Protein AF-A0ABD3I120-F1 (afdb_monomer_lite)

Structure (mmCIF, N/CA/C/O backbone):
data_AF-A0ABD3I120-F1
#
_entry.id   AF-A0ABD3I120-F1
#
loop_
_atom_site.group_PDB
_atom_site.id
_atom_site.type_symbol
_atom_site.label_atom_id
_atom_site.label_alt_id
_atom_site.label_comp_id
_atom_site.label_asym_id
_atom_site.label_entity_id
_atom_site.label_seq_id
_atom_site.pdbx_PDB_ins_code
_atom_site.Cartn_x
_atom_site.Cartn_y
_atom_site.Cartn_z
_atom_site.occupancy
_atom_site.B_iso_or_equiv
_atom_site.auth_seq_id
_atom_site.auth_comp_id
_atom_site.auth_asym_id
_atom_site.auth_atom_id
_atom_site.pdbx_PDB_model_num
ATOM 1 N N . MET A 1 1 ? 48.104 -37.036 -23.455 1.00 45.75 1 MET A N 1
ATOM 2 C CA . MET A 1 1 ? 46.773 -36.631 -22.960 1.00 45.75 1 MET A CA 1
ATOM 3 C C . MET A 1 1 ? 46.616 -35.151 -23.254 1.00 45.75 1 MET A C 1
ATOM 5 O O . MET A 1 1 ? 47.338 -34.363 -22.662 1.00 45.75 1 MET A O 1
ATOM 9 N N . ALA A 1 2 ? 45.793 -34.791 -24.240 1.00 41.66 2 ALA A N 1
ATOM 10 C CA . ALA A 1 2 ? 45.539 -33.400 -24.609 1.00 41.66 2 ALA A CA 1
ATOM 11 C C . ALA A 1 2 ? 44.257 -32.934 -23.910 1.00 41.66 2 ALA A C 1
ATOM 13 O O . ALA A 1 2 ? 43.184 -33.481 -24.156 1.00 41.66 2 ALA A O 1
ATOM 14 N N . THR A 1 3 ? 44.386 -31.966 -23.007 1.00 44.81 3 THR A N 1
ATOM 15 C CA . THR A 1 3 ? 43.267 -31.365 -22.278 1.00 44.81 3 THR A CA 1
ATOM 16 C C . THR A 1 3 ? 42.573 -30.364 -23.200 1.00 44.81 3 THR A C 1
ATOM 18 O O . THR A 1 3 ? 43.078 -29.268 -23.434 1.00 44.81 3 THR A O 1
ATOM 21 N N . LEU A 1 4 ? 41.435 -30.763 -23.769 1.00 43.84 4 LEU A N 1
ATOM 22 C CA . LEU A 1 4 ? 40.544 -29.885 -24.528 1.00 43.84 4 LEU A CA 1
ATOM 23 C C . LEU A 1 4 ? 39.884 -28.887 -23.564 1.00 43.84 4 LEU A C 1
ATOM 25 O O . LEU A 1 4 ? 38.894 -29.209 -22.912 1.00 43.84 4 LEU A O 1
ATOM 29 N N . TYR A 1 5 ? 40.437 -27.676 -23.479 1.00 42.91 5 TYR A N 1
ATOM 30 C CA . TYR A 1 5 ? 39.742 -26.518 -22.919 1.00 42.91 5 TYR A CA 1
ATOM 31 C C . TYR A 1 5 ? 38.615 -26.128 -23.879 1.00 42.91 5 TYR A C 1
ATOM 33 O O . TYR A 1 5 ? 38.829 -25.415 -24.857 1.00 42.91 5 TYR A O 1
ATOM 41 N N . TRP A 1 6 ? 37.408 -26.618 -23.608 1.00 42.81 6 TRP A N 1
ATOM 42 C CA . TRP A 1 6 ? 36.196 -26.035 -24.167 1.00 42.81 6 TRP A CA 1
ATOM 43 C C . TRP A 1 6 ? 35.998 -24.670 -23.510 1.00 42.81 6 TRP A C 1
ATOM 45 O O . TRP A 1 6 ? 35.515 -24.580 -22.382 1.00 42.81 6 TRP A O 1
ATOM 55 N N . SER A 1 7 ? 36.400 -23.597 -24.194 1.00 43.72 7 SER A N 1
ATOM 56 C CA . SER A 1 7 ? 35.906 -22.270 -23.854 1.00 43.72 7 SER A CA 1
ATOM 57 C C . SER A 1 7 ? 34.416 -22.255 -24.183 1.00 43.72 7 SER A C 1
ATOM 59 O O . SER A 1 7 ? 34.004 -22.151 -25.337 1.00 43.72 7 SER A O 1
ATOM 61 N N . MET A 1 8 ? 33.578 -22.406 -23.158 1.00 43.53 8 MET A N 1
ATOM 62 C CA . MET A 1 8 ? 32.191 -21.984 -23.274 1.00 43.53 8 MET A CA 1
ATOM 63 C C . MET A 1 8 ? 32.242 -20.471 -23.463 1.00 43.53 8 MET A C 1
ATOM 65 O O . MET A 1 8 ? 32.396 -19.718 -22.504 1.00 43.53 8 MET A O 1
ATOM 69 N N . GLN A 1 9 ? 32.200 -20.024 -24.718 1.00 43.88 9 GLN A N 1
ATOM 70 C CA . GLN A 1 9 ? 31.828 -18.657 -25.036 1.00 43.88 9 GLN A CA 1
ATOM 71 C C . GLN A 1 9 ? 30.406 -18.497 -24.510 1.00 43.88 9 GLN A C 1
ATOM 73 O O . GLN A 1 9 ? 29.445 -18.883 -25.171 1.00 43.88 9 GLN A O 1
ATOM 78 N N . ALA A 1 10 ? 30.285 -18.010 -23.275 1.00 52.97 10 ALA A N 1
ATOM 79 C CA . ALA A 1 10 ? 29.021 -17.535 -22.757 1.00 52.97 10 ALA A CA 1
ATOM 80 C C . ALA A 1 10 ? 28.521 -16.514 -23.777 1.00 52.97 10 ALA A C 1
ATOM 82 O O . ALA A 1 10 ? 29.166 -15.489 -24.005 1.00 52.97 10 ALA A O 1
ATOM 83 N N . THR A 1 11 ? 27.430 -16.838 -24.467 1.00 53.41 11 THR A N 1
ATOM 84 C CA . THR A 1 11 ? 26.704 -15.863 -25.270 1.00 53.41 11 THR A CA 1
ATOM 85 C C . THR A 1 11 ? 26.375 -14.720 -24.329 1.00 53.41 11 THR A C 1
ATOM 87 O O . THR A 1 11 ? 25.580 -14.904 -23.408 1.00 53.41 11 THR A O 1
ATOM 90 N N . ILE A 1 12 ? 27.052 -13.585 -24.506 1.00 61.84 12 ILE A N 1
ATOM 91 C CA . ILE A 1 12 ? 26.789 -12.368 -23.748 1.00 61.84 12 ILE A CA 1
ATOM 92 C C . ILE A 1 12 ? 25.382 -11.945 -24.159 1.00 61.84 12 ILE A C 1
ATOM 94 O O . ILE A 1 12 ? 25.181 -11.345 -25.213 1.00 61.84 12 ILE A O 1
ATOM 98 N N . VAL A 1 13 ? 24.390 -12.361 -23.376 1.00 72.81 13 VAL A N 1
ATOM 99 C CA . VAL A 1 13 ? 23.043 -11.818 -23.478 1.00 72.81 13 VAL A CA 1
ATOM 100 C C . VAL A 1 13 ? 23.177 -10.367 -23.032 1.00 72.81 13 VAL A C 1
ATOM 102 O O . VAL A 1 13 ? 23.614 -10.114 -21.913 1.00 72.81 13 VAL A O 1
ATOM 105 N N . ASP A 1 14 ? 22.879 -9.424 -23.925 1.00 87.56 14 ASP A N 1
ATOM 106 C CA . ASP A 1 14 ? 22.876 -7.991 -23.612 1.00 87.56 14 ASP A CA 1
ATOM 107 C C . ASP A 1 14 ? 21.713 -7.704 -22.648 1.00 87.56 14 ASP A C 1
ATOM 109 O O . ASP A 1 14 ? 20.581 -7.421 -23.054 1.00 87.56 14 ASP A O 1
ATOM 113 N N . GLU A 1 15 ? 21.961 -7.919 -21.354 1.00 93.88 15 GLU A N 1
ATOM 114 C CA . GLU A 1 15 ? 20.989 -7.686 -20.295 1.00 93.88 15 GLU A CA 1
ATOM 115 C C . GLU A 1 15 ? 20.718 -6.186 -20.161 1.00 93.88 15 GLU A C 1
ATOM 117 O O . GLU A 1 15 ? 21.622 -5.370 -19.984 1.00 93.88 15 GLU A O 1
ATOM 122 N N . LYS A 1 16 ? 19.436 -5.822 -20.229 1.00 96.19 16 LYS A N 1
ATOM 123 C CA . LYS A 1 16 ? 18.969 -4.442 -20.091 1.00 96.19 16 LYS A CA 1
ATOM 124 C C . LYS A 1 16 ? 18.223 -4.286 -18.779 1.00 96.19 16 LYS A C 1
ATOM 126 O O . LYS A 1 16 ? 17.318 -5.067 -18.491 1.00 96.19 16 LYS A O 1
ATOM 131 N N . PHE A 1 17 ? 18.556 -3.247 -18.029 1.00 96.81 17 PHE A N 1
ATOM 132 C CA . PHE A 1 17 ? 18.110 -3.012 -16.666 1.00 96.81 17 PHE A CA 1
ATOM 133 C C . PHE A 1 17 ? 17.250 -1.754 -16.531 1.00 96.81 17 PHE A C 1
ATOM 135 O O . PHE A 1 17 ? 17.420 -0.776 -17.269 1.00 96.81 17 PHE A O 1
ATOM 142 N N . ILE A 1 18 ? 16.347 -1.785 -15.549 1.00 96.12 18 ILE A N 1
ATOM 143 C CA . ILE A 1 18 ? 15.675 -0.617 -14.974 1.00 96.12 18 ILE A CA 1
ATOM 144 C C . ILE A 1 18 ? 16.023 -0.550 -13.486 1.00 96.12 18 ILE A C 1
ATOM 146 O O . ILE A 1 18 ? 15.703 -1.464 -12.728 1.00 96.12 18 ILE A O 1
ATOM 150 N N . TRP A 1 19 ? 16.641 0.549 -13.060 1.00 95.12 19 TRP A N 1
ATOM 151 C CA . TRP A 1 19 ? 16.936 0.841 -11.661 1.00 95.12 19 TRP A CA 1
ATOM 152 C C . TRP A 1 19 ? 15.904 1.819 -11.071 1.00 95.12 19 TRP A C 1
ATOM 154 O O . TRP A 1 19 ? 15.856 2.974 -11.506 1.00 95.12 19 TRP A O 1
ATOM 164 N N . PRO A 1 20 ? 15.093 1.420 -10.072 1.00 93.69 20 PRO A N 1
ATOM 165 C CA . PRO A 1 20 ? 14.163 2.328 -9.401 1.00 93.69 20 PRO A CA 1
ATOM 166 C C . PRO A 1 20 ? 14.891 3.435 -8.625 1.00 93.69 20 PRO A C 1
ATOM 168 O O . PRO A 1 20 ? 15.757 3.167 -7.792 1.00 93.69 20 PRO A O 1
ATOM 171 N N . LEU A 1 21 ? 14.520 4.692 -8.860 1.00 89.75 21 LEU A N 1
ATOM 172 C CA . LEU A 1 21 ? 15.010 5.857 -8.122 1.00 89.75 21 LEU A CA 1
ATOM 173 C C . LEU A 1 21 ? 14.034 6.229 -7.016 1.00 89.75 21 LEU A C 1
ATOM 175 O O . LEU A 1 21 ? 13.180 7.098 -7.197 1.00 89.75 21 LEU A O 1
ATOM 179 N N . LEU A 1 22 ? 14.193 5.562 -5.875 1.00 88.00 22 LEU A N 1
ATOM 180 C CA . LEU A 1 22 ? 13.358 5.773 -4.698 1.00 88.00 22 LEU A CA 1
ATOM 181 C C . LEU A 1 22 ? 13.754 7.067 -3.975 1.00 88.00 22 LEU A C 1
ATOM 183 O O . LEU A 1 22 ? 14.921 7.283 -3.632 1.00 88.00 22 LEU A O 1
ATOM 187 N N . SER A 1 23 ? 12.776 7.934 -3.736 1.00 84.06 23 SER A N 1
ATOM 188 C CA . SER A 1 23 ? 12.954 9.239 -3.113 1.00 84.06 23 SER A CA 1
ATOM 189 C C . SER A 1 23 ? 13.236 9.108 -1.610 1.00 84.06 23 SER A C 1
ATOM 191 O O . SER A 1 23 ? 12.424 8.598 -0.842 1.00 84.06 23 SER A O 1
ATOM 193 N N . GLU A 1 24 ? 14.356 9.665 -1.141 1.00 80.88 24 GLU A N 1
ATOM 194 C CA . GLU A 1 24 ? 14.707 9.688 0.294 1.00 80.88 24 GLU A CA 1
ATOM 195 C C . GLU A 1 24 ? 13.851 10.660 1.117 1.00 80.88 24 GLU A C 1
ATOM 197 O O . GLU A 1 24 ? 13.803 10.584 2.340 1.00 80.88 24 GLU A O 1
ATOM 202 N N . TYR A 1 25 ? 13.161 11.593 0.459 1.00 77.75 25 TYR A N 1
ATOM 203 C CA . TYR A 1 25 ? 12.377 12.637 1.124 1.00 77.75 25 TYR A CA 1
ATOM 204 C C . TYR A 1 25 ? 10.919 12.248 1.374 1.00 77.75 25 TYR A C 1
ATOM 206 O O . TYR A 1 25 ? 10.153 13.064 1.888 1.00 77.75 25 TYR A O 1
ATOM 214 N N . VAL A 1 26 ? 10.516 11.031 1.005 1.00 79.75 26 VAL A N 1
ATOM 215 C CA . VAL A 1 26 ? 9.129 10.572 1.112 1.00 79.75 26 VAL A CA 1
ATOM 216 C C . VAL A 1 26 ? 9.015 9.310 1.965 1.00 79.75 26 VAL A C 1
ATOM 218 O O . VAL A 1 26 ? 9.967 8.545 2.119 1.00 79.75 26 VAL A O 1
ATOM 221 N N . GLY A 1 27 ? 7.831 9.104 2.545 1.00 80.44 27 GLY A N 1
ATOM 222 C CA . GLY A 1 27 ? 7.541 7.925 3.356 1.00 80.44 27 GLY A CA 1
ATOM 223 C C . GLY A 1 27 ? 7.469 6.635 2.535 1.00 80.44 27 GLY A C 1
ATOM 224 O O . GLY A 1 27 ? 7.377 6.656 1.306 1.00 80.44 27 GLY A O 1
ATOM 225 N N . ALA A 1 28 ? 7.444 5.507 3.243 1.00 83.12 28 ALA A N 1
ATOM 226 C CA . ALA A 1 28 ? 7.474 4.167 2.663 1.00 83.12 28 ALA A CA 1
ATOM 227 C C . ALA A 1 28 ? 6.388 3.924 1.600 1.00 83.12 28 ALA A C 1
ATOM 229 O O . ALA A 1 28 ? 6.672 3.266 0.606 1.00 83.12 28 ALA A O 1
ATOM 230 N N . GLY A 1 29 ? 5.174 4.463 1.776 1.00 84.94 29 GLY A N 1
ATOM 231 C CA . GLY A 1 29 ? 4.086 4.323 0.798 1.00 84.94 29 GLY A CA 1
ATOM 232 C C . GLY A 1 29 ? 4.406 4.954 -0.561 1.00 84.94 29 GLY A C 1
ATOM 233 O O . GLY A 1 29 ? 4.165 4.342 -1.591 1.00 84.94 29 GLY A O 1
ATOM 234 N N . ASN A 1 30 ? 5.032 6.134 -0.586 1.00 83.75 30 ASN A N 1
ATOM 235 C CA . ASN A 1 30 ? 5.413 6.784 -1.846 1.00 83.75 30 ASN A CA 1
ATOM 236 C C . ASN A 1 30 ? 6.546 6.031 -2.551 1.00 83.75 30 ASN A C 1
ATOM 238 O O . ASN A 1 30 ? 6.483 5.847 -3.761 1.00 83.75 30 ASN A O 1
ATOM 242 N N . GLN A 1 31 ? 7.537 5.544 -1.798 1.00 87.12 31 GLN A N 1
ATOM 243 C CA . GLN A 1 31 ? 8.614 4.730 -2.369 1.00 87.12 31 GLN A CA 1
ATOM 244 C C . GLN A 1 31 ? 8.079 3.422 -2.975 1.00 87.12 31 GLN A C 1
ATOM 246 O O . GLN A 1 31 ? 8.583 2.978 -4.000 1.00 87.12 31 GLN A O 1
ATOM 251 N N . VAL A 1 32 ? 7.021 2.825 -2.400 1.00 89.44 32 VAL A N 1
ATOM 252 C CA . VAL A 1 32 ? 6.357 1.655 -3.008 1.00 89.44 32 VAL A CA 1
ATOM 253 C C . VAL A 1 32 ? 5.794 2.029 -4.370 1.00 89.44 32 VAL A C 1
ATOM 255 O O . VAL A 1 32 ? 6.045 1.329 -5.342 1.00 89.44 32 VAL A O 1
ATOM 258 N N . MET A 1 33 ? 5.107 3.166 -4.476 1.00 87.06 33 MET A N 1
ATOM 259 C CA . MET A 1 33 ? 4.549 3.612 -5.754 1.00 87.06 33 MET A CA 1
ATOM 260 C C . MET A 1 33 ? 5.631 3.893 -6.811 1.00 87.06 33 MET A C 1
ATOM 262 O O . MET A 1 33 ? 5.424 3.587 -7.985 1.00 87.06 33 MET A O 1
ATOM 266 N N . GLU A 1 34 ? 6.787 4.436 -6.412 1.00 88.50 34 GLU A N 1
ATOM 267 C CA . GLU A 1 34 ? 7.954 4.628 -7.292 1.00 88.50 34 GLU A CA 1
ATOM 268 C C . GLU A 1 34 ? 8.549 3.286 -7.751 1.00 88.50 34 GLU A C 1
ATOM 270 O O . GLU A 1 34 ? 8.807 3.095 -8.940 1.00 88.50 34 GLU A O 1
ATOM 275 N N . PHE A 1 35 ? 8.710 2.331 -6.830 1.00 93.12 35 PHE A N 1
ATOM 276 C CA . PHE A 1 35 ? 9.171 0.978 -7.148 1.00 93.12 35 PHE A CA 1
ATOM 277 C C . PHE A 1 35 ? 8.220 0.275 -8.124 1.00 93.12 35 PHE A C 1
ATOM 279 O O . PHE A 1 35 ? 8.653 -0.293 -9.126 1.00 93.12 35 PHE A O 1
ATOM 286 N N . MET A 1 36 ? 6.915 0.358 -7.867 1.00 93.12 36 MET A N 1
ATOM 287 C CA . MET A 1 36 ? 5.893 -0.261 -8.703 1.00 93.12 36 MET A CA 1
ATOM 288 C C . MET A 1 36 ? 5.875 0.306 -10.121 1.00 93.12 36 MET A C 1
ATOM 290 O O . MET A 1 36 ? 5.783 -0.452 -11.084 1.00 93.12 36 MET A O 1
ATOM 294 N N . ALA A 1 37 ? 6.025 1.625 -10.263 1.00 91.19 37 ALA A N 1
ATOM 295 C CA . ALA A 1 37 ? 6.160 2.258 -11.570 1.00 91.19 37 ALA A CA 1
ATOM 296 C C . ALA A 1 37 ? 7.359 1.691 -12.348 1.00 91.19 37 ALA A C 1
ATOM 298 O O . ALA A 1 37 ? 7.233 1.344 -13.522 1.00 91.19 37 ALA A O 1
ATOM 299 N N . ALA A 1 38 ? 8.508 1.536 -11.683 1.00 94.12 38 ALA A N 1
ATOM 300 C CA . ALA A 1 38 ? 9.699 0.943 -12.283 1.00 94.12 38 ALA A CA 1
ATOM 301 C C . ALA A 1 38 ? 9.505 -0.526 -12.667 1.00 94.12 38 ALA A C 1
ATOM 303 O O . ALA A 1 38 ? 9.922 -0.917 -13.756 1.00 94.12 38 ALA A O 1
ATOM 304 N N . ALA A 1 39 ? 8.826 -1.316 -11.837 1.00 95.81 39 ALA A N 1
ATOM 305 C CA . ALA A 1 39 ? 8.505 -2.707 -12.136 1.00 95.81 39 ALA A CA 1
ATOM 306 C C . ALA A 1 39 ? 7.574 -2.847 -13.354 1.00 95.81 39 ALA A C 1
ATOM 308 O O . ALA A 1 39 ? 7.839 -3.666 -14.233 1.00 95.81 39 ALA A O 1
ATOM 309 N N . ILE A 1 40 ? 6.533 -2.013 -13.456 1.00 94.69 40 ILE A N 1
ATOM 310 C CA . ILE A 1 40 ? 5.611 -1.994 -14.605 1.00 94.69 40 ILE A CA 1
ATOM 311 C C . ILE A 1 40 ? 6.354 -1.601 -15.887 1.00 94.69 40 ILE A C 1
ATOM 313 O O . ILE A 1 40 ? 6.221 -2.275 -16.908 1.00 94.69 40 ILE A O 1
ATOM 317 N N . VAL A 1 41 ? 7.179 -0.549 -15.843 1.00 94.31 41 VAL A N 1
ATOM 318 C CA . VAL A 1 41 ? 7.983 -0.123 -17.001 1.00 94.31 41 VAL A CA 1
ATOM 319 C C . VAL A 1 41 ? 8.998 -1.197 -17.395 1.00 94.31 41 VAL A C 1
ATOM 321 O O . VAL A 1 41 ? 9.166 -1.473 -18.582 1.00 94.31 41 VAL A O 1
ATOM 324 N N . ALA A 1 42 ? 9.650 -1.839 -16.425 1.00 96.38 42 ALA A N 1
ATOM 325 C CA . ALA A 1 42 ? 10.569 -2.941 -16.683 1.00 96.38 42 ALA A CA 1
ATOM 326 C C . ALA A 1 42 ? 9.858 -4.110 -17.378 1.00 96.38 42 ALA A C 1
ATOM 328 O O . ALA A 1 42 ? 10.340 -4.585 -18.405 1.00 96.38 42 ALA A O 1
ATOM 329 N N . HIS A 1 43 ? 8.678 -4.505 -16.893 1.00 96.00 43 HIS A N 1
ATOM 330 C CA . HIS A 1 43 ? 7.855 -5.534 -17.525 1.00 96.00 43 HIS A CA 1
ATOM 331 C C . HIS A 1 43 ? 7.458 -5.151 -18.959 1.00 96.00 43 HIS A C 1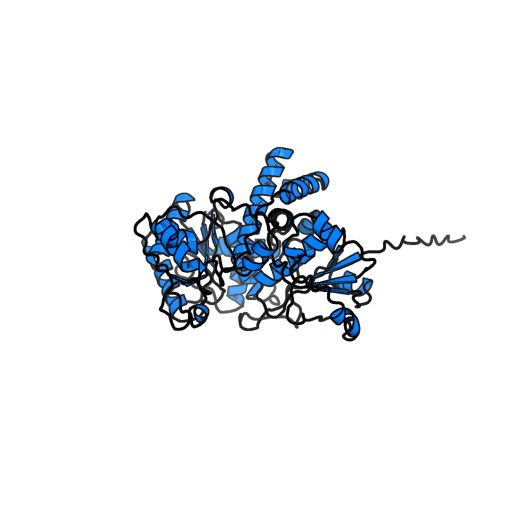
ATOM 333 O O . HIS A 1 43 ? 7.721 -5.906 -19.896 1.00 96.00 43 HIS A O 1
ATOM 339 N N . ALA A 1 44 ? 6.907 -3.949 -19.158 1.00 94.75 44 ALA A N 1
ATOM 340 C CA . ALA A 1 44 ? 6.467 -3.466 -20.467 1.00 94.75 44 ALA A CA 1
ATOM 341 C C . ALA A 1 44 ? 7.599 -3.464 -21.508 1.00 94.75 44 ALA A C 1
ATOM 343 O O . ALA A 1 44 ? 7.385 -3.801 -22.672 1.00 94.75 44 ALA A O 1
ATOM 344 N N . LEU A 1 45 ? 8.813 -3.101 -21.086 1.00 95.12 45 LEU A N 1
ATOM 345 C CA . LEU A 1 45 ? 9.997 -3.023 -21.941 1.00 95.12 45 LEU A CA 1
ATOM 346 C C . LEU A 1 45 ? 10.795 -4.333 -22.010 1.00 95.12 45 LEU A C 1
ATOM 348 O O . LEU A 1 45 ? 11.851 -4.354 -22.643 1.00 95.12 45 LEU A O 1
ATOM 352 N N . ASN A 1 46 ? 10.328 -5.402 -21.354 1.00 96.06 46 ASN A N 1
ATOM 353 C CA . ASN A 1 46 ? 11.062 -6.653 -21.172 1.00 96.06 46 ASN A CA 1
ATOM 354 C C . ASN A 1 46 ? 12.503 -6.422 -20.667 1.00 96.06 46 ASN A C 1
ATOM 356 O O . ASN A 1 46 ? 13.468 -6.989 -21.181 1.00 96.06 46 ASN A O 1
ATOM 360 N N . ARG A 1 47 ? 12.663 -5.557 -19.666 1.00 96.88 47 ARG A N 1
ATOM 361 C CA . ARG A 1 47 ? 13.931 -5.259 -18.987 1.00 96.88 47 ARG A CA 1
ATOM 362 C C . ARG A 1 47 ? 13.963 -5.926 -17.613 1.00 96.88 47 ARG A C 1
ATOM 364 O O . ARG A 1 47 ? 12.923 -6.177 -17.011 1.00 96.88 47 ARG A O 1
ATOM 371 N N . THR A 1 48 ? 15.161 -6.196 -17.116 1.00 97.88 48 THR A N 1
ATOM 372 C CA . THR A 1 48 ? 15.386 -6.709 -15.764 1.00 97.88 48 THR A CA 1
ATOM 373 C C . THR A 1 48 ? 15.257 -5.570 -14.750 1.00 97.88 48 THR A C 1
ATOM 375 O O . THR A 1 48 ? 15.936 -4.550 -14.851 1.00 97.88 48 THR A O 1
ATOM 378 N N . LEU A 1 49 ? 14.379 -5.722 -13.765 1.00 98.06 49 LEU A N 1
ATOM 379 C CA . LEU A 1 49 ? 14.208 -4.793 -12.656 1.00 98.06 49 LEU A CA 1
ATOM 380 C C . LEU A 1 49 ? 15.320 -4.989 -11.619 1.00 98.06 49 LEU A C 1
ATOM 382 O O . LEU A 1 49 ? 15.504 -6.087 -11.095 1.00 98.06 49 LEU A O 1
ATOM 386 N N . CYS A 1 50 ? 16.027 -3.920 -11.273 1.00 97.25 50 CYS A N 1
ATOM 387 C CA . CYS A 1 50 ? 16.993 -3.949 -10.183 1.00 97.25 50 CYS A CA 1
ATOM 388 C C . CYS A 1 50 ? 16.302 -3.794 -8.828 1.00 97.25 50 CYS A C 1
ATOM 390 O O . CYS A 1 50 ? 15.508 -2.877 -8.610 1.00 97.25 50 CYS A O 1
ATOM 392 N N . LEU A 1 51 ? 16.666 -4.666 -7.896 1.00 95.06 51 LEU A N 1
ATOM 393 C CA . LEU A 1 51 ? 16.152 -4.727 -6.532 1.00 95.06 51 LEU A CA 1
ATOM 394 C C . LEU A 1 51 ? 16.814 -3.660 -5.644 1.00 95.06 51 LEU A C 1
ATOM 396 O O . LEU A 1 51 ? 17.664 -3.963 -4.807 1.00 95.06 51 LEU A O 1
ATOM 400 N N . SER A 1 52 ? 16.475 -2.389 -5.890 1.00 91.50 52 SER A N 1
ATOM 401 C CA . SER A 1 52 ? 16.998 -1.234 -5.144 1.00 91.50 52 SER A CA 1
ATOM 402 C C . SER A 1 52 ? 16.423 -1.172 -3.718 1.00 91.50 52 SER A C 1
ATOM 404 O O . SER A 1 52 ? 15.212 -1.341 -3.557 1.00 91.50 52 SER A O 1
ATOM 406 N N . PRO A 1 53 ? 17.241 -0.905 -2.681 1.00 88.94 53 PRO A N 1
ATOM 407 C CA . PRO A 1 53 ? 16.762 -0.853 -1.302 1.00 88.94 53 PRO A CA 1
ATOM 408 C C . PRO A 1 53 ? 15.914 0.398 -1.020 1.00 88.94 53 PRO A C 1
ATOM 410 O O . PRO A 1 53 ? 16.225 1.506 -1.467 1.00 88.94 53 PRO A O 1
ATOM 413 N N . PHE A 1 54 ? 14.886 0.239 -0.186 1.00 86.94 54 PHE A N 1
ATOM 414 C CA . PHE A 1 54 ? 14.027 1.316 0.308 1.00 86.94 54 PHE A CA 1
ATOM 415 C C . PHE A 1 54 ? 14.767 2.230 1.280 1.00 86.94 54 PHE A C 1
ATOM 417 O O . PHE A 1 54 ? 15.352 1.802 2.277 1.00 86.94 54 PHE A O 1
ATOM 424 N N . ARG A 1 55 ? 14.679 3.531 1.045 1.00 84.56 55 ARG A N 1
ATOM 425 C CA . ARG A 1 55 ? 15.358 4.568 1.819 1.00 84.56 55 ARG A CA 1
ATOM 426 C C . ARG A 1 55 ? 14.633 4.859 3.134 1.00 84.56 55 ARG A C 1
ATOM 428 O O . ARG A 1 55 ? 13.424 4.654 3.236 1.00 84.56 55 ARG A O 1
ATOM 435 N N . ASP A 1 56 ? 15.367 5.381 4.124 1.00 73.38 56 ASP A N 1
ATOM 436 C CA . ASP A 1 56 ? 14.842 5.660 5.481 1.00 73.38 56 ASP A CA 1
ATOM 437 C C . ASP A 1 56 ? 13.682 6.662 5.479 1.00 73.38 56 ASP A C 1
ATOM 439 O O . ASP A 1 56 ? 12.892 6.704 6.422 1.00 73.38 56 ASP A O 1
ATOM 443 N N . GLY A 1 57 ? 13.533 7.425 4.395 1.00 70.19 57 GLY A N 1
ATOM 444 C CA . GLY A 1 57 ? 12.588 8.522 4.350 1.00 70.19 57 GLY A CA 1
ATOM 445 C C . GLY A 1 57 ? 13.059 9.674 5.248 1.00 70.19 57 GLY A C 1
ATOM 446 O O . GLY A 1 57 ? 14.156 9.648 5.815 1.00 70.19 57 GLY A O 1
ATOM 447 N N . PRO A 1 58 ? 12.235 10.717 5.417 1.00 63.53 58 PRO A N 1
ATOM 448 C CA . PRO A 1 58 ? 12.543 11.784 6.352 1.00 63.53 58 PRO A CA 1
ATOM 449 C C . PRO A 1 58 ? 12.594 11.233 7.787 1.00 63.53 58 PRO A C 1
ATOM 451 O O . PRO A 1 58 ? 11.637 10.627 8.269 1.00 63.53 58 PRO A O 1
ATOM 454 N N . SER A 1 59 ? 13.688 11.537 8.491 1.00 49.12 59 SER A N 1
ATOM 455 C CA . SER A 1 59 ? 14.074 11.112 9.854 1.00 49.12 59 SER A CA 1
ATOM 456 C C . 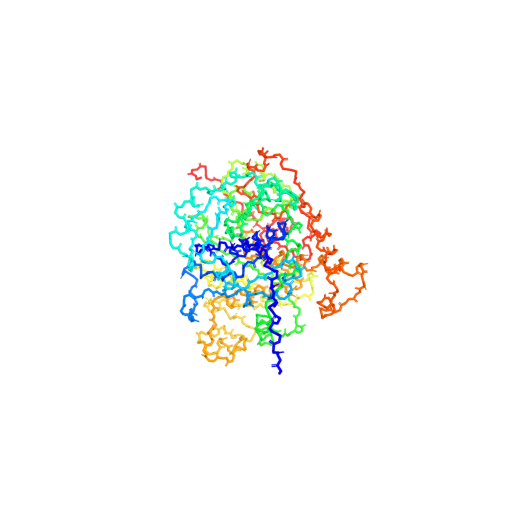SER A 1 59 ? 13.084 11.427 10.991 1.00 49.12 59 SER A C 1
ATOM 458 O O . SER A 1 59 ? 13.393 11.228 12.161 1.00 49.12 59 SER A O 1
ATOM 460 N N . ARG A 1 60 ? 11.881 11.918 10.679 1.00 48.12 60 ARG A N 1
ATOM 461 C CA . ARG A 1 60 ? 10.833 12.268 11.650 1.00 48.12 60 ARG A CA 1
ATOM 462 C C . ARG A 1 60 ? 9.942 11.086 12.053 1.00 48.12 60 ARG A C 1
ATOM 464 O O . ARG A 1 60 ? 9.051 11.263 12.878 1.00 48.12 60 ARG A O 1
ATOM 471 N N . HIS A 1 61 ? 10.163 9.898 11.491 1.00 43.38 61 HIS A N 1
ATOM 472 C CA . HIS A 1 61 ? 9.549 8.643 11.939 1.00 43.38 61 HIS A CA 1
ATOM 473 C C . HIS A 1 61 ? 10.554 7.891 12.821 1.00 43.38 61 HIS A C 1
ATOM 475 O O . HIS A 1 61 ? 11.200 6.943 12.382 1.00 43.38 61 HIS A O 1
ATOM 481 N N . PHE A 1 62 ? 10.744 8.379 14.050 1.00 33.19 62 PHE A N 1
ATOM 482 C CA . PHE A 1 62 ? 11.680 7.793 15.007 1.00 33.19 62 PHE A CA 1
ATOM 483 C C . PHE A 1 62 ? 11.281 6.347 15.339 1.00 33.19 62 PHE A C 1
ATOM 485 O O . PHE A 1 62 ? 10.231 6.077 15.914 1.00 33.19 62 PHE A O 1
ATOM 492 N N . GLY A 1 63 ? 12.153 5.424 14.964 1.00 37.78 63 GLY A N 1
ATOM 493 C CA . GLY A 1 63 ? 12.248 4.054 15.444 1.00 37.78 63 GLY A CA 1
ATOM 494 C C . GLY A 1 63 ? 13.711 3.674 15.268 1.00 37.78 63 GLY A C 1
ATOM 495 O O . GLY A 1 63 ? 14.306 4.056 14.262 1.00 37.78 63 GLY A O 1
ATOM 496 N N . LEU A 1 64 ? 14.319 3.048 16.275 1.00 37.81 64 LEU A N 1
ATOM 497 C CA . LEU A 1 64 ? 15.749 2.731 16.312 1.00 37.81 64 LEU A CA 1
ATOM 498 C C . LEU A 1 64 ? 16.206 2.077 14.998 1.00 37.81 64 LEU A C 1
ATOM 500 O O . LEU A 1 64 ? 15.947 0.906 14.742 1.00 37.81 64 LEU A O 1
ATOM 504 N N . ILE A 1 65 ? 16.900 2.854 14.165 1.00 38.84 65 ILE A N 1
ATOM 505 C CA . ILE A 1 65 ? 17.616 2.352 12.997 1.00 38.84 65 ILE A CA 1
ATOM 506 C C . ILE A 1 65 ? 18.847 1.630 13.539 1.00 38.84 65 ILE A C 1
ATOM 508 O O . ILE A 1 65 ? 19.719 2.246 14.153 1.00 38.84 65 ILE A O 1
ATOM 512 N N . SER A 1 66 ? 18.930 0.324 13.314 1.00 34.12 66 SER A N 1
ATOM 513 C CA . SER A 1 66 ? 20.167 -0.431 13.475 1.00 34.12 66 SER A CA 1
ATOM 514 C C . SER A 1 66 ? 20.494 -1.104 12.160 1.00 34.12 66 SER A C 1
ATOM 516 O O . SER A 1 66 ? 19.946 -2.143 11.837 1.00 34.12 66 SER A O 1
ATOM 518 N N . MET A 1 67 ? 21.328 -0.434 11.371 1.00 37.88 67 MET A N 1
ATOM 519 C CA . MET A 1 67 ? 22.669 -0.875 10.978 1.00 37.88 67 MET A CA 1
ATOM 520 C C . MET A 1 67 ? 23.082 -0.057 9.744 1.00 37.88 67 MET A C 1
ATOM 522 O O . MET A 1 67 ? 22.515 -0.179 8.668 1.00 37.88 67 MET A O 1
ATOM 526 N N . LYS A 1 68 ? 24.061 0.838 9.934 1.00 42.44 68 LYS A N 1
ATOM 527 C CA . LYS A 1 68 ? 24.910 1.450 8.891 1.00 42.44 68 LYS A CA 1
ATOM 528 C C . LYS A 1 68 ? 24.250 1.737 7.523 1.00 42.44 68 LYS A C 1
ATOM 530 O O . LYS A 1 68 ? 24.655 1.157 6.533 1.00 42.44 68 LYS A O 1
ATOM 535 N N . GLY A 1 69 ? 23.327 2.696 7.427 1.00 49.69 69 GLY A N 1
ATOM 536 C CA . GLY A 1 69 ? 23.068 3.423 6.166 1.00 49.69 69 GLY A CA 1
ATOM 537 C C . GLY A 1 69 ? 22.622 2.606 4.941 1.00 49.69 69 GLY A C 1
ATOM 538 O O . GLY A 1 69 ? 22.685 3.115 3.821 1.00 49.69 69 GLY A O 1
ATOM 539 N N . HIS A 1 70 ? 22.169 1.370 5.125 1.00 54.06 70 HIS A N 1
ATOM 540 C CA . HIS A 1 70 ? 21.616 0.545 4.062 1.00 54.06 70 HIS A CA 1
ATOM 541 C C . HIS A 1 70 ? 20.102 0.516 4.258 1.00 54.06 70 HIS A C 1
ATOM 543 O O . HIS A 1 70 ? 19.607 0.219 5.340 1.00 54.06 70 HIS A O 1
ATOM 549 N N . GLY A 1 71 ? 19.358 0.933 3.238 1.00 64.62 71 GLY A N 1
ATOM 550 C CA . GLY A 1 71 ? 17.901 0.899 3.253 1.00 64.62 71 GLY A CA 1
ATOM 551 C C . GLY A 1 71 ? 17.320 -0.489 3.569 1.00 64.62 71 GLY A C 1
ATOM 552 O O . GLY A 1 71 ? 18.054 -1.462 3.672 1.00 64.62 71 GLY A O 1
ATOM 553 N N . LEU A 1 72 ? 15.996 -0.595 3.692 1.00 79.00 72 LEU A N 1
ATOM 554 C CA . LEU A 1 72 ? 15.339 -1.899 3.817 1.00 79.00 72 LEU A CA 1
ATOM 555 C C . LEU A 1 72 ? 15.448 -2.601 2.464 1.00 79.00 72 LEU A C 1
ATOM 557 O O . LEU A 1 72 ? 15.071 -2.001 1.451 1.00 79.00 72 LEU A O 1
ATOM 561 N N . ALA A 1 73 ? 15.983 -3.818 2.428 1.00 87.62 73 ALA A N 1
ATOM 562 C CA . ALA A 1 73 ? 16.066 -4.550 1.177 1.00 87.62 73 ALA A CA 1
ATOM 563 C C . ALA A 1 73 ? 14.644 -4.853 0.672 1.00 87.62 73 ALA A C 1
ATOM 565 O O . ALA A 1 73 ? 13.681 -4.898 1.443 1.00 87.62 73 ALA A O 1
ATOM 566 N N . ILE A 1 74 ? 14.476 -5.006 -0.639 1.00 90.31 74 ILE A N 1
ATOM 567 C CA . ILE A 1 74 ? 13.153 -5.315 -1.201 1.00 90.31 74 ILE A CA 1
ATOM 568 C C . ILE A 1 74 ? 12.689 -6.701 -0.742 1.00 90.31 74 ILE A C 1
ATOM 570 O O . ILE A 1 74 ? 11.504 -6.888 -0.487 1.00 90.31 74 ILE A O 1
ATOM 574 N N . GLU A 1 75 ? 13.631 -7.622 -0.564 1.00 91.19 75 GLU A N 1
ATOM 575 C CA . GLU A 1 75 ? 13.465 -8.977 -0.046 1.00 91.19 75 GLU A CA 1
ATOM 576 C C . GLU A 1 75 ? 12.907 -8.983 1.382 1.00 91.19 75 GLU A C 1
ATOM 578 O O . GLU A 1 75 ? 12.080 -9.826 1.725 1.00 91.19 75 GLU A O 1
ATOM 583 N N . ASP A 1 76 ? 13.301 -8.005 2.201 1.00 88.94 76 ASP A N 1
ATOM 584 C CA . ASP A 1 76 ? 12.800 -7.876 3.570 1.00 88.94 76 ASP A CA 1
ATOM 585 C C . ASP A 1 76 ? 11.333 -7.432 3.584 1.00 88.94 76 ASP A C 1
ATOM 587 O O . ASP A 1 76 ? 10.615 -7.658 4.558 1.00 88.94 76 ASP A O 1
ATOM 591 N N . ARG A 1 77 ? 10.863 -6.798 2.502 1.00 90.81 77 ARG A N 1
ATOM 592 C CA . ARG A 1 77 ? 9.508 -6.248 2.400 1.00 90.81 77 ARG A CA 1
ATOM 593 C C . ARG A 1 77 ? 8.550 -7.128 1.605 1.00 90.81 77 ARG A C 1
ATOM 595 O O . ARG A 1 77 ? 7.392 -7.270 1.992 1.00 90.81 77 ARG A O 1
ATOM 602 N N . TYR A 1 78 ? 9.018 -7.708 0.510 1.00 95.12 78 TYR A N 1
ATOM 603 C CA . TYR A 1 78 ? 8.200 -8.447 -0.442 1.00 95.12 78 TYR A CA 1
ATOM 604 C C . TYR A 1 78 ? 8.847 -9.771 -0.827 1.00 95.12 78 TYR A C 1
ATOM 606 O O . TYR A 1 78 ? 10.067 -9.921 -0.834 1.00 95.12 78 TYR A O 1
ATOM 614 N N . ASN A 1 79 ? 8.015 -10.737 -1.202 1.00 96.44 79 ASN A N 1
ATOM 615 C CA . ASN A 1 79 ? 8.485 -12.007 -1.730 1.00 96.44 79 ASN A CA 1
ATOM 616 C C . ASN A 1 79 ? 8.989 -11.833 -3.173 1.00 96.44 79 ASN A C 1
ATOM 618 O O . ASN A 1 79 ? 8.207 -11.717 -4.119 1.00 96.44 79 ASN A O 1
ATOM 622 N N . VAL A 1 80 ? 10.310 -11.840 -3.341 1.00 96.81 80 VAL A N 1
ATOM 623 C CA . VAL A 1 80 ? 10.959 -11.651 -4.645 1.00 96.81 80 VAL A CA 1
ATOM 624 C C . VAL A 1 80 ? 10.722 -12.822 -5.606 1.00 96.81 80 VAL A C 1
ATOM 626 O O . VAL A 1 80 ? 10.689 -12.601 -6.816 1.00 96.81 80 VAL A O 1
ATOM 629 N N . GLU A 1 81 ? 10.501 -14.044 -5.115 1.00 97.00 81 GLU A N 1
ATOM 630 C CA . GLU A 1 81 ? 10.194 -15.187 -5.990 1.00 97.00 81 GLU A CA 1
ATOM 631 C C . GLU A 1 81 ? 8.819 -15.047 -6.648 1.00 97.00 81 GLU A C 1
ATOM 633 O O . GLU A 1 81 ? 8.655 -15.383 -7.818 1.00 97.00 81 GLU A O 1
ATOM 638 N N . GLU A 1 82 ? 7.846 -14.475 -5.940 1.00 97.12 82 GLU A N 1
ATOM 639 C CA . GLU A 1 82 ? 6.548 -14.150 -6.535 1.00 97.12 82 GLU A CA 1
ATOM 640 C C . GLU A 1 82 ? 6.681 -13.009 -7.550 1.00 97.12 82 GLU A C 1
ATOM 642 O O . GLU A 1 82 ? 6.152 -13.109 -8.656 1.00 97.12 82 GLU A O 1
ATOM 647 N N . LEU A 1 83 ? 7.484 -11.982 -7.244 1.00 97.75 83 LEU A N 1
ATOM 648 C CA . LEU A 1 83 ? 7.729 -10.865 -8.162 1.00 97.75 83 LEU A CA 1
ATOM 649 C C . LEU A 1 83 ? 8.356 -11.317 -9.491 1.00 97.75 83 LEU A C 1
ATOM 651 O O . LEU A 1 83 ? 8.021 -10.765 -10.544 1.00 97.75 83 LEU A O 1
ATOM 655 N N . LYS A 1 84 ? 9.215 -12.349 -9.471 1.00 97.81 84 LYS A N 1
ATOM 656 C CA . LYS A 1 84 ? 9.824 -12.939 -10.680 1.00 97.81 84 LYS A CA 1
ATOM 657 C C . LYS A 1 84 ? 8.803 -13.454 -11.691 1.00 97.81 84 LYS A C 1
ATOM 659 O O . LYS A 1 84 ? 9.100 -13.473 -12.884 1.00 97.81 84 LYS A O 1
ATOM 664 N N . LYS A 1 85 ? 7.611 -13.844 -11.233 1.00 97.62 85 LYS A N 1
ATOM 665 C CA . LYS A 1 85 ? 6.517 -14.301 -12.103 1.00 97.62 85 LYS A CA 1
ATOM 666 C C . LYS A 1 85 ? 5.921 -13.159 -12.918 1.00 97.62 85 LYS A C 1
ATOM 668 O O . LYS A 1 85 ? 5.357 -13.408 -13.979 1.00 97.62 85 LYS A O 1
ATOM 673 N N . PHE A 1 86 ? 6.053 -11.921 -12.440 1.00 97.94 86 PHE A N 1
ATOM 674 C CA . PHE A 1 86 ? 5.633 -10.722 -13.156 1.00 97.94 86 PHE A CA 1
ATOM 675 C C . PHE A 1 86 ? 6.773 -10.127 -13.985 1.00 97.94 86 PHE A C 1
ATOM 677 O O . PHE A 1 86 ? 6.596 -9.856 -15.169 1.00 97.94 86 PHE A O 1
ATOM 684 N N . VAL A 1 87 ? 7.954 -9.914 -13.403 1.00 97.81 87 VAL A N 1
ATOM 685 C CA . VAL A 1 87 ? 9.068 -9.218 -14.068 1.00 97.81 87 VAL A CA 1
ATOM 686 C C . VAL A 1 87 ? 10.397 -9.895 -13.766 1.00 97.81 87 VAL A C 1
ATOM 688 O O . VAL A 1 87 ? 10.618 -10.380 -12.663 1.00 97.81 87 VAL A O 1
ATOM 691 N N . ARG A 1 88 ? 11.326 -9.901 -14.731 1.00 98.00 88 ARG A N 1
ATOM 692 C CA . ARG A 1 88 ? 12.701 -10.352 -14.473 1.00 98.00 88 ARG A CA 1
ATOM 693 C C . ARG A 1 88 ? 13.329 -9.447 -13.420 1.00 98.00 88 ARG A C 1
ATOM 695 O O . ARG A 1 88 ? 13.250 -8.231 -13.554 1.00 98.00 88 ARG A O 1
ATOM 702 N N . VAL A 1 89 ? 13.984 -10.021 -12.418 1.00 98.00 89 VAL A N 1
ATOM 703 C CA . VAL A 1 89 ? 14.638 -9.258 -11.346 1.00 98.00 89 VAL A CA 1
ATOM 704 C C . VAL A 1 89 ? 16.120 -9.591 -11.252 1.00 98.00 89 VAL A C 1
ATOM 706 O O . VAL A 1 89 ? 16.531 -10.707 -11.565 1.00 98.00 89 VAL A O 1
ATOM 709 N N . ALA A 1 90 ? 16.912 -8.632 -10.786 1.00 96.94 90 ALA A N 1
ATOM 710 C CA . ALA A 1 90 ? 18.309 -8.824 -10.423 1.00 96.94 90 ALA A CA 1
ATOM 711 C C . ALA A 1 90 ? 18.625 -8.103 -9.112 1.00 96.94 90 ALA A C 1
ATOM 713 O O . ALA A 1 90 ? 18.074 -7.035 -8.830 1.00 96.94 90 ALA A O 1
ATOM 714 N N . SER A 1 91 ? 19.544 -8.667 -8.325 1.00 94.50 91 SER A N 1
ATOM 715 C CA . SER A 1 91 ? 20.020 -8.020 -7.103 1.00 94.50 91 SER A CA 1
ATOM 716 C C . SER A 1 91 ? 20.652 -6.660 -7.415 1.00 94.50 91 SER A C 1
ATOM 718 O O . SER A 1 91 ? 21.182 -6.431 -8.508 1.00 94.50 91 SER A O 1
ATOM 720 N N . SER A 1 92 ? 20.636 -5.757 -6.431 1.00 91.62 92 SER A N 1
ATOM 721 C CA . SER A 1 92 ? 21.313 -4.459 -6.548 1.00 91.62 92 SER A CA 1
ATOM 722 C C . SER A 1 92 ? 22.778 -4.601 -6.982 1.00 91.62 92 SER A C 1
ATOM 724 O O . SER A 1 92 ? 23.231 -3.868 -7.857 1.00 91.62 92 SER A O 1
ATOM 726 N N . GLU A 1 93 ? 23.512 -5.563 -6.415 1.00 91.69 93 GLU A N 1
ATOM 727 C CA . GLU A 1 93 ? 24.932 -5.761 -6.725 1.00 91.69 93 GLU A CA 1
ATOM 728 C C . GLU A 1 93 ? 25.151 -6.262 -8.160 1.00 91.69 93 GLU A C 1
ATOM 730 O O . GLU A 1 93 ? 26.013 -5.725 -8.853 1.00 91.69 93 GLU A O 1
ATOM 735 N N . HIS A 1 94 ? 24.337 -7.209 -8.652 1.00 94.69 94 HIS A N 1
ATOM 736 C CA . HIS A 1 94 ? 24.428 -7.681 -10.045 1.00 94.69 94 HIS A CA 1
ATOM 737 C C . HIS A 1 94 ? 24.203 -6.540 -11.038 1.00 94.69 94 HIS A C 1
ATOM 739 O O . HIS A 1 94 ? 24.967 -6.375 -11.989 1.00 94.69 94 HIS A O 1
ATOM 745 N N . CYS A 1 95 ? 23.195 -5.702 -10.783 1.00 94.81 95 CYS A N 1
ATOM 746 C CA . CYS A 1 95 ? 22.943 -4.519 -11.597 1.00 94.81 95 CYS A CA 1
ATOM 747 C C . CYS A 1 95 ? 24.121 -3.538 -11.570 1.00 94.81 95 CYS A C 1
ATOM 749 O O . CYS A 1 95 ? 24.564 -3.083 -12.621 1.00 94.81 95 CYS A O 1
ATOM 751 N N . LEU A 1 96 ? 24.656 -3.216 -10.387 1.00 92.19 96 LEU A N 1
ATOM 752 C CA . LEU A 1 96 ? 25.781 -2.286 -10.251 1.00 92.19 96 LEU A CA 1
ATOM 753 C C . LEU A 1 96 ? 27.039 -2.795 -10.965 1.00 92.19 96 LEU A C 1
ATOM 755 O O . LEU A 1 96 ? 27.730 -2.004 -11.608 1.00 92.19 96 LEU A O 1
ATOM 759 N N . GLN A 1 97 ? 27.330 -4.093 -10.872 1.00 93.56 97 GLN A N 1
ATOM 760 C CA . GLN A 1 97 ? 28.469 -4.717 -11.546 1.00 93.56 97 GLN A CA 1
ATOM 761 C C . GLN A 1 97 ? 28.286 -4.727 -13.065 1.00 93.56 97 GLN A C 1
ATOM 763 O O . GLN A 1 97 ? 29.167 -4.260 -13.786 1.00 93.56 97 GLN A O 1
ATOM 768 N N . THR A 1 98 ? 27.127 -5.180 -13.550 1.00 94.25 98 THR A N 1
ATOM 769 C CA . THR A 1 98 ? 26.838 -5.277 -14.991 1.00 94.25 98 THR A CA 1
ATOM 770 C C . THR A 1 98 ? 26.809 -3.902 -15.655 1.00 94.25 98 THR A C 1
ATOM 772 O O . THR A 1 98 ? 27.341 -3.720 -16.746 1.00 94.25 98 THR A O 1
ATOM 775 N N . CYS A 1 99 ? 26.277 -2.900 -14.956 1.00 92.38 99 CYS A N 1
ATOM 776 C CA . CYS A 1 99 ? 26.261 -1.515 -15.415 1.00 92.38 99 CYS A CA 1
ATOM 777 C C . CYS A 1 99 ? 27.585 -0.771 -15.192 1.00 92.38 99 CYS A C 1
ATOM 779 O O . CYS A 1 99 ? 27.659 0.428 -15.454 1.00 92.38 99 CYS A O 1
ATOM 781 N N . ASN A 1 100 ? 28.623 -1.428 -14.659 1.00 92.50 100 ASN A N 1
ATOM 782 C CA . ASN A 1 100 ? 29.897 -0.801 -14.295 1.00 92.50 100 ASN A CA 1
ATOM 783 C C . ASN A 1 100 ? 29.706 0.493 -13.476 1.00 92.50 100 ASN A C 1
ATOM 785 O O . ASN A 1 100 ? 30.365 1.505 -13.714 1.00 92.50 100 ASN A O 1
ATOM 789 N N . ARG A 1 101 ? 28.720 0.480 -12.565 1.00 91.81 101 ARG A N 1
ATOM 790 C CA . ARG A 1 101 ? 28.302 1.619 -11.729 1.00 91.81 101 ARG A CA 1
ATOM 791 C C . ARG A 1 101 ? 28.021 2.909 -12.518 1.00 91.81 101 ARG A C 1
ATOM 793 O O . ARG A 1 101 ? 28.135 4.007 -11.963 1.00 91.81 101 ARG A O 1
ATOM 800 N N . LYS A 1 102 ? 27.608 2.784 -13.786 1.00 90.00 102 LYS A N 1
ATOM 801 C CA . LYS A 1 102 ? 27.234 3.877 -14.692 1.00 90.00 102 LYS A CA 1
ATOM 802 C C . LYS A 1 102 ? 25.836 3.672 -15.263 1.00 90.00 102 LYS A C 1
ATOM 804 O O . LYS A 1 102 ? 25.440 2.563 -15.601 1.00 90.00 102 LYS A O 1
ATOM 809 N N . LEU A 1 103 ? 25.097 4.766 -15.381 1.00 88.50 103 LEU A N 1
ATOM 810 C CA . LEU A 1 103 ? 23.799 4.782 -16.045 1.00 88.50 103 LEU A CA 1
ATOM 811 C C . LEU A 1 103 ? 23.941 5.398 -17.428 1.00 88.50 103 LEU A C 1
ATOM 813 O O . LEU A 1 103 ? 24.579 6.439 -17.575 1.00 88.50 103 LEU A O 1
ATOM 817 N N . ASP A 1 104 ? 23.285 4.795 -18.410 1.00 88.12 104 ASP A N 1
ATOM 818 C CA . ASP A 1 104 ? 23.199 5.336 -19.763 1.00 88.12 104 ASP A CA 1
ATOM 819 C C . ASP A 1 104 ? 22.195 6.491 -19.824 1.00 88.12 104 ASP A C 1
ATOM 821 O O . ASP A 1 104 ? 22.387 7.453 -20.564 1.00 88.12 104 ASP A O 1
ATOM 825 N N . ALA A 1 105 ? 21.118 6.409 -19.033 1.00 86.75 105 ALA A N 1
ATOM 826 C CA . ALA A 1 105 ? 20.122 7.467 -18.926 1.00 86.75 105 ALA A CA 1
ATOM 827 C C . ALA A 1 105 ? 19.393 7.462 -17.582 1.00 86.75 105 ALA A C 1
ATOM 829 O O . ALA A 1 105 ? 19.362 6.473 -16.845 1.00 86.75 105 ALA A O 1
ATOM 830 N N . THR A 1 106 ? 18.739 8.585 -17.297 1.00 85.25 106 THR A N 1
ATOM 831 C CA . THR A 1 106 ? 17.749 8.692 -16.228 1.00 85.25 106 THR A CA 1
ATOM 832 C C . THR A 1 106 ? 16.432 9.209 -16.792 1.00 85.25 106 THR A C 1
ATOM 834 O O . THR A 1 106 ? 16.370 10.290 -17.377 1.00 85.25 106 THR A O 1
ATOM 837 N N . TRP A 1 107 ? 15.365 8.444 -16.606 1.00 87.12 107 TRP A N 1
ATOM 838 C CA . TRP A 1 107 ? 14.011 8.830 -16.976 1.00 87.12 107 TRP A CA 1
ATOM 839 C C . TRP A 1 107 ? 13.276 9.340 -15.746 1.00 87.12 107 TRP A C 1
ATOM 841 O O . TRP A 1 107 ? 13.173 8.642 -14.741 1.00 87.12 107 TRP A O 1
ATOM 851 N N . PHE A 1 108 ? 12.750 10.559 -15.829 1.00 83.50 108 PHE A N 1
ATOM 852 C CA . PHE A 1 108 ? 11.906 11.121 -14.784 1.00 83.50 108 PHE A CA 1
ATOM 853 C C . PHE A 1 108 ? 10.485 11.242 -15.312 1.00 83.50 108 PHE A C 1
ATOM 855 O O . PHE A 1 108 ? 10.196 12.090 -16.158 1.00 83.50 108 PHE A O 1
ATOM 862 N N . LEU A 1 109 ? 9.583 10.418 -14.784 1.00 78.94 109 LEU A N 1
ATOM 863 C CA . LEU A 1 109 ? 8.164 10.478 -15.134 1.00 78.94 109 LEU A CA 1
ATOM 864 C C . LEU A 1 109 ? 7.580 11.836 -14.724 1.00 78.94 109 LEU A C 1
ATOM 866 O O . LEU A 1 109 ? 6.846 12.463 -15.479 1.00 78.94 109 LEU A O 1
ATOM 870 N N . ARG A 1 110 ? 8.000 12.356 -13.569 1.00 74.25 110 ARG A N 1
ATOM 871 C CA . ARG A 1 110 ? 7.686 13.704 -13.087 1.00 74.25 110 ARG A CA 1
ATOM 872 C C . ARG A 1 110 ? 8.957 14.410 -12.663 1.00 74.25 110 ARG A C 1
ATOM 874 O O . ARG A 1 110 ? 9.893 13.776 -12.183 1.00 74.25 110 ARG A O 1
ATOM 881 N N . SER A 1 111 ? 8.949 15.739 -12.745 1.00 69.50 111 SER A N 1
ATOM 882 C CA . SER A 1 111 ? 9.934 16.539 -12.019 1.00 69.50 111 SER A CA 1
ATOM 883 C C . SER A 1 111 ? 9.889 16.177 -10.531 1.00 69.50 111 SER A C 1
ATOM 885 O O . SER A 1 111 ? 8.854 16.307 -9.876 1.00 69.50 111 SER A O 1
ATOM 887 N N . GLN A 1 112 ? 11.018 15.705 -10.020 1.00 70.31 112 GLN A N 1
ATOM 888 C CA . GLN A 1 112 ? 11.228 15.414 -8.612 1.00 70.31 112 GLN A CA 1
ATOM 889 C C . GLN A 1 112 ? 12.559 16.008 -8.168 1.00 70.31 112 GLN A C 1
ATOM 891 O O . GLN A 1 112 ? 13.402 16.371 -8.993 1.00 70.31 112 GLN A O 1
ATOM 896 N N . ARG A 1 113 ? 12.746 16.130 -6.852 1.00 67.75 113 ARG A N 1
ATOM 897 C CA . ARG A 1 113 ? 14.061 16.476 -6.302 1.00 67.75 113 ARG A CA 1
ATOM 898 C C . ARG A 1 113 ? 15.065 15.403 -6.718 1.00 67.75 113 ARG A C 1
ATOM 900 O O . ARG A 1 113 ? 14.681 14.249 -6.890 1.00 67.75 113 ARG A O 1
ATOM 907 N N . ALA A 1 114 ? 16.327 15.796 -6.884 1.00 64.94 114 ALA A N 1
ATOM 908 C CA . ALA A 1 114 ? 17.387 14.872 -7.264 1.00 64.94 114 ALA A CA 1
ATOM 909 C C . ALA A 1 114 ? 17.378 13.662 -6.307 1.00 64.94 114 ALA A C 1
ATOM 911 O O . ALA A 1 114 ? 17.531 13.860 -5.097 1.00 64.94 114 ALA A O 1
ATOM 912 N N . PRO A 1 115 ? 17.129 12.440 -6.808 1.00 69.31 115 PRO A N 1
ATOM 913 C CA . PRO A 1 115 ? 17.170 11.256 -5.973 1.00 69.31 115 PRO A CA 1
ATOM 914 C C . PRO A 1 115 ? 18.610 11.002 -5.539 1.00 69.31 115 PRO A C 1
ATOM 916 O O . PRO A 1 115 ? 19.568 11.355 -6.230 1.00 69.31 115 PRO A O 1
ATOM 919 N N . SER A 1 116 ? 18.762 10.374 -4.382 1.00 67.88 116 SER A N 1
ATOM 920 C CA . SER A 1 116 ? 20.068 9.959 -3.896 1.00 67.88 116 SER A CA 1
ATOM 921 C C . SER A 1 116 ? 20.536 8.716 -4.642 1.00 67.88 116 SER A C 1
ATOM 923 O O . SER A 1 116 ? 19.916 7.648 -4.598 1.00 67.88 116 SER A O 1
ATOM 925 N N . MET A 1 117 ? 21.665 8.875 -5.323 1.00 72.00 117 MET A N 1
ATOM 926 C CA . MET A 1 117 ? 22.314 7.855 -6.140 1.00 72.00 117 MET A CA 1
ATOM 927 C C . MET A 1 117 ? 23.477 7.206 -5.398 1.00 72.00 117 MET A C 1
ATOM 929 O O . MET A 1 117 ? 24.541 6.985 -5.975 1.00 72.00 117 MET A O 1
ATOM 933 N N . LEU A 1 118 ? 23.292 6.918 -4.104 1.00 67.12 118 LEU A N 1
ATOM 934 C CA . LEU A 1 118 ? 24.255 6.131 -3.335 1.00 67.12 118 LEU A CA 1
ATOM 935 C C . LEU A 1 118 ? 24.630 4.886 -4.160 1.00 67.12 118 LEU A C 1
ATOM 937 O O . LEU A 1 118 ? 23.738 4.178 -4.624 1.00 67.12 118 LEU A O 1
ATOM 941 N N . HIS A 1 119 ? 25.936 4.664 -4.346 1.00 75.94 119 HIS A N 1
ATOM 942 C CA . HIS A 1 119 ? 26.581 3.559 -5.085 1.00 75.94 119 HIS A CA 1
ATOM 943 C C . HIS A 1 119 ? 26.839 3.738 -6.592 1.00 75.94 119 HIS A C 1
ATOM 945 O O . HIS A 1 119 ? 27.655 2.979 -7.128 1.00 75.94 119 HIS A O 1
ATOM 951 N N . TRP A 1 120 ? 26.243 4.735 -7.247 1.00 80.06 120 TRP A N 1
ATOM 952 C CA . TRP A 1 120 ? 26.567 5.095 -8.635 1.00 80.06 120 TRP A CA 1
ATOM 953 C C . TRP A 1 120 ? 27.706 6.126 -8.677 1.00 80.06 120 TRP A C 1
ATOM 955 O O . TRP A 1 120 ? 27.831 6.951 -7.770 1.00 80.06 120 TRP A O 1
ATOM 965 N N . GLU A 1 121 ? 28.561 6.094 -9.705 1.00 76.75 121 GLU A N 1
ATOM 966 C CA . GLU A 1 121 ? 29.671 7.054 -9.815 1.00 76.75 121 GLU A CA 1
ATOM 967 C C . GLU A 1 121 ? 29.138 8.494 -9.930 1.00 76.75 121 GLU A C 1
ATOM 969 O O . GLU A 1 121 ? 28.327 8.792 -10.807 1.00 76.75 121 GLU A O 1
ATOM 974 N N . THR A 1 122 ? 29.633 9.420 -9.104 1.00 65.56 122 THR A N 1
ATOM 975 C CA . THR A 1 122 ? 29.179 10.828 -9.048 1.00 65.56 122 THR A CA 1
ATOM 976 C C . THR A 1 122 ? 29.312 11.587 -10.372 1.00 65.56 122 THR A C 1
ATOM 978 O O . THR A 1 122 ? 28.574 12.539 -10.603 1.00 65.56 122 THR A O 1
ATOM 981 N N . ASN A 1 123 ? 30.211 11.152 -11.261 1.00 61.28 123 ASN A N 1
ATOM 982 C CA . ASN A 1 123 ? 30.409 11.739 -12.589 1.00 61.28 123 ASN A CA 1
ATOM 983 C C . ASN A 1 123 ? 29.661 11.007 -13.714 1.00 61.28 123 ASN A C 1
ATOM 985 O O . ASN A 1 123 ? 29.592 11.538 -14.822 1.00 61.28 123 ASN A O 1
ATOM 989 N N . SER A 1 124 ? 29.074 9.832 -13.452 1.00 54.78 124 SER A N 1
ATOM 990 C CA . SER A 1 124 ? 28.280 9.093 -14.450 1.00 54.78 124 SER A CA 1
ATOM 991 C C . SER A 1 124 ? 27.005 9.837 -14.865 1.00 54.78 124 SER A C 1
ATOM 993 O O . SER A 1 124 ? 26.437 9.575 -15.919 1.00 54.78 124 SER A O 1
ATOM 995 N N . THR A 1 125 ? 26.581 10.818 -14.068 1.00 55.03 125 THR A N 1
ATOM 996 C CA . THR A 1 125 ? 25.298 11.516 -14.199 1.00 55.03 125 THR A CA 1
ATOM 997 C C . THR A 1 125 ? 25.411 12.928 -14.788 1.00 55.03 125 THR A C 1
ATOM 999 O O . THR A 1 125 ? 24.390 13.524 -15.132 1.00 55.03 125 THR A O 1
ATOM 1002 N N . ASN A 1 126 ? 26.629 13.462 -14.968 1.00 49.00 126 ASN A N 1
ATOM 1003 C CA . ASN A 1 126 ? 26.868 14.883 -15.283 1.00 49.00 126 ASN A CA 1
ATOM 1004 C C . ASN A 1 126 ? 26.439 15.330 -16.697 1.00 49.00 126 ASN A C 1
ATOM 1006 O O . ASN A 1 126 ? 26.367 16.527 -16.961 1.00 49.00 126 ASN A O 1
ATOM 1010 N N . LYS A 1 127 ? 26.108 14.394 -17.598 1.00 46.09 127 LYS A N 1
ATOM 1011 C CA . LYS A 1 127 ? 25.458 14.686 -18.894 1.00 46.09 127 LYS A CA 1
ATOM 1012 C C . LYS A 1 127 ? 24.032 14.112 -18.971 1.00 46.09 127 LYS A C 1
ATOM 1014 O O . LYS A 1 127 ? 23.134 14.763 -19.492 1.00 46.09 127 LYS A O 1
ATOM 1019 N N . ALA A 1 128 ? 23.802 12.951 -18.352 1.00 47.06 128 ALA A N 1
ATOM 1020 C CA . ALA A 1 128 ? 22.532 12.218 -18.367 1.00 47.06 128 ALA A CA 1
ATOM 1021 C C . ALA A 1 128 ? 21.395 12.870 -17.548 1.00 47.06 128 ALA A C 1
ATOM 1023 O O . ALA A 1 128 ? 20.226 12.652 -17.853 1.00 47.06 128 ALA A O 1
ATOM 1024 N N . LEU A 1 129 ? 21.700 13.708 -16.548 1.00 48.78 129 LEU A N 1
ATOM 1025 C CA . LEU A 1 129 ? 20.680 14.502 -15.840 1.00 48.78 129 LEU A CA 1
ATOM 1026 C C . LEU A 1 129 ? 20.119 15.658 -16.689 1.00 48.78 129 LEU A C 1
ATOM 1028 O O . LEU A 1 129 ? 18.992 16.085 -16.445 1.00 48.78 129 LEU A O 1
ATOM 1032 N N . SER A 1 130 ? 20.861 16.158 -17.690 1.00 43.69 130 SER A N 1
ATOM 1033 C CA . SER A 1 130 ? 20.380 17.237 -18.572 1.00 43.69 130 SER A CA 1
ATOM 1034 C C . SER A 1 130 ? 19.525 16.720 -19.736 1.00 43.69 130 SER A C 1
ATOM 1036 O O . SER A 1 130 ? 18.737 17.483 -20.288 1.00 43.69 130 SER A O 1
ATOM 1038 N N . GLU A 1 131 ? 19.647 15.435 -20.079 1.00 44.50 131 GLU A N 1
ATOM 1039 C CA . GLU A 1 131 ? 18.787 14.708 -21.028 1.00 44.50 131 GLU A CA 1
ATOM 1040 C C . GLU A 1 131 ? 17.678 13.920 -20.314 1.00 44.50 131 GLU A C 1
ATOM 1042 O O . GLU A 1 131 ? 17.130 12.964 -20.861 1.00 44.50 131 GLU A O 1
ATOM 1047 N N . ALA A 1 132 ? 17.321 14.313 -19.087 1.00 52.56 132 ALA A N 1
ATOM 1048 C CA . ALA A 1 132 ? 16.105 13.838 -18.451 1.00 52.56 132 ALA A CA 1
ATOM 1049 C C . ALA A 1 132 ? 14.942 14.021 -19.437 1.00 52.56 132 ALA A C 1
ATOM 1051 O O . ALA A 1 132 ? 14.498 15.148 -19.681 1.00 52.56 132 ALA A O 1
ATOM 1052 N N . LEU A 1 133 ? 14.431 12.914 -19.987 1.00 57.84 133 LEU A N 1
ATOM 1053 C CA . LEU A 1 133 ? 13.101 12.850 -20.582 1.00 57.84 133 LEU A CA 1
ATOM 1054 C C . LEU A 1 133 ? 12.118 13.108 -19.443 1.00 57.84 133 LEU A C 1
ATOM 1056 O O . LEU A 1 133 ? 11.507 12.199 -18.895 1.00 57.84 133 LEU A O 1
ATOM 1060 N N . ASN A 1 134 ? 12.015 14.370 -19.036 1.00 61.03 134 ASN A N 1
ATOM 1061 C CA . ASN A 1 134 ? 10.880 14.849 -18.295 1.00 61.03 134 ASN A CA 1
ATOM 1062 C C . ASN A 1 134 ? 9.748 14.801 -19.304 1.00 61.03 134 ASN A C 1
ATOM 1064 O O . ASN A 1 134 ? 9.640 15.661 -20.179 1.00 61.03 134 ASN A O 1
ATOM 1068 N N . LEU A 1 135 ? 8.940 13.755 -19.208 1.00 67.44 135 LEU A N 1
ATOM 1069 C CA . LEU A 1 135 ? 7.874 13.471 -20.156 1.00 67.44 135 LEU A CA 1
ATOM 1070 C C . LEU A 1 135 ? 6.761 14.539 -20.135 1.00 67.44 135 LEU A C 1
ATOM 1072 O O . LEU A 1 135 ? 5.768 14.380 -20.840 1.00 67.44 135 LEU A O 1
ATOM 1076 N N . LYS A 1 136 ? 6.910 15.634 -19.361 1.00 66.19 136 LYS A N 1
ATOM 1077 C CA . LYS A 1 136 ? 6.027 16.815 -19.322 1.00 66.19 136 LYS A CA 1
ATOM 1078 C C . LYS A 1 136 ? 4.549 16.420 -19.295 1.00 66.19 136 LYS A C 1
ATOM 1080 O O . LYS A 1 136 ? 3.746 16.995 -20.026 1.00 66.19 136 LYS A O 1
ATOM 1085 N N . TRP A 1 137 ? 4.214 15.435 -18.462 1.00 71.19 137 TRP A N 1
ATOM 1086 C CA . TRP A 1 137 ? 2.856 14.911 -18.269 1.00 71.19 137 TRP A CA 1
ATOM 1087 C C . TRP A 1 137 ? 2.284 14.028 -19.385 1.00 71.19 137 TRP A C 1
ATOM 1089 O O . TRP A 1 137 ? 1.211 13.471 -19.197 1.00 71.19 137 TRP A O 1
ATOM 1099 N N . SER A 1 138 ? 2.980 13.825 -20.509 1.00 74.62 138 SER A N 1
ATOM 1100 C CA . SER A 1 138 ? 2.472 12.998 -21.622 1.00 74.62 138 SER A CA 1
ATOM 1101 C C . SER A 1 138 ? 2.172 11.547 -21.225 1.00 74.62 138 SER A C 1
ATOM 1103 O O . SER A 1 138 ? 1.223 10.960 -21.741 1.00 74.62 138 SER A O 1
ATOM 1105 N N . PHE A 1 139 ? 2.901 10.996 -20.252 1.00 75.12 139 PHE A N 1
ATOM 1106 C CA . PHE A 1 139 ? 2.660 9.650 -19.727 1.00 75.12 139 PHE A CA 1
ATOM 1107 C C . PHE A 1 139 ? 1.285 9.496 -19.046 1.00 75.12 139 PHE A C 1
ATOM 1109 O O . PHE A 1 139 ? 0.849 8.370 -18.854 1.00 75.12 139 PHE A O 1
ATOM 1116 N N . ILE A 1 140 ? 0.585 10.584 -18.675 1.00 74.00 140 ILE A N 1
ATOM 1117 C CA . ILE A 1 140 ? -0.772 10.507 -18.089 1.00 74.00 140 ILE A CA 1
ATOM 1118 C C . ILE A 1 140 ? -1.745 9.825 -19.067 1.00 74.00 140 ILE A C 1
ATOM 1120 O O . ILE A 1 140 ? -2.735 9.204 -18.669 1.00 74.00 140 ILE A O 1
ATOM 1124 N N . SER A 1 141 ? -1.462 9.932 -20.366 1.00 77.06 141 SER A N 1
ATOM 1125 C CA . SER A 1 141 ? -2.250 9.283 -21.409 1.00 77.06 141 SER A CA 1
ATOM 1126 C C . SER A 1 141 ? -2.014 7.774 -21.516 1.00 77.06 141 SER A C 1
ATOM 1128 O O . SER A 1 141 ? -2.824 7.111 -22.154 1.00 77.06 141 SER A O 1
ATOM 1130 N N . TRP A 1 142 ? -0.961 7.227 -20.897 1.00 85.25 142 TRP A N 1
ATOM 1131 C CA . TRP A 1 142 ? -0.614 5.814 -21.025 1.00 85.25 142 TRP A CA 1
ATOM 1132 C C . TRP A 1 142 ? -1.616 4.933 -20.280 1.00 85.25 142 TRP A C 1
ATOM 1134 O O . TRP A 1 142 ? -1.860 5.106 -19.085 1.00 85.25 142 TRP A O 1
ATOM 1144 N N . THR A 1 143 ? -2.178 3.976 -21.006 1.00 85.19 143 THR A N 1
ATOM 1145 C CA . THR A 1 143 ? -3.232 3.059 -20.543 1.00 85.19 143 THR A CA 1
ATOM 1146 C C . THR A 1 143 ? -2.960 1.605 -20.934 1.00 85.19 143 THR A C 1
ATOM 1148 O O . THR A 1 143 ? -3.796 0.739 -20.710 1.00 85.19 143 THR A O 1
ATOM 1151 N N . SER A 1 144 ? -1.793 1.326 -21.521 1.00 88.94 144 SER A N 1
ATOM 1152 C CA . SER A 1 144 ? -1.397 0.001 -22.001 1.00 88.94 144 SER A CA 1
ATOM 1153 C C . SER A 1 144 ? 0.119 -0.219 -21.916 1.00 88.94 144 SER A C 1
ATOM 1155 O O . SER A 1 144 ? 0.898 0.733 -21.788 1.00 88.94 144 SER A O 1
ATOM 1157 N N . MET A 1 145 ? 0.565 -1.479 -22.041 1.00 91.38 145 MET A N 1
ATOM 1158 C CA . MET A 1 145 ? 1.998 -1.793 -22.155 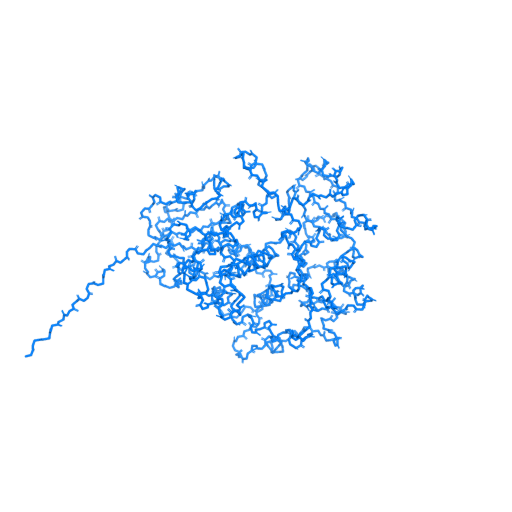1.00 91.38 145 MET A CA 1
ATOM 1159 C C . MET A 1 145 ? 2.584 -1.191 -23.440 1.00 91.38 145 MET A C 1
ATOM 1161 O O . MET A 1 145 ? 3.747 -0.790 -23.471 1.00 91.38 145 MET A O 1
ATOM 1165 N N . GLU A 1 146 ? 1.788 -1.125 -24.504 1.00 91.50 146 GLU A N 1
ATOM 1166 C CA . GLU A 1 146 ? 2.161 -0.604 -25.816 1.00 91.50 146 GLU A CA 1
ATOM 1167 C C . GLU A 1 146 ? 2.457 0.895 -25.763 1.00 91.50 146 GLU A C 1
ATOM 1169 O O . GLU A 1 146 ? 3.437 1.326 -26.369 1.00 91.50 146 GLU A O 1
ATOM 1174 N N . ASP A 1 147 ? 1.703 1.669 -24.977 1.00 90.00 147 ASP A N 1
ATOM 1175 C CA . ASP A 1 147 ? 1.979 3.095 -24.760 1.00 90.00 147 ASP A CA 1
ATOM 1176 C C . ASP A 1 147 ? 3.361 3.305 -24.124 1.00 90.00 147 ASP A C 1
ATOM 1178 O O . ASP A 1 147 ? 4.137 4.160 -24.560 1.00 90.00 147 ASP A O 1
ATOM 1182 N N . ILE A 1 148 ? 3.712 2.472 -23.135 1.00 90.75 148 ILE A N 1
ATOM 1183 C CA . ILE A 1 148 ? 5.025 2.501 -22.475 1.00 90.75 148 ILE A CA 1
ATOM 1184 C C . ILE A 1 148 ? 6.126 2.101 -23.466 1.00 90.75 148 ILE A C 1
ATOM 1186 O O . ILE A 1 148 ? 7.152 2.779 -23.563 1.00 90.75 148 ILE A O 1
ATOM 1190 N N . LYS A 1 149 ? 5.919 1.022 -24.236 1.00 91.81 149 LYS A N 1
ATOM 1191 C CA . LYS A 1 149 ? 6.859 0.577 -25.281 1.00 91.81 149 LYS A CA 1
ATOM 1192 C C . LYS A 1 149 ? 7.065 1.651 -26.344 1.00 91.81 149 LYS A C 1
ATOM 1194 O O . LYS A 1 149 ? 8.196 1.871 -26.761 1.00 91.81 149 LYS A O 1
ATOM 1199 N N . HIS A 1 150 ? 6.012 2.342 -26.765 1.00 89.81 150 HIS A N 1
ATOM 1200 C CA . HIS A 1 150 ? 6.118 3.431 -27.729 1.00 89.81 150 HIS A CA 1
ATOM 1201 C C . HIS A 1 150 ? 6.859 4.636 -27.134 1.00 89.81 150 HIS A C 1
ATOM 1203 O O . HIS A 1 150 ? 7.737 5.201 -27.783 1.00 89.81 150 HIS A O 1
ATOM 1209 N N . GLY A 1 151 ? 6.558 4.990 -25.880 1.00 87.25 151 GLY A N 1
ATOM 1210 C CA . GLY A 1 151 ? 7.167 6.126 -25.190 1.00 87.25 151 GLY A CA 1
ATOM 1211 C C . GLY A 1 151 ? 8.640 5.934 -24.813 1.00 87.25 151 GLY A C 1
ATOM 1212 O O . GLY A 1 151 ? 9.388 6.910 -24.805 1.00 87.25 151 GLY A O 1
ATOM 1213 N N . LEU A 1 152 ? 9.069 4.704 -24.499 1.00 88.81 152 LEU A N 1
ATOM 1214 C CA . LEU A 1 152 ? 10.392 4.420 -23.912 1.00 88.81 152 LEU A CA 1
ATOM 1215 C C . LEU A 1 152 ? 11.206 3.324 -24.637 1.00 88.81 152 LEU A C 1
ATOM 1217 O O . LEU A 1 152 ? 12.413 3.186 -24.413 1.00 88.81 152 LEU A O 1
ATOM 1221 N N . GLY A 1 153 ? 10.575 2.522 -25.498 1.00 79.12 153 GLY A N 1
ATOM 1222 C CA . GLY A 1 153 ? 11.147 1.290 -26.057 1.00 79.12 153 GLY A CA 1
ATOM 1223 C C . GLY A 1 153 ? 12.136 1.470 -27.208 1.00 79.12 153 GLY A C 1
ATOM 1224 O O . GLY A 1 153 ? 12.880 0.541 -27.505 1.00 79.12 153 GLY A O 1
ATOM 1225 N N . ALA A 1 154 ? 12.230 2.654 -27.817 1.00 71.88 154 ALA A N 1
ATOM 1226 C CA . ALA A 1 154 ? 13.134 2.913 -28.946 1.00 71.88 154 ALA A CA 1
ATOM 1227 C C . ALA A 1 154 ? 14.616 3.115 -28.548 1.00 71.88 154 ALA A C 1
ATOM 1229 O O . ALA A 1 154 ? 15.414 3.611 -29.342 1.00 71.88 154 ALA A O 1
ATOM 1230 N N . SER A 1 155 ? 15.004 2.769 -27.318 1.00 76.38 155 SER A N 1
ATOM 1231 C CA . SER A 1 155 ? 16.317 3.102 -26.767 1.00 76.38 155 SER A CA 1
ATOM 1232 C C . SER A 1 155 ? 17.257 1.890 -26.706 1.00 76.38 155 SER A C 1
ATOM 1234 O O . SER A 1 155 ? 16.942 0.854 -26.116 1.00 76.38 155 SER A O 1
ATOM 1236 N N . ASN A 1 156 ? 18.466 2.026 -27.266 1.00 86.88 156 ASN A N 1
ATOM 1237 C CA . ASN A 1 156 ? 19.543 1.038 -27.108 1.00 86.88 156 ASN A CA 1
ATOM 1238 C C . ASN A 1 156 ? 20.309 1.198 -25.779 1.00 86.88 156 ASN A C 1
ATOM 1240 O O . ASN A 1 156 ? 21.509 0.971 -25.706 1.00 86.88 156 ASN A O 1
ATOM 1244 N N . LEU A 1 157 ? 19.621 1.661 -24.740 1.00 90.44 157 LEU A N 1
ATOM 1245 C CA . LEU A 1 157 ? 20.205 1.888 -23.423 1.00 90.44 157 LEU A CA 1
ATOM 1246 C C . LEU A 1 157 ? 20.181 0.569 -22.655 1.00 90.44 157 LEU A C 1
ATOM 1248 O O . LEU A 1 157 ? 19.123 -0.070 -22.605 1.00 90.44 157 LEU A O 1
ATOM 1252 N N . SER A 1 158 ? 21.292 0.179 -22.046 1.00 92.25 158 SER A N 1
ATOM 1253 C CA . SER A 1 158 ? 21.391 -1.038 -21.241 1.00 92.25 158 SER A CA 1
ATOM 1254 C C . SER A 1 158 ? 21.039 -0.745 -19.787 1.00 92.25 158 SER A C 1
ATOM 1256 O O . SER A 1 158 ? 20.211 -1.446 -19.222 1.00 92.25 158 SER A O 1
ATOM 1258 N N . CYS A 1 159 ? 21.539 0.342 -19.205 1.00 92.94 159 CYS A N 1
ATOM 1259 C CA . CYS A 1 159 ? 21.384 0.669 -17.789 1.00 92.94 159 CYS A CA 1
ATOM 1260 C C . CYS A 1 159 ? 20.641 1.988 -17.596 1.00 92.94 159 CYS A C 1
ATOM 1262 O O . CYS A 1 159 ? 21.212 3.070 -17.715 1.00 92.94 159 CYS A O 1
ATOM 1264 N N . VAL A 1 160 ? 19.346 1.905 -17.291 1.00 92.12 160 VAL A N 1
ATOM 1265 C CA . VAL A 1 160 ? 18.482 3.080 -17.154 1.00 92.12 160 VAL A CA 1
ATOM 1266 C C . VAL A 1 160 ? 17.954 3.179 -15.737 1.00 92.12 160 VAL A C 1
ATOM 1268 O O . VAL A 1 160 ? 17.464 2.198 -15.184 1.00 92.12 160 VAL A O 1
ATOM 1271 N N . ALA A 1 161 ? 17.995 4.375 -15.163 1.00 91.62 161 ALA A N 1
ATOM 1272 C CA . ALA A 1 161 ? 17.310 4.648 -13.912 1.00 91.62 161 ALA A CA 1
ATOM 1273 C C . ALA A 1 161 ? 15.952 5.313 -14.160 1.00 91.62 161 ALA A C 1
ATOM 1275 O O . ALA A 1 161 ? 15.836 6.178 -15.027 1.00 91.62 161 ALA A O 1
ATOM 1276 N N . LEU A 1 162 ? 14.929 4.924 -13.399 1.00 90.38 162 LEU A N 1
ATOM 1277 C CA . LEU A 1 162 ? 13.583 5.487 -13.492 1.00 90.38 162 LEU A CA 1
ATOM 1278 C C . LEU A 1 162 ? 13.195 6.131 -12.168 1.00 90.38 162 LEU A C 1
ATOM 1280 O O . LEU A 1 162 ? 13.154 5.462 -11.141 1.00 90.38 162 LEU A O 1
ATOM 1284 N N . GLY A 1 163 ? 12.875 7.418 -12.209 1.00 86.50 163 GLY A N 1
ATOM 1285 C CA . GLY A 1 163 ? 12.407 8.179 -11.063 1.00 86.50 163 GLY A CA 1
ATOM 1286 C C . GLY A 1 163 ? 11.089 8.892 -11.305 1.00 86.50 163 GLY A C 1
ATOM 1287 O O . GLY A 1 163 ? 10.645 9.095 -12.437 1.00 86.50 163 GLY A O 1
ATOM 1288 N N . GLY A 1 164 ? 10.493 9.333 -10.208 1.00 76.19 164 GLY A N 1
ATOM 1289 C CA . GLY A 1 164 ? 9.186 9.951 -10.180 1.00 76.19 164 GLY A CA 1
ATOM 1290 C C . GLY A 1 164 ? 8.125 8.892 -9.960 1.00 76.19 164 GLY A C 1
ATOM 1291 O O . GLY A 1 164 ? 8.131 7.833 -10.584 1.00 76.19 164 GLY A O 1
ATOM 1292 N N . LEU A 1 165 ? 7.170 9.220 -9.098 1.00 68.12 165 LEU A N 1
ATOM 1293 C CA . LEU A 1 165 ? 5.868 8.564 -9.105 1.00 68.12 165 LEU A CA 1
ATOM 1294 C C . LEU A 1 165 ? 5.337 8.608 -10.527 1.00 68.12 165 LEU A C 1
ATOM 1296 O O . LEU A 1 165 ? 5.407 9.694 -11.093 1.00 68.12 165 LEU A O 1
ATOM 1300 N N . PHE A 1 166 ? 4.804 7.501 -11.055 1.00 62.81 166 PHE A N 1
ATOM 1301 C CA . PHE A 1 166 ? 3.973 7.490 -12.259 1.00 62.81 166 PHE A CA 1
ATOM 1302 C C . PHE A 1 166 ? 2.749 8.369 -11.971 1.00 62.81 166 PHE A C 1
ATOM 1304 O O . PHE A 1 166 ? 1.883 7.961 -11.198 1.00 62.81 166 PHE A O 1
ATOM 1311 N N . PRO A 1 167 ? 2.701 9.615 -12.481 1.00 46.47 167 PRO A N 1
ATOM 1312 C CA . PRO A 1 167 ? 1.773 10.638 -11.972 1.00 46.47 167 PRO A CA 1
ATOM 1313 C C . PRO A 1 167 ? 0.297 10.368 -12.234 1.00 46.47 167 PRO A C 1
ATOM 1315 O O . PRO A 1 167 ? -0.546 11.137 -11.804 1.00 46.47 167 PRO A O 1
ATOM 1318 N N . GLY A 1 168 ? -0.009 9.281 -12.922 1.00 46.78 168 GLY A N 1
ATOM 1319 C CA . GLY A 1 168 ? -1.333 8.718 -12.983 1.00 46.78 168 GLY A CA 1
ATOM 1320 C C . GLY A 1 168 ? -1.183 7.231 -12.801 1.00 46.78 168 GLY A C 1
ATOM 1321 O O . GLY A 1 168 ? -1.053 6.494 -13.768 1.00 46.78 168 GLY A O 1
ATOM 1322 N N . VAL A 1 169 ? -1.271 6.785 -11.560 1.00 52.41 169 VAL A N 1
ATOM 1323 C CA . VAL A 1 169 ? -1.861 5.495 -11.208 1.00 52.41 169 VAL A CA 1
ATOM 1324 C C . VAL A 1 169 ? -3.280 5.588 -11.787 1.00 52.41 169 VAL A C 1
ATOM 1326 O O . VAL A 1 169 ? -4.229 5.961 -11.119 1.00 52.41 169 VAL A O 1
ATOM 1329 N N . ARG A 1 170 ? -3.378 5.409 -13.103 1.00 64.50 170 ARG A N 1
ATOM 1330 C CA . ARG A 1 170 ? -4.546 5.596 -13.967 1.00 64.50 170 ARG A CA 1
ATOM 1331 C C . ARG A 1 170 ? -4.820 4.307 -14.716 1.00 64.50 170 ARG A C 1
ATOM 1333 O O . ARG A 1 170 ? -5.936 4.052 -15.110 1.00 64.50 170 ARG A O 1
ATOM 1340 N N . TRP A 1 171 ? -3.801 3.481 -14.891 1.00 81.62 171 TRP A N 1
ATOM 1341 C CA . TRP A 1 171 ? -3.999 2.134 -15.363 1.00 81.62 171 TRP A CA 1
ATOM 1342 C C . TRP A 1 171 ? -4.068 1.187 -14.170 1.00 81.62 171 TRP A C 1
ATOM 1344 O O . TRP A 1 171 ? -3.049 0.638 -13.736 1.00 81.62 171 TRP A O 1
ATOM 1354 N N . ARG A 1 172 ? -5.273 1.030 -13.607 1.00 86.12 172 ARG A N 1
ATOM 1355 C CA . ARG A 1 172 ? -5.530 0.104 -12.493 1.00 86.12 172 ARG A CA 1
ATOM 1356 C C . ARG A 1 172 ? -5.059 -1.291 -12.840 1.00 86.12 172 ARG A C 1
ATOM 1358 O O . ARG A 1 172 ? -4.388 -1.905 -12.014 1.00 86.12 172 ARG A O 1
ATOM 1365 N N . GLY A 1 173 ? -5.272 -1.730 -14.076 1.00 90.81 173 GLY A N 1
ATOM 1366 C CA . GLY A 1 173 ? -4.843 -3.039 -14.541 1.00 90.81 173 GLY A CA 1
ATOM 1367 C C . GLY A 1 173 ? -3.364 -3.344 -14.340 1.00 90.81 173 GLY A C 1
ATOM 1368 O O . GLY A 1 173 ? -3.044 -4.406 -13.814 1.00 90.81 173 GLY A O 1
ATOM 1369 N N . ALA A 1 174 ? -2.445 -2.426 -14.651 1.00 91.94 174 ALA A N 1
ATOM 1370 C CA . ALA A 1 174 ? -1.021 -2.683 -14.408 1.00 91.94 174 ALA A CA 1
ATOM 1371 C C . ALA A 1 174 ? -0.664 -2.780 -12.922 1.00 91.94 174 ALA A C 1
ATOM 1373 O O . ALA A 1 174 ? 0.166 -3.607 -12.543 1.00 91.94 174 ALA A O 1
ATOM 1374 N N . TYR A 1 175 ? -1.301 -1.972 -12.074 1.00 90.19 175 TYR A N 1
ATOM 1375 C CA . TYR A 1 175 ? -1.095 -2.044 -10.628 1.00 90.19 175 TYR A CA 1
ATOM 1376 C C . TYR A 1 175 ? -1.694 -3.313 -10.036 1.00 90.19 175 TYR A C 1
ATOM 1378 O O . TYR A 1 175 ? -1.073 -3.914 -9.164 1.00 90.19 175 TYR A O 1
ATOM 1386 N N . LEU A 1 176 ? -2.870 -3.732 -10.501 1.00 93.19 176 LEU A N 1
ATOM 1387 C CA . LEU A 1 176 ? -3.474 -4.997 -10.101 1.00 93.19 176 LEU A CA 1
ATOM 1388 C C . LEU A 1 176 ? -2.599 -6.171 -10.531 1.00 93.19 176 LEU A C 1
ATOM 1390 O O . LEU A 1 176 ? -2.305 -7.040 -9.717 1.00 93.19 176 LEU A O 1
ATOM 1394 N N . ALA A 1 177 ? -2.128 -6.162 -11.779 1.00 95.94 177 ALA A N 1
ATOM 1395 C CA . ALA A 1 177 ? -1.251 -7.197 -12.299 1.00 95.94 177 ALA A CA 1
ATOM 1396 C C . ALA A 1 177 ? 0.037 -7.308 -11.478 1.00 95.94 177 ALA A C 1
ATOM 1398 O O . ALA A 1 177 ? 0.369 -8.402 -11.047 1.00 95.94 177 ALA A O 1
ATOM 1399 N N . LEU A 1 178 ? 0.722 -6.199 -11.184 1.00 95.94 178 LEU A N 1
ATOM 1400 C CA . LEU A 1 178 ? 1.925 -6.230 -10.350 1.00 95.94 178 LEU A CA 1
ATOM 1401 C C . LEU A 1 178 ? 1.627 -6.638 -8.897 1.00 95.94 178 LEU A C 1
ATOM 1403 O O . LEU A 1 178 ? 2.312 -7.500 -8.357 1.00 95.94 178 LEU A O 1
ATOM 1407 N N . ASN A 1 179 ? 0.621 -6.041 -8.251 1.00 95.75 179 ASN A N 1
ATOM 1408 C CA . ASN A 1 179 ? 0.314 -6.319 -6.842 1.00 95.75 179 ASN A CA 1
ATOM 1409 C C . ASN A 1 179 ? -0.112 -7.768 -6.588 1.00 95.75 179 ASN A C 1
ATOM 1411 O O . ASN A 1 179 ? 0.115 -8.278 -5.492 1.00 95.75 179 ASN A O 1
ATOM 1415 N N . ALA A 1 180 ? -0.692 -8.445 -7.584 1.00 96.62 180 ALA A N 1
ATOM 1416 C CA . ALA A 1 180 ? -0.988 -9.873 -7.495 1.00 96.62 180 ALA A CA 1
ATOM 1417 C C . ALA A 1 180 ? 0.280 -10.721 -7.263 1.00 96.62 180 ALA A C 1
ATOM 1419 O O . ALA A 1 180 ? 0.191 -11.802 -6.687 1.00 96.62 180 ALA A O 1
ATOM 1420 N N . TYR A 1 181 ? 1.451 -10.200 -7.650 1.00 97.25 181 TYR A N 1
ATOM 1421 C CA . TYR A 1 181 ? 2.767 -10.837 -7.548 1.00 97.25 181 TYR A CA 1
ATOM 1422 C C . TYR A 1 181 ? 3.745 -10.065 -6.655 1.00 97.25 181 TYR A C 1
ATOM 1424 O O . TYR A 1 181 ? 4.943 -10.329 -6.671 1.00 97.25 181 TYR A O 1
ATOM 1432 N N . LEU A 1 182 ? 3.251 -9.126 -5.847 1.00 95.75 182 LEU A N 1
ATOM 1433 C CA . LEU A 1 182 ? 4.054 -8.397 -4.866 1.00 95.75 182 LEU A CA 1
ATOM 1434 C C . LEU A 1 182 ? 3.553 -8.656 -3.431 1.00 95.75 182 LEU A C 1
ATOM 1436 O O . LEU A 1 182 ? 3.251 -7.705 -2.708 1.00 95.75 182 LEU A O 1
ATOM 1440 N N . PRO A 1 183 ? 3.401 -9.925 -2.994 1.00 95.56 183 PRO A N 1
ATOM 1441 C CA . PRO A 1 183 ? 2.978 -10.202 -1.633 1.00 95.56 183 PRO A CA 1
ATOM 1442 C C . PRO A 1 183 ? 4.093 -9.869 -0.641 1.00 95.56 183 PRO A C 1
ATOM 1444 O O . PRO A 1 183 ? 5.280 -9.856 -0.974 1.00 95.56 183 PRO A O 1
ATOM 1447 N N . THR A 1 184 ? 3.689 -9.636 0.601 1.00 95.56 184 THR A N 1
ATOM 1448 C CA . THR A 1 184 ? 4.572 -9.399 1.742 1.00 95.56 184 THR A CA 1
ATOM 1449 C C . THR A 1 184 ? 5.618 -10.513 1.901 1.00 95.56 184 THR A C 1
ATOM 1451 O O . THR A 1 184 ? 5.329 -11.685 1.641 1.00 95.56 184 THR A O 1
ATOM 1454 N N . SER A 1 185 ? 6.831 -10.155 2.335 1.00 95.31 185 SER A N 1
ATOM 1455 C CA . SER A 1 185 ? 7.910 -11.109 2.631 1.00 95.31 185 SER A CA 1
ATOM 1456 C C . SER A 1 185 ? 7.507 -12.116 3.711 1.00 95.31 185 SER A C 1
ATOM 1458 O O . SER A 1 185 ? 6.687 -11.832 4.587 1.00 95.31 185 SER A O 1
ATOM 1460 N N . GLU A 1 186 ? 8.112 -13.302 3.684 1.00 94.31 186 GLU A N 1
ATOM 1461 C CA . GLU A 1 186 ? 7.806 -14.343 4.668 1.00 94.31 186 GLU A CA 1
ATOM 1462 C C . GLU A 1 186 ? 8.181 -13.911 6.096 1.00 94.31 186 GLU A C 1
ATOM 1464 O O . GLU A 1 186 ? 7.412 -14.149 7.024 1.00 94.31 186 GLU A O 1
ATOM 1469 N N . THR A 1 187 ? 9.280 -13.170 6.264 1.00 92.00 187 THR A N 1
ATOM 1470 C CA . THR A 1 187 ? 9.684 -12.583 7.551 1.00 92.00 187 THR A CA 1
ATOM 1471 C C . THR A 1 187 ? 8.596 -11.678 8.133 1.00 92.00 187 THR A C 1
ATOM 1473 O O . THR A 1 187 ? 8.200 -11.838 9.286 1.00 92.00 187 THR A O 1
ATOM 1476 N N . LEU A 1 188 ? 8.044 -10.757 7.334 1.00 94.44 188 LEU A N 1
ATOM 1477 C CA . LEU A 1 188 ? 6.965 -9.873 7.785 1.00 94.44 188 LEU A CA 1
ATOM 1478 C C . LEU A 1 188 ? 5.665 -10.640 8.056 1.00 94.44 188 LEU A C 1
ATOM 1480 O O . LEU A 1 188 ? 4.972 -10.339 9.030 1.00 94.44 188 LEU A O 1
ATOM 1484 N N . ARG A 1 189 ? 5.345 -11.659 7.247 1.00 96.56 189 ARG A N 1
ATOM 1485 C CA . ARG A 1 189 ? 4.188 -12.541 7.481 1.00 96.56 189 ARG A CA 1
ATOM 1486 C C . ARG A 1 189 ? 4.305 -13.280 8.812 1.00 96.56 189 ARG A C 1
ATOM 1488 O O . ARG A 1 189 ? 3.330 -13.320 9.568 1.00 96.56 189 ARG A O 1
ATOM 1495 N N . GLN A 1 190 ? 5.481 -13.822 9.124 1.00 96.25 190 GLN A N 1
ATOM 1496 C CA . GLN A 1 190 ? 5.768 -14.504 10.388 1.00 96.25 190 GLN A CA 1
ATOM 1497 C C . GLN A 1 190 ? 5.708 -13.544 11.578 1.00 96.25 190 GLN A C 1
ATOM 1499 O O . GLN A 1 190 ? 5.064 -13.858 12.584 1.00 96.25 190 GLN A O 1
ATOM 1504 N N . ALA A 1 191 ? 6.285 -12.348 11.443 1.00 96.00 191 ALA A N 1
ATOM 1505 C CA . ALA A 1 191 ? 6.234 -11.322 12.479 1.00 96.00 191 ALA A CA 1
ATOM 1506 C C . ALA A 1 191 ? 4.794 -10.881 12.781 1.00 96.00 191 ALA A C 1
ATOM 1508 O O . ALA A 1 191 ? 4.373 -10.824 13.936 1.00 96.00 191 ALA A O 1
ATOM 1509 N N . ALA A 1 192 ? 3.997 -10.649 11.738 1.00 97.56 192 ALA A N 1
ATOM 1510 C CA . ALA A 1 192 ? 2.597 -10.271 11.866 1.00 97.56 192 ALA A CA 1
ATOM 1511 C C . ALA A 1 192 ? 1.719 -11.416 12.415 1.00 97.56 192 ALA A C 1
ATOM 1513 O O . ALA A 1 192 ? 0.803 -11.177 13.198 1.00 97.56 192 ALA A O 1
ATOM 1514 N N . THR A 1 193 ? 2.023 -12.671 12.069 1.00 98.06 193 THR A N 1
ATOM 1515 C CA . THR A 1 193 ? 1.384 -13.865 12.659 1.00 98.06 193 THR A CA 1
ATOM 1516 C C . THR A 1 193 ? 1.692 -13.979 14.149 1.00 98.06 193 THR A C 1
ATOM 1518 O O . THR A 1 193 ? 0.780 -14.165 14.953 1.00 98.06 193 THR A O 1
ATOM 1521 N N . THR A 1 194 ? 2.955 -13.797 14.536 1.00 97.81 194 THR A N 1
ATOM 1522 C CA . THR A 1 194 ? 3.369 -13.814 15.943 1.00 97.81 194 THR A CA 1
ATOM 1523 C C . THR A 1 194 ? 2.694 -12.697 16.731 1.00 97.81 194 THR A C 1
ATOM 1525 O O . THR A 1 194 ? 2.140 -12.957 17.802 1.00 97.81 194 THR A O 1
ATOM 1528 N N . PHE A 1 195 ? 2.663 -11.485 16.172 1.00 97.44 195 PHE A N 1
ATOM 1529 C CA . PHE A 1 195 ? 1.955 -10.352 16.756 1.00 97.44 195 PHE A CA 1
ATOM 1530 C C . PHE A 1 195 ? 0.471 -10.678 16.973 1.00 97.44 195 PHE A C 1
ATOM 1532 O O . PHE A 1 195 ? -0.030 -10.549 18.089 1.00 97.44 195 PHE A O 1
ATOM 1539 N N . GLN A 1 196 ? -0.238 -11.141 15.938 1.00 97.94 196 GLN A N 1
ATOM 1540 C CA . GLN A 1 196 ? -1.666 -11.460 16.026 1.00 97.94 196 GLN A CA 1
ATOM 1541 C C . GLN A 1 196 ? -1.940 -12.541 17.080 1.00 97.94 196 GLN A C 1
ATOM 1543 O O . GLN A 1 196 ? -2.807 -12.364 17.938 1.00 97.94 196 GLN A O 1
ATOM 1548 N N . MET A 1 197 ? -1.170 -13.633 17.057 1.00 97.69 197 MET A N 1
ATOM 1549 C CA . MET A 1 197 ? -1.287 -14.737 18.012 1.00 97.69 197 MET A CA 1
ATOM 1550 C C . MET A 1 197 ? -1.183 -14.253 19.462 1.00 97.69 197 MET A C 1
ATOM 1552 O O . MET A 1 197 ? -1.964 -14.682 20.306 1.00 97.69 197 MET A O 1
ATOM 1556 N N . ARG A 1 198 ? -0.236 -13.352 19.749 1.00 96.62 198 ARG A N 1
ATOM 1557 C CA . ARG A 1 198 ? 0.032 -12.852 21.105 1.00 96.62 198 ARG A CA 1
ATOM 1558 C C . ARG A 1 198 ? -0.947 -11.781 21.581 1.00 96.62 198 ARG A C 1
ATOM 1560 O O . ARG A 1 198 ? -0.972 -11.496 22.771 1.00 96.62 198 ARG A O 1
ATOM 1567 N N . THR A 1 199 ? -1.713 -11.171 20.680 1.00 96.62 199 THR A N 1
ATOM 1568 C CA . THR A 1 199 ? -2.521 -9.985 21.002 1.00 96.62 199 THR A CA 1
ATOM 1569 C C . THR A 1 199 ? -4.019 -10.258 20.973 1.00 96.62 199 THR A C 1
ATOM 1571 O O . THR A 1 199 ? -4.715 -9.911 21.924 1.00 96.62 199 THR A O 1
ATOM 1574 N N . PHE A 1 200 ? -4.538 -10.882 19.913 1.00 97.06 200 PHE A N 1
ATOM 1575 C CA . PHE A 1 200 ? -5.979 -11.137 19.777 1.00 97.06 200 PHE A CA 1
ATOM 1576 C C . PHE A 1 200 ? -6.346 -12.509 19.193 1.00 97.06 200 PHE A C 1
ATOM 1578 O O . PHE A 1 200 ? -7.534 -12.806 19.079 1.00 97.06 200 PHE A O 1
ATOM 1585 N N . GLY A 1 201 ? -5.358 -13.362 18.907 1.00 97.38 201 GLY A N 1
ATOM 1586 C CA . GLY A 1 201 ? -5.546 -14.742 18.450 1.00 97.38 201 GLY A CA 1
ATOM 1587 C C . GLY A 1 201 ? -5.607 -14.884 16.925 1.00 97.38 201 GLY A C 1
ATOM 1588 O O . GLY A 1 201 ? -6.097 -14.006 16.215 1.00 97.38 201 GLY A O 1
ATOM 1589 N N . LEU A 1 202 ? -5.094 -16.008 16.410 1.00 97.25 202 LEU A N 1
ATOM 1590 C CA . LEU A 1 202 ? -5.012 -16.276 14.964 1.00 97.25 202 LEU A CA 1
ATOM 1591 C C . LEU A 1 202 ? -6.378 -16.535 14.323 1.00 97.25 202 LEU A C 1
ATOM 1593 O O . LEU A 1 202 ? -6.624 -16.068 13.217 1.00 97.25 202 LEU A O 1
ATOM 1597 N N . ASP A 1 203 ? -7.273 -17.218 15.036 1.00 97.19 203 ASP A N 1
ATOM 1598 C CA . ASP A 1 203 ? -8.596 -17.593 14.518 1.00 97.19 203 ASP A CA 1
ATOM 1599 C C . ASP A 1 203 ? -9.628 -16.462 14.620 1.00 97.19 203 ASP A C 1
ATOM 1601 O O . ASP A 1 203 ? -10.785 -16.612 14.220 1.00 97.19 203 ASP A O 1
ATOM 1605 N N . ARG A 1 204 ? -9.241 -15.321 15.203 1.00 97.50 204 ARG A N 1
ATOM 1606 C CA . ARG A 1 204 ? -10.163 -14.220 15.444 1.00 97.50 204 ARG A CA 1
ATOM 1607 C C . ARG A 1 204 ? -10.336 -13.383 14.187 1.00 97.50 204 ARG A C 1
ATOM 1609 O O . ARG A 1 204 ? -9.379 -12.799 13.686 1.00 97.50 204 ARG A O 1
ATOM 1616 N N . LYS A 1 205 ? -11.580 -13.279 13.725 1.00 98.19 205 LYS A N 1
ATOM 1617 C CA . LYS A 1 205 ? -11.972 -12.376 12.641 1.00 98.19 205 LYS A CA 1
ATOM 1618 C C . LYS A 1 205 ? -11.882 -10.926 13.085 1.00 98.19 205 LYS A C 1
ATOM 1620 O O . LYS A 1 205 ? -12.300 -10.578 14.190 1.00 98.19 205 LYS A O 1
ATOM 1625 N N . TYR A 1 206 ? -11.383 -10.073 12.2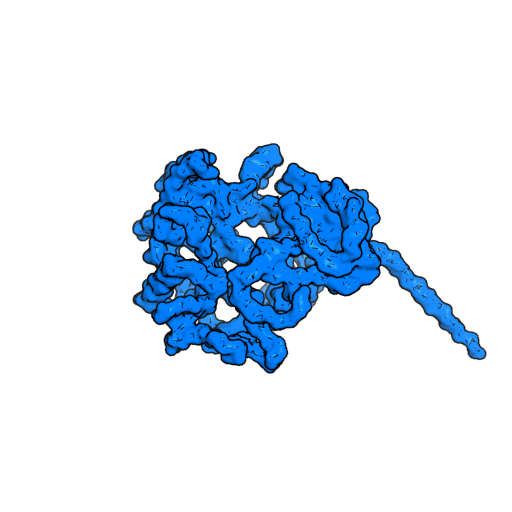04 1.00 98.75 206 TYR A N 1
ATOM 1626 C CA . TYR A 1 206 ? -11.252 -8.651 12.478 1.00 98.75 206 TYR A CA 1
ATOM 1627 C C . TYR A 1 206 ? -11.390 -7.823 11.206 1.00 98.75 206 TYR A C 1
ATOM 1629 O O . TYR A 1 206 ? -11.083 -8.289 10.107 1.00 98.75 206 TYR A O 1
ATOM 1637 N N . ILE A 1 207 ? -11.812 -6.572 11.375 1.00 98.75 207 ILE A N 1
ATOM 1638 C CA . ILE A 1 207 ? -11.634 -5.535 10.358 1.00 98.75 207 ILE A CA 1
ATOM 1639 C C . ILE A 1 207 ? -10.391 -4.714 10.692 1.00 98.75 207 ILE A C 1
ATOM 1641 O O . ILE A 1 207 ? -10.023 -4.576 11.862 1.00 98.75 207 ILE A O 1
ATOM 1645 N N . ALA A 1 208 ? -9.748 -4.155 9.677 1.00 98.44 208 ALA A N 1
ATOM 1646 C CA . ALA A 1 208 ? -8.604 -3.277 9.846 1.00 98.44 208 ALA A CA 1
ATOM 1647 C C . ALA A 1 208 ? -8.942 -1.841 9.439 1.00 98.44 208 ALA A C 1
ATOM 1649 O O . ALA A 1 208 ? -9.596 -1.604 8.428 1.00 98.44 208 ALA A O 1
ATOM 1650 N N . LEU A 1 209 ? -8.443 -0.878 10.204 1.00 97.25 209 LEU A N 1
ATOM 1651 C CA . LEU A 1 209 ? -8.442 0.543 9.889 1.00 97.25 209 LEU A CA 1
ATOM 1652 C C . LEU A 1 209 ? -6.995 1.001 9.757 1.00 97.25 209 LEU A C 1
ATOM 1654 O O . LEU A 1 209 ? -6.192 0.748 10.651 1.00 97.25 209 LEU A O 1
ATOM 1658 N N . HIS A 1 210 ? -6.682 1.751 8.706 1.00 94.69 210 HIS A N 1
ATOM 1659 C CA . HIS A 1 210 ? -5.519 2.629 8.720 1.00 94.69 210 HIS A CA 1
ATOM 1660 C C . HIS A 1 210 ? -5.963 4.083 8.756 1.00 94.69 210 HIS A C 1
ATOM 1662 O O . HIS A 1 210 ? -6.487 4.625 7.774 1.00 94.69 210 HIS A O 1
ATOM 1668 N N . TRP A 1 211 ? -5.712 4.717 9.898 1.00 90.06 211 TRP A N 1
ATOM 1669 C CA . TRP A 1 211 ? -6.083 6.097 10.142 1.00 90.06 211 TRP A CA 1
ATOM 1670 C C . TRP A 1 211 ? -4.868 7.018 10.061 1.00 90.06 211 TRP A C 1
ATOM 1672 O O . TRP A 1 211 ? -4.056 7.097 10.982 1.00 90.06 211 TRP A O 1
ATOM 1682 N N . ARG A 1 212 ? -4.759 7.758 8.954 1.00 83.81 212 ARG A N 1
ATOM 1683 C CA . ARG A 1 212 ? -3.752 8.807 8.788 1.00 83.81 212 ARG A CA 1
ATOM 1684 C C . ARG A 1 212 ? -4.310 10.147 9.247 1.00 83.81 212 ARG A C 1
ATOM 1686 O O . ARG A 1 212 ? -5.264 10.651 8.659 1.00 83.81 212 ARG A O 1
ATOM 1693 N N . PHE A 1 213 ? -3.673 10.739 10.252 1.00 73.31 213 PHE A N 1
ATOM 1694 C CA . PHE A 1 213 ? -4.039 12.047 10.783 1.00 73.31 213 PHE A CA 1
ATOM 1695 C C . PHE A 1 213 ? -2.992 13.100 10.402 1.00 73.31 213 PHE A C 1
ATOM 1697 O O . PHE A 1 213 ? -1.810 12.939 10.696 1.00 73.31 213 PHE A O 1
ATOM 1704 N N . GLU A 1 214 ? -3.408 14.189 9.750 1.00 63.78 214 GLU A N 1
ATOM 1705 C CA . GLU A 1 214 ? -2.518 15.311 9.422 1.00 63.78 214 GLU A CA 1
ATOM 1706 C C . GLU A 1 214 ? -3.010 16.621 10.057 1.00 63.78 214 GLU A C 1
ATOM 1708 O O . GLU A 1 214 ? -3.626 17.458 9.397 1.00 63.78 214 GLU A O 1
ATOM 1713 N N . GLU A 1 215 ? -2.681 16.832 11.341 1.00 57.25 215 GLU A N 1
ATOM 1714 C CA . GLU A 1 215 ? -2.992 18.077 12.078 1.00 57.25 215 GLU A CA 1
ATOM 1715 C C . GLU A 1 215 ? -2.529 19.334 11.334 1.00 57.25 215 GLU A C 1
ATOM 1717 O O . GLU A 1 215 ? -3.201 20.363 11.321 1.00 57.25 215 GLU A O 1
ATOM 1722 N N . THR A 1 216 ? -1.362 19.258 10.690 1.00 50.50 216 THR A N 1
ATOM 1723 C CA . THR A 1 216 ? -0.706 20.416 10.077 1.00 50.50 216 THR A CA 1
ATOM 1724 C C . THR A 1 216 ? -1.346 20.867 8.770 1.00 50.50 216 THR A C 1
ATOM 1726 O O . THR A 1 216 ? -1.221 22.041 8.427 1.00 50.50 216 THR A O 1
ATOM 1729 N N . LEU A 1 217 ? -2.021 19.975 8.036 1.00 53.88 217 LEU A N 1
ATOM 1730 C CA . LEU A 1 217 ? -2.642 20.328 6.752 1.00 53.88 217 LEU A CA 1
ATOM 1731 C C . LEU A 1 217 ? -3.978 21.058 6.917 1.00 53.88 217 LEU A C 1
ATOM 1733 O O . LEU A 1 217 ? -4.463 21.668 5.972 1.00 53.88 217 LEU A O 1
ATOM 1737 N N . CYS A 1 218 ? -4.534 21.066 8.126 1.00 54.41 218 CYS A N 1
ATOM 1738 C CA . CYS A 1 218 ? -5.826 21.685 8.417 1.00 54.41 218 CYS A CA 1
ATOM 1739 C C . CYS A 1 218 ? -5.695 23.148 8.888 1.00 54.41 218 CYS A C 1
ATOM 1741 O O . CYS A 1 218 ? -6.687 23.848 9.097 1.00 54.41 218 CYS A O 1
ATOM 1743 N N . GLY A 1 219 ? -4.462 23.651 9.026 1.00 54.06 219 GLY A N 1
ATOM 1744 C CA . GLY A 1 219 ? -4.177 25.020 9.458 1.00 54.06 219 GLY A CA 1
ATOM 1745 C C . GLY A 1 219 ? -4.757 25.353 10.842 1.00 54.06 219 GLY A C 1
ATOM 1746 O O . GLY A 1 219 ? -4.978 24.487 11.678 1.00 54.06 219 GLY A O 1
ATOM 1747 N N . LYS A 1 220 ? -5.040 26.639 11.100 1.00 52.44 220 LYS A N 1
ATOM 1748 C CA . LYS A 1 220 ? -5.740 27.098 12.324 1.00 52.44 220 LYS A CA 1
ATOM 1749 C C . LYS A 1 220 ? -7.241 26.746 12.332 1.00 52.44 220 LYS A C 1
ATOM 1751 O O . LYS A 1 220 ? -7.976 27.225 13.198 1.00 52.44 220 LYS A O 1
ATOM 1756 N N . ARG A 1 221 ? -7.730 25.991 11.343 1.00 48.50 221 ARG A N 1
ATOM 1757 C CA . ARG A 1 221 ? -9.155 25.731 11.137 1.00 48.50 221 ARG A CA 1
ATOM 1758 C C . ARG A 1 221 ? -9.544 24.435 11.836 1.00 48.50 221 ARG A C 1
ATOM 1760 O O . ARG A 1 221 ? -9.542 23.382 11.233 1.00 48.50 221 ARG A O 1
ATOM 1767 N N . GLN A 1 222 ? -9.878 24.606 13.112 1.00 45.25 222 GLN A N 1
ATOM 1768 C CA . GLN A 1 222 ? -10.703 23.748 13.967 1.00 45.25 222 GLN A CA 1
ATOM 1769 C C . GLN A 1 222 ? -10.375 22.247 14.088 1.00 45.25 222 GLN A C 1
ATOM 1771 O O . GLN A 1 222 ? -10.210 21.497 13.137 1.00 45.25 222 GLN A O 1
ATOM 1776 N N . LYS A 1 223 ? -10.408 21.827 15.352 1.00 43.53 223 LYS A N 1
ATOM 1777 C CA . LYS A 1 223 ? -10.200 20.478 15.877 1.00 43.53 223 LYS A CA 1
ATOM 1778 C C . LYS A 1 223 ? -11.176 19.479 15.251 1.00 43.53 223 LYS A C 1
ATOM 1780 O O . LYS A 1 223 ? -12.391 19.658 15.368 1.00 43.53 223 LYS A O 1
ATOM 1785 N N . GLY A 1 224 ? -10.661 18.428 14.624 1.00 46.25 224 GLY A N 1
ATOM 1786 C CA . GLY A 1 224 ? -11.475 17.359 14.053 1.00 46.25 224 GLY A CA 1
ATOM 1787 C C . GLY A 1 224 ? -10.777 16.626 12.917 1.00 46.25 224 GLY A C 1
ATOM 1788 O O . GLY A 1 224 ? -9.881 17.156 12.270 1.00 46.25 224 GLY A O 1
ATOM 1789 N N . THR A 1 225 ? -11.184 15.382 12.712 1.00 52.56 225 THR A N 1
ATOM 1790 C CA . THR A 1 225 ? -10.717 14.402 11.723 1.00 52.56 225 THR A CA 1
ATOM 1791 C C . THR A 1 225 ? -11.000 14.875 10.309 1.00 52.56 225 THR A C 1
ATOM 1793 O O . THR A 1 225 ? -11.978 14.480 9.686 1.00 52.56 225 THR A O 1
ATOM 1796 N N . CYS A 1 226 ? -10.152 15.793 9.858 1.00 54.44 226 CYS A N 1
ATOM 1797 C CA . CYS A 1 226 ? -10.161 16.366 8.530 1.00 54.44 226 CYS A CA 1
ATOM 1798 C C . CYS A 1 226 ? -9.515 15.395 7.548 1.00 54.44 226 CYS A C 1
ATOM 1800 O O . CYS A 1 226 ? -8.313 15.125 7.606 1.00 54.44 226 CYS A O 1
ATOM 1802 N N . PHE A 1 227 ? -10.317 14.901 6.619 1.00 61.78 227 PHE A N 1
ATOM 1803 C CA . PHE A 1 227 ? -9.833 14.178 5.459 1.00 61.78 227 PHE A CA 1
ATOM 1804 C C . PHE A 1 227 ? -9.722 15.132 4.289 1.00 61.78 227 PHE A C 1
ATOM 1806 O O . PHE A 1 227 ? -10.612 15.947 4.061 1.00 61.78 227 PHE A O 1
ATOM 1813 N N . LEU A 1 228 ? -8.635 15.033 3.536 1.00 52.22 228 LEU A N 1
ATOM 1814 C CA . LEU A 1 228 ? -8.567 15.720 2.259 1.00 52.22 228 LEU A CA 1
ATOM 1815 C C . LEU A 1 228 ? -9.394 14.904 1.275 1.00 52.22 228 LEU A C 1
ATOM 1817 O O . LEU A 1 228 ? -9.156 13.707 1.144 1.00 52.22 228 LEU A O 1
ATOM 1821 N N . ARG A 1 229 ? -10.360 15.543 0.616 1.00 51.69 229 ARG A N 1
ATOM 1822 C CA . ARG A 1 229 ? -11.055 15.026 -0.567 1.00 51.69 229 ARG A CA 1
ATOM 1823 C C . ARG A 1 229 ? -10.531 15.717 -1.816 1.00 51.69 229 ARG A C 1
ATOM 1825 O O . ARG A 1 229 ? -9.805 16.708 -1.761 1.00 51.69 229 ARG A O 1
ATOM 1832 N N . CYS A 1 230 ? -10.830 15.131 -2.963 1.00 50.53 230 CYS A N 1
ATOM 1833 C CA . CYS A 1 230 ? -10.251 15.569 -4.220 1.00 50.53 230 CYS A CA 1
ATOM 1834 C C . CYS A 1 230 ? -10.876 16.853 -4.748 1.00 50.53 230 CYS A C 1
ATOM 1836 O O . CYS A 1 230 ? -12.086 16.937 -4.933 1.00 50.53 230 CYS A O 1
ATOM 1838 N N . GLY A 1 231 ? -9.958 17.791 -4.985 1.00 42.12 231 GLY A N 1
ATOM 1839 C CA . GLY A 1 231 ? -10.048 19.163 -5.478 1.00 42.12 231 GLY A CA 1
ATOM 1840 C C . GLY A 1 231 ? -8.818 19.941 -4.959 1.00 42.12 231 GLY A C 1
ATOM 1841 O O . GLY A 1 231 ? -8.968 21.064 -4.508 1.00 42.12 231 GLY A O 1
ATOM 1842 N N . ASP A 1 232 ? -7.638 19.287 -4.958 1.00 38.34 232 ASP A N 1
ATOM 1843 C CA . ASP A 1 232 ? -6.335 19.690 -4.367 1.00 38.34 232 ASP A CA 1
ATOM 1844 C C . ASP A 1 232 ? -6.001 19.274 -2.908 1.00 38.34 232 ASP A C 1
ATOM 1846 O O . ASP A 1 232 ? -5.544 20.068 -2.090 1.00 38.34 232 ASP A O 1
ATOM 1850 N N . GLY A 1 233 ? -6.078 17.971 -2.579 1.00 33.00 233 GLY A N 1
ATOM 1851 C CA . GLY A 1 233 ? -5.395 17.484 -1.363 1.00 33.00 233 GLY A CA 1
ATOM 1852 C C . GLY A 1 233 ? -5.432 15.984 -1.054 1.00 33.00 233 GLY A C 1
ATOM 1853 O O . GLY A 1 233 ? -4.517 15.488 -0.398 1.00 33.00 233 GLY A O 1
ATOM 1854 N N . ALA A 1 234 ? -6.448 15.235 -1.497 1.00 37.25 234 ALA A N 1
ATOM 1855 C CA . ALA A 1 234 ? -6.443 13.778 -1.316 1.00 37.25 234 ALA A CA 1
ATOM 1856 C C . ALA A 1 234 ? -5.573 13.069 -2.350 1.00 37.25 234 ALA A C 1
ATOM 1858 O O . ALA A 1 234 ? -5.280 13.594 -3.420 1.00 37.25 234 ALA A O 1
ATOM 1859 N N . ILE A 1 235 ? -5.212 11.834 -2.027 1.00 45.38 235 ILE A N 1
ATOM 1860 C CA . ILE A 1 235 ? -4.483 10.931 -2.907 1.00 45.38 235 ILE A CA 1
ATOM 1861 C C . ILE A 1 235 ? -5.478 10.065 -3.690 1.00 45.38 235 ILE A C 1
ATOM 1863 O O . ILE A 1 235 ? -5.181 9.760 -4.828 1.00 45.38 235 ILE A O 1
ATOM 1867 N N . VAL A 1 236 ? -6.667 9.757 -3.159 1.00 48.75 236 VAL A N 1
ATOM 1868 C CA . VAL A 1 236 ? -7.667 8.874 -3.783 1.00 48.75 236 VAL A CA 1
ATOM 1869 C C . VAL A 1 236 ? -8.946 9.639 -4.126 1.00 48.75 236 VAL A C 1
ATOM 1871 O O . VAL A 1 236 ? -9.600 10.200 -3.247 1.00 48.75 236 VAL A O 1
ATOM 1874 N N . SER A 1 237 ? -9.320 9.648 -5.407 1.00 51.16 237 SER A N 1
ATOM 1875 C CA . SER A 1 237 ? -10.657 10.038 -5.869 1.00 51.16 237 SER A CA 1
ATOM 1876 C C . SER A 1 237 ? -11.390 8.776 -6.297 1.00 51.16 237 SER A C 1
ATOM 1878 O O . SER A 1 237 ? -11.295 8.368 -7.451 1.00 51.16 237 SER A O 1
ATOM 1880 N N . SER A 1 238 ? -12.133 8.167 -5.376 1.00 47.94 238 SER A N 1
ATOM 1881 C CA . SER A 1 238 ? -12.905 6.956 -5.678 1.00 47.94 238 SER A CA 1
ATOM 1882 C C . SER A 1 238 ? -14.046 7.211 -6.673 1.00 47.94 238 SER A C 1
ATOM 1884 O O . SER A 1 238 ? -14.674 6.283 -7.164 1.00 47.94 238 SER A O 1
ATOM 1886 N N . ARG A 1 239 ? -14.360 8.489 -6.971 1.00 53.31 239 ARG A N 1
ATOM 1887 C CA . ARG A 1 239 ? -15.507 8.940 -7.791 1.00 53.31 239 ARG A CA 1
ATOM 1888 C C . ARG A 1 239 ? -16.844 8.301 -7.401 1.00 53.31 239 ARG A C 1
ATOM 1890 O O . ARG A 1 239 ? -17.815 8.420 -8.155 1.00 53.31 239 ARG A O 1
ATOM 1897 N N . LEU A 1 240 ? -16.908 7.675 -6.226 1.00 50.72 240 LEU A N 1
ATOM 1898 C CA . LEU A 1 240 ? -18.101 7.043 -5.708 1.00 50.72 240 LEU A CA 1
ATOM 1899 C C . LEU A 1 240 ? -19.177 8.114 -5.629 1.00 50.72 240 LEU A C 1
ATOM 1901 O O . LEU A 1 240 ? -19.046 9.117 -4.926 1.00 50.72 240 LEU A O 1
ATOM 1905 N N . ARG A 1 241 ? -20.216 7.942 -6.450 1.00 54.25 241 ARG A N 1
ATOM 1906 C CA . ARG A 1 241 ? -21.301 8.909 -6.532 1.00 54.25 241 ARG A CA 1
ATOM 1907 C C . ARG A 1 241 ? -22.044 8.887 -5.215 1.00 54.25 241 ARG A C 1
ATOM 1909 O O . ARG A 1 241 ? -22.678 7.899 -4.857 1.00 54.25 241 ARG A O 1
ATOM 1916 N N . VAL A 1 242 ? -21.980 10.005 -4.515 1.00 56.69 242 VAL A N 1
ATOM 1917 C CA . VAL A 1 242 ? -22.705 10.168 -3.266 1.00 56.69 242 VAL A CA 1
ATOM 1918 C C . VAL A 1 242 ? -24.176 10.346 -3.586 1.00 56.69 242 VAL A C 1
ATOM 1920 O O . VAL A 1 242 ? -24.572 11.280 -4.288 1.00 56.69 242 VAL A O 1
ATOM 1923 N N . GLU A 1 243 ? -25.002 9.437 -3.081 1.00 61.44 243 GLU A N 1
ATOM 1924 C CA . GLU A 1 243 ? -26.446 9.497 -3.307 1.00 61.44 243 GLU A CA 1
ATOM 1925 C C . GLU A 1 243 ? -27.096 10.650 -2.524 1.00 61.44 243 GLU A C 1
ATOM 1927 O O . GLU A 1 243 ? -28.072 11.249 -2.998 1.00 61.44 243 GLU A O 1
ATOM 1932 N N . ALA A 1 244 ? -26.507 11.017 -1.376 1.00 66.75 244 ALA A N 1
ATOM 1933 C CA . ALA A 1 244 ? -26.982 12.077 -0.491 1.00 66.75 244 ALA A CA 1
ATOM 1934 C C . ALA A 1 244 ? -27.081 13.432 -1.234 1.00 66.75 244 ALA A C 1
ATOM 1936 O O . ALA A 1 244 ? -26.072 13.939 -1.744 1.00 66.75 244 ALA A O 1
ATOM 1937 N N . PRO A 1 245 ? -28.282 14.035 -1.337 1.00 72.25 245 PRO A N 1
ATOM 1938 C CA . PRO A 1 245 ? -28.485 15.319 -2.013 1.00 72.25 245 PRO A CA 1
ATOM 1939 C C . PRO A 1 245 ? -27.610 16.458 -1.467 1.00 72.25 245 PRO A C 1
ATOM 1941 O O . PRO A 1 245 ? -27.138 17.294 -2.238 1.00 72.25 245 PRO A O 1
ATOM 1944 N N . GLU A 1 246 ? -27.356 16.470 -0.159 1.00 69.62 246 GLU A N 1
ATOM 1945 C CA . GLU A 1 246 ? -26.541 17.464 0.542 1.00 69.62 246 GLU A CA 1
ATOM 1946 C C . GLU A 1 246 ? -25.105 17.480 0.015 1.00 69.62 246 GLU A C 1
ATOM 1948 O O . GLU A 1 246 ? -24.516 18.547 -0.180 1.00 69.62 246 GLU A O 1
ATOM 1953 N N . TRP A 1 247 ? -24.562 16.296 -0.284 1.00 68.62 247 TRP A N 1
ATOM 1954 C CA . TRP A 1 247 ? -23.227 16.163 -0.850 1.00 68.62 247 TRP A CA 1
ATOM 1955 C C . TRP A 1 247 ? -23.167 16.691 -2.279 1.00 68.62 247 TRP A C 1
ATOM 1957 O O . TRP A 1 247 ? -22.251 17.432 -2.616 1.00 68.62 247 TRP A O 1
ATOM 1967 N N . ARG A 1 248 ? -24.167 16.381 -3.114 1.00 71.44 248 ARG A N 1
ATOM 1968 C CA . ARG A 1 248 ? -24.226 16.878 -4.501 1.00 71.44 248 ARG A CA 1
ATOM 1969 C C . ARG A 1 248 ? -24.241 18.405 -4.570 1.00 71.44 248 ARG A C 1
ATOM 1971 O O . ARG A 1 248 ? -23.649 18.988 -5.474 1.00 71.44 248 ARG A O 1
ATOM 1978 N N . GLU A 1 249 ? -24.895 19.065 -3.619 1.00 72.06 249 GLU A N 1
ATOM 1979 C CA . GLU A 1 249 ? -24.901 20.529 -3.539 1.00 72.06 249 GLU A CA 1
ATOM 1980 C C . GLU A 1 249 ? -23.590 21.099 -2.977 1.00 72.06 249 GLU A C 1
ATOM 1982 O O . GLU A 1 249 ? -23.156 22.192 -3.348 1.00 72.06 249 GLU A O 1
ATOM 1987 N N . HIS A 1 250 ? -22.924 20.361 -2.092 1.00 67.50 250 HIS A N 1
ATOM 1988 C CA . HIS A 1 250 ? -21.588 20.716 -1.640 1.00 67.50 250 HIS A CA 1
ATOM 1989 C C . HIS A 1 250 ? -20.537 20.561 -2.755 1.00 67.50 250 HIS A C 1
ATOM 1991 O O . HIS A 1 250 ? -19.776 21.495 -2.995 1.00 67.50 250 HIS A O 1
ATOM 1997 N N . GLU A 1 251 ? -20.561 19.457 -3.508 1.00 66.81 251 GLU A N 1
ATOM 1998 C CA . GLU A 1 251 ? -19.652 19.172 -4.629 1.00 66.81 251 GLU A CA 1
ATOM 1999 C C . GLU A 1 251 ? -19.626 20.317 -5.653 1.00 66.81 251 GLU A C 1
ATOM 2001 O O . GLU A 1 251 ? -18.560 20.720 -6.119 1.00 66.81 251 GLU A O 1
ATOM 2006 N N . LYS A 1 252 ? -20.789 20.906 -5.967 1.00 68.31 252 LYS A N 1
ATOM 2007 C CA . LYS A 1 252 ? -20.874 22.061 -6.876 1.00 68.31 252 LYS A CA 1
ATOM 2008 C C . LYS A 1 252 ? -20.073 23.268 -6.383 1.00 68.31 252 LYS A C 1
ATOM 2010 O O . LYS A 1 252 ? -19.460 23.942 -7.200 1.00 68.31 252 LYS A O 1
ATOM 2015 N N . ARG A 1 253 ? -20.076 23.534 -5.072 1.00 63.69 253 ARG A N 1
ATOM 2016 C CA . ARG A 1 253 ? -19.358 24.661 -4.442 1.00 63.69 253 ARG A CA 1
ATOM 2017 C C . ARG A 1 253 ? -17.857 24.395 -4.311 1.00 63.69 253 ARG A C 1
ATOM 2019 O O . ARG A 1 253 ? -17.059 25.321 -4.333 1.00 63.69 253 ARG A O 1
ATOM 2026 N N . VAL A 1 254 ? -17.488 23.124 -4.197 1.00 57.91 254 VAL A N 1
ATOM 2027 C CA . VAL A 1 254 ? -16.113 22.628 -4.036 1.00 57.91 254 VAL A CA 1
ATOM 2028 C C . VAL A 1 254 ? -15.293 22.735 -5.321 1.00 57.91 254 VAL A C 1
ATOM 2030 O O . VAL A 1 254 ? -14.098 23.002 -5.260 1.00 57.91 254 VAL A O 1
ATOM 2033 N N . ARG A 1 255 ? -15.905 22.616 -6.506 1.00 58.78 255 ARG A N 1
ATOM 2034 C CA . ARG A 1 255 ? -15.176 22.696 -7.792 1.00 58.78 255 ARG A CA 1
ATOM 2035 C C . ARG A 1 255 ? -14.378 23.992 -8.005 1.00 58.78 255 ARG A C 1
ATOM 2037 O O . ARG A 1 255 ? -13.546 24.036 -8.905 1.00 58.78 255 ARG A O 1
ATOM 2044 N N . GLU A 1 256 ? -14.621 25.025 -7.204 1.00 58.16 256 GLU A N 1
ATOM 2045 C CA . GLU A 1 256 ? -13.991 26.341 -7.321 1.00 58.16 256 GLU A CA 1
ATOM 2046 C C . GLU A 1 256 ? -12.821 26.574 -6.342 1.00 58.16 256 GLU A C 1
ATOM 2048 O O . GLU A 1 256 ? -12.223 27.649 -6.381 1.00 58.16 256 GLU A O 1
ATOM 2053 N N . CYS A 1 257 ? -12.465 25.613 -5.474 1.00 56.53 257 CYS A N 1
ATOM 2054 C CA . CYS A 1 257 ? -11.457 25.826 -4.421 1.00 56.53 257 CYS A CA 1
ATOM 2055 C C . CYS A 1 257 ? -10.281 24.836 -4.461 1.00 56.53 257 CYS A C 1
ATOM 2057 O O . CYS A 1 257 ? -10.402 23.737 -4.993 1.00 56.53 257 CYS A O 1
ATOM 2059 N N . SER A 1 258 ? -9.173 25.238 -3.828 1.00 51.69 258 SER A N 1
ATOM 2060 C CA . SER A 1 258 ? -7.887 24.528 -3.705 1.00 51.69 258 SER A CA 1
ATOM 2061 C C . SER A 1 258 ? -7.767 23.631 -2.459 1.00 51.69 258 SER A C 1
ATOM 2063 O O . SER A 1 258 ? -6.751 22.972 -2.263 1.00 51.69 258 SER A O 1
ATOM 2065 N N . PHE A 1 259 ? -8.752 23.631 -1.553 1.00 52.03 259 PHE A N 1
ATOM 2066 C CA . PHE A 1 259 ? -8.710 22.813 -0.338 1.00 52.03 259 PHE A CA 1
ATOM 2067 C C . PHE A 1 259 ? -10.100 22.328 0.064 1.00 52.03 259 PHE A C 1
ATOM 2069 O O . PHE A 1 259 ? -10.986 23.139 0.339 1.00 52.03 259 PHE A O 1
ATOM 2076 N N . HIS A 1 260 ? -10.241 21.006 0.194 1.00 58.91 260 HIS A N 1
ATOM 2077 C CA . HIS A 1 260 ? -11.485 20.331 0.577 1.00 58.91 260 HIS A CA 1
ATOM 2078 C C . HIS A 1 260 ? -11.225 19.402 1.749 1.00 58.91 260 HIS A C 1
ATOM 2080 O O . HIS A 1 260 ? -10.898 18.228 1.579 1.00 58.91 260 HIS A O 1
ATOM 2086 N N . GLY A 1 261 ? -11.318 19.962 2.951 1.00 61.91 261 GLY A N 1
ATOM 2087 C CA . GLY A 1 261 ? -11.318 19.190 4.185 1.00 61.91 261 GLY A CA 1
ATOM 2088 C C . GLY A 1 261 ? -12.725 18.691 4.492 1.00 61.91 261 GLY A C 1
ATOM 2089 O O . GLY A 1 261 ? -13.682 19.453 4.393 1.00 61.91 261 GLY A O 1
ATOM 2090 N N . VAL A 1 262 ? -12.855 17.439 4.903 1.00 68.50 262 VAL A N 1
ATOM 2091 C CA . VAL A 1 262 ? -14.092 16.881 5.446 1.00 68.50 262 VAL A CA 1
ATOM 2092 C C . VAL A 1 262 ? -13.857 16.555 6.905 1.00 68.50 262 VAL A C 1
ATOM 2094 O O . VAL A 1 262 ? -13.022 15.709 7.206 1.00 68.50 262 VAL A O 1
ATOM 2097 N N . LYS A 1 263 ? -14.577 17.216 7.804 1.00 75.25 263 LYS A N 1
ATOM 2098 C CA . LYS A 1 263 ? -14.557 16.950 9.235 1.00 75.25 263 LYS A CA 1
ATOM 2099 C C . LYS A 1 263 ? -15.659 15.954 9.570 1.00 75.25 263 LYS A C 1
ATOM 2101 O O . LYS A 1 263 ? -16.843 16.229 9.384 1.00 75.25 263 LYS A O 1
ATOM 2106 N N . VAL A 1 264 ? -15.245 14.813 10.104 1.00 78.69 264 VAL A N 1
ATOM 2107 C CA . VAL A 1 264 ? -16.154 13.829 10.706 1.00 78.69 264 VAL A CA 1
ATOM 2108 C C . VAL A 1 264 ? -16.101 13.907 12.227 1.00 78.69 264 VAL A C 1
ATOM 2110 O O . VAL A 1 264 ? -15.139 14.429 12.796 1.00 78.69 264 VAL A O 1
ATOM 2113 N N . THR A 1 265 ? -17.135 13.411 12.894 1.00 87.19 265 THR A N 1
ATOM 2114 C CA . THR A 1 265 ? -17.150 13.291 14.354 1.00 87.19 265 THR A CA 1
ATOM 2115 C C . THR A 1 265 ? -16.530 11.957 14.800 1.00 87.19 265 THR A C 1
ATOM 2117 O O . THR A 1 265 ? -16.558 10.985 14.039 1.00 87.19 265 THR A O 1
ATOM 2120 N N . PRO A 1 266 ? -15.971 11.860 16.021 1.00 90.94 266 PRO A N 1
ATOM 2121 C CA . PRO A 1 266 ? -15.558 10.579 16.601 1.00 90.94 266 PRO A CA 1
ATOM 2122 C C . PRO A 1 266 ? -16.695 9.553 16.634 1.00 90.94 266 PRO A C 1
ATOM 2124 O O . PRO A 1 266 ? -16.463 8.372 16.383 1.00 90.94 266 PRO A O 1
ATOM 2127 N N . GLU A 1 267 ? -17.923 10.007 16.893 1.00 93.81 267 GLU A N 1
ATOM 2128 C CA . GLU A 1 267 ? -19.127 9.181 16.899 1.00 93.81 267 GLU A CA 1
ATOM 2129 C C . GLU A 1 267 ? -19.376 8.544 15.530 1.00 93.81 267 GLU A C 1
ATOM 2131 O O . GLU A 1 267 ? -19.646 7.347 15.452 1.00 93.81 267 GLU A O 1
ATOM 2136 N N . ASP A 1 268 ? -19.237 9.311 14.447 1.00 91.81 268 ASP A N 1
ATOM 2137 C CA . ASP A 1 268 ? -19.435 8.796 13.095 1.00 91.81 268 ASP A CA 1
ATOM 2138 C C . ASP A 1 268 ? -18.334 7.830 12.659 1.00 91.81 268 ASP A C 1
ATOM 2140 O O . ASP A 1 268 ? -18.627 6.832 12.000 1.00 91.81 268 ASP A O 1
ATOM 2144 N N . VAL A 1 269 ? -17.084 8.069 13.067 1.00 92.81 269 VAL A N 1
ATOM 2145 C CA . VAL A 1 269 ? -15.991 7.118 12.816 1.00 92.81 269 VAL A CA 1
ATOM 2146 C C . VAL A 1 269 ? -16.221 5.818 13.580 1.00 92.81 269 VAL A C 1
ATOM 2148 O O . VAL A 1 269 ? -16.128 4.739 12.997 1.00 92.81 269 VAL A O 1
ATOM 2151 N N . ALA A 1 270 ? -16.554 5.901 14.870 1.00 96.25 270 ALA A N 1
ATOM 2152 C CA . ALA A 1 270 ? -16.835 4.725 15.684 1.00 96.25 270 ALA A CA 1
ATOM 2153 C C . ALA A 1 270 ? -18.040 3.940 15.137 1.00 96.25 270 ALA A C 1
ATOM 2155 O O . ALA A 1 270 ? -17.981 2.714 15.063 1.00 96.25 270 ALA A O 1
ATOM 2156 N N . ALA A 1 271 ? -19.097 4.633 14.703 1.00 96.25 271 ALA A N 1
ATOM 2157 C CA . ALA A 1 271 ? -20.267 4.012 14.092 1.00 96.25 271 ALA A CA 1
ATOM 2158 C C . ALA A 1 271 ? -19.946 3.357 12.741 1.00 96.25 271 ALA A C 1
ATOM 2160 O O . ALA A 1 271 ? -20.393 2.244 12.499 1.00 96.25 271 ALA A O 1
ATOM 2161 N N . ALA A 1 272 ? -19.150 3.996 11.877 1.00 95.31 272 ALA A N 1
ATOM 2162 C CA . ALA A 1 272 ? -18.734 3.408 10.602 1.00 95.31 272 ALA A CA 1
ATOM 2163 C C . ALA A 1 272 ? -17.904 2.128 10.795 1.00 95.31 272 ALA A C 1
ATOM 2165 O O . ALA A 1 272 ? -18.139 1.123 10.126 1.00 95.31 272 ALA A O 1
ATOM 2166 N N . LEU A 1 273 ? -16.970 2.139 11.752 1.00 97.44 273 LEU A N 1
ATOM 2167 C CA . LEU A 1 273 ? -16.180 0.958 12.107 1.00 97.44 273 LEU A CA 1
ATOM 2168 C C . LEU A 1 273 ? -17.055 -0.155 12.689 1.00 97.44 273 LEU A C 1
ATOM 2170 O O . LEU A 1 273 ? -16.885 -1.315 12.325 1.00 97.44 273 LEU A O 1
ATOM 2174 N N . TYR A 1 274 ? -17.996 0.192 13.568 1.00 98.06 274 TYR A N 1
ATOM 2175 C CA . TYR A 1 274 ? -18.935 -0.766 14.143 1.00 98.06 274 TYR A CA 1
ATOM 2176 C C . TYR A 1 274 ? -19.838 -1.391 13.072 1.00 98.06 274 TYR A C 1
ATOM 2178 O O . TYR A 1 274 ? -19.902 -2.614 12.981 1.00 98.06 274 TYR A O 1
ATOM 2186 N N . ASP A 1 275 ? -20.468 -0.572 12.222 1.00 96.69 275 ASP A N 1
ATOM 2187 C CA . ASP A 1 275 ? -21.318 -1.022 11.113 1.00 96.69 275 ASP A CA 1
ATOM 2188 C C . ASP A 1 275 ? -20.546 -2.001 10.209 1.00 96.69 275 ASP A C 1
ATOM 2190 O O . ASP A 1 275 ? -21.039 -3.093 9.924 1.00 96.69 275 ASP A O 1
ATOM 2194 N N . LYS A 1 276 ? -19.308 -1.654 9.816 1.00 97.38 276 LYS A N 1
ATOM 2195 C CA . LYS A 1 276 ? -18.461 -2.516 8.976 1.00 97.38 276 LYS A CA 1
ATOM 2196 C C . LYS A 1 276 ? -18.066 -3.814 9.683 1.00 97.38 276 LYS A C 1
ATOM 2198 O O . LYS A 1 276 ? -18.042 -4.871 9.059 1.00 97.38 276 LYS A O 1
ATOM 2203 N N . ALA A 1 277 ? -17.754 -3.761 10.975 1.00 98.19 277 ALA A N 1
ATOM 2204 C CA . ALA A 1 277 ? -17.393 -4.955 11.730 1.00 98.19 277 ALA A CA 1
ATOM 2205 C C . ALA A 1 277 ? -18.580 -5.922 11.852 1.00 98.19 277 ALA A C 1
ATOM 2207 O O . ALA A 1 277 ? -18.422 -7.115 11.600 1.00 98.19 277 ALA A O 1
ATOM 2208 N N . VAL A 1 278 ? -19.778 -5.401 12.139 1.00 97.94 278 VAL A N 1
ATOM 2209 C CA . VAL A 1 278 ? -21.023 -6.183 12.167 1.00 97.94 278 VAL A CA 1
ATOM 2210 C C . VAL A 1 278 ? -21.320 -6.794 10.796 1.00 97.94 278 VAL A C 1
ATOM 2212 O O . VAL A 1 278 ? -21.633 -7.981 10.727 1.00 97.94 278 VAL A O 1
ATOM 2215 N N . GLU A 1 279 ? -21.169 -6.024 9.712 1.00 97.25 279 GLU A N 1
ATOM 2216 C CA . GLU A 1 279 ? -21.328 -6.502 8.328 1.00 97.25 279 GLU A CA 1
ATOM 2217 C C . GLU A 1 279 ? -20.417 -7.706 8.029 1.00 97.25 279 GLU A C 1
ATOM 2219 O O . GLU A 1 279 ? -20.848 -8.673 7.404 1.00 97.25 279 GLU A O 1
ATOM 2224 N N . MET A 1 280 ? -19.176 -7.677 8.523 1.00 97.94 280 MET A N 1
ATOM 2225 C CA . MET A 1 280 ? -18.184 -8.740 8.321 1.00 97.94 280 MET A CA 1
ATOM 2226 C C . MET A 1 280 ? -18.268 -9.882 9.348 1.00 97.94 280 MET A C 1
ATOM 2228 O O . MET A 1 280 ? -17.497 -10.842 9.272 1.00 97.94 280 MET A O 1
ATOM 2232 N N . GLY A 1 281 ? -19.171 -9.800 10.331 1.00 98.00 281 GLY A N 1
ATOM 2233 C CA . GLY A 1 281 ? -19.228 -10.757 11.439 1.00 98.00 281 GLY A CA 1
ATOM 2234 C C . GLY A 1 281 ? -17.952 -10.765 12.290 1.00 98.00 281 GLY A C 1
ATOM 2235 O O . GLY A 1 281 ? -17.544 -11.817 12.785 1.00 98.00 281 GLY A O 1
ATOM 2236 N N . ALA A 1 282 ? -17.303 -9.609 12.421 1.00 98.25 282 ALA A N 1
ATOM 2237 C CA . ALA A 1 282 ? -16.110 -9.398 13.226 1.00 98.25 282 ALA A CA 1
ATOM 2238 C C . ALA A 1 282 ? -16.454 -8.647 14.519 1.00 98.25 282 ALA A C 1
ATOM 2240 O O . ALA A 1 282 ? -17.242 -7.705 14.521 1.00 98.25 282 ALA A O 1
ATOM 2241 N N . ASP A 1 283 ? -15.812 -9.027 15.621 1.00 98.06 283 ASP A N 1
ATOM 2242 C CA . ASP A 1 283 ? -15.925 -8.350 16.922 1.00 98.06 283 ASP A CA 1
ATOM 2243 C C . ASP A 1 283 ? -14.645 -7.584 17.300 1.00 98.06 283 ASP A C 1
ATOM 2245 O O . ASP A 1 283 ? -14.537 -7.008 18.386 1.00 98.06 283 ASP A O 1
ATOM 2249 N N . THR A 1 284 ? -13.659 -7.602 16.401 1.00 98.62 284 THR A N 1
ATOM 2250 C CA . THR A 1 284 ? -12.333 -7.033 16.608 1.00 98.62 284 THR A CA 1
ATOM 2251 C C . THR A 1 284 ? -12.012 -6.009 15.532 1.00 98.62 284 THR A C 1
ATOM 2253 O O . THR A 1 284 ? -12.212 -6.245 14.340 1.00 98.62 284 THR A O 1
ATOM 2256 N N . VAL A 1 285 ? -11.493 -4.864 15.964 1.00 98.62 285 VAL A N 1
ATOM 2257 C CA . VAL A 1 285 ? -10.966 -3.804 15.107 1.00 98.62 285 VAL A CA 1
ATOM 2258 C C . VAL A 1 285 ? -9.469 -3.703 15.352 1.00 98.62 285 VAL A C 1
ATOM 2260 O O . VAL A 1 285 ? -9.029 -3.370 16.455 1.00 98.62 285 VAL A O 1
ATOM 2263 N N . TYR A 1 286 ? -8.684 -3.972 14.316 1.00 98.31 286 TYR A N 1
ATOM 2264 C CA . TYR A 1 286 ? -7.271 -3.632 14.296 1.00 98.31 286 TYR A CA 1
ATOM 2265 C C . TYR A 1 286 ? -7.097 -2.218 13.741 1.00 98.31 286 TYR A C 1
ATOM 2267 O O . TYR A 1 286 ? -7.557 -1.926 12.642 1.00 98.31 286 TYR A O 1
ATOM 2275 N N . MET A 1 287 ? -6.447 -1.327 14.477 1.00 96.69 287 MET A N 1
ATOM 2276 C CA . MET A 1 287 ? -6.306 0.074 14.100 1.00 96.69 287 MET A CA 1
ATOM 2277 C C . MET A 1 287 ? -4.829 0.464 13.996 1.00 96.69 287 MET A C 1
ATOM 2279 O O . MET A 1 287 ? -4.145 0.677 14.998 1.00 96.69 287 MET A O 1
ATOM 2283 N N . ALA A 1 288 ? -4.364 0.579 12.753 1.00 94.75 288 ALA A N 1
ATOM 2284 C CA . ALA A 1 288 ? -3.070 1.128 12.383 1.00 94.75 288 ALA A CA 1
ATOM 2285 C C . ALA A 1 288 ? -3.144 2.658 12.288 1.00 94.75 288 ALA A C 1
ATOM 2287 O O . ALA A 1 288 ? -4.132 3.234 11.818 1.00 94.75 288 ALA A O 1
ATOM 2288 N N . THR A 1 289 ? -2.078 3.325 12.716 1.00 89.31 289 THR A N 1
ATOM 2289 C CA . THR A 1 289 ? -1.936 4.791 12.649 1.00 89.31 289 THR A CA 1
ATOM 2290 C C . THR A 1 289 ? -0.623 5.137 11.949 1.00 89.31 289 THR A C 1
ATOM 2292 O O . THR A 1 289 ? 0.078 4.245 11.484 1.00 89.31 289 THR A O 1
ATOM 2295 N N . ASP A 1 290 ? -0.218 6.403 11.873 1.00 75.19 290 ASP A N 1
ATOM 2296 C CA . ASP A 1 290 ? 1.075 6.818 11.306 1.00 75.19 290 ASP A CA 1
ATOM 2297 C C . ASP A 1 290 ? 2.301 6.444 12.189 1.00 75.19 290 ASP A C 1
ATOM 2299 O O . ASP A 1 290 ? 3.333 7.127 12.199 1.00 75.19 290 ASP A O 1
ATOM 2303 N N . GLY A 1 291 ? 2.194 5.331 12.925 1.00 63.06 291 GLY A N 1
ATOM 2304 C CA . GLY A 1 291 ? 3.112 4.793 13.928 1.00 63.06 291 GLY A CA 1
ATOM 2305 C C . GLY A 1 291 ? 3.012 5.523 15.266 1.00 63.06 291 GLY A C 1
ATOM 2306 O O . GLY A 1 291 ? 2.714 4.933 16.299 1.00 63.06 291 GLY A O 1
ATOM 2307 N N . TRP A 1 292 ? 3.237 6.836 15.244 1.00 61.44 292 TRP A N 1
ATOM 2308 C CA . TRP A 1 292 ? 3.204 7.687 16.431 1.00 61.44 292 TRP A CA 1
ATOM 2309 C C . TRP A 1 292 ? 2.237 8.824 16.192 1.00 61.44 292 TRP A C 1
ATOM 2311 O O . TRP A 1 292 ? 2.632 9.860 15.658 1.00 61.44 292 TRP A O 1
ATOM 2321 N N . VAL A 1 293 ? 0.990 8.618 16.615 1.00 68.44 293 VAL A N 1
ATOM 2322 C CA . VAL A 1 293 ? -0.081 9.612 16.530 1.00 68.44 293 VAL A CA 1
ATOM 2323 C C . VAL A 1 293 ? 0.450 10.969 16.973 1.00 68.44 293 VAL A C 1
ATOM 2325 O O . VAL A 1 293 ? 0.824 11.174 18.138 1.00 68.44 293 VAL A O 1
ATOM 2328 N N . ARG A 1 294 ? 0.534 11.883 16.011 1.00 67.44 294 ARG A N 1
ATOM 2329 C CA . ARG A 1 294 ? 1.106 13.207 16.226 1.00 67.44 294 ARG A CA 1
ATOM 2330 C C . ARG A 1 294 ? 0.062 14.122 16.845 1.00 67.44 294 ARG A C 1
ATOM 2332 O O . ARG A 1 294 ? -1.095 14.111 16.441 1.00 67.44 294 ARG A O 1
ATOM 2339 N N . GLY A 1 295 ? 0.536 14.911 17.805 1.00 76.31 295 GLY A N 1
ATOM 2340 C CA . GLY A 1 295 ? -0.216 15.982 18.437 1.00 76.31 295 GLY A CA 1
ATOM 2341 C C . GLY A 1 295 ? -1.301 15.549 19.415 1.00 76.31 295 GLY A C 1
ATOM 2342 O O . GLY A 1 295 ? -1.627 14.375 19.583 1.00 76.31 295 GLY A O 1
ATOM 2343 N N . VAL A 1 296 ? -1.775 16.526 20.182 1.00 82.25 296 VAL A N 1
ATOM 2344 C CA . VAL A 1 296 ? -2.687 16.290 21.309 1.00 82.25 296 VAL A CA 1
ATOM 2345 C C . VAL A 1 296 ? -4.089 15.959 20.806 1.00 82.25 296 VAL A C 1
ATOM 2347 O O . VAL A 1 296 ? -4.788 15.158 21.424 1.00 82.25 296 VAL A O 1
ATOM 2350 N N . GLU A 1 297 ? -4.496 16.544 19.681 1.00 80.12 297 GLU A N 1
ATOM 2351 C CA . GLU A 1 297 ? -5.848 16.389 19.153 1.00 80.12 297 GLU A CA 1
ATOM 2352 C C . GLU A 1 297 ? -6.017 15.021 18.504 1.00 80.12 297 GLU A C 1
ATOM 2354 O O . GLU A 1 297 ? -6.979 14.324 18.820 1.00 80.12 297 GLU A O 1
ATOM 2359 N N . GLY A 1 298 ? -5.045 14.581 17.699 1.00 82.12 298 GLY A N 1
ATOM 2360 C CA . GLY A 1 298 ? -5.061 13.243 17.103 1.00 82.12 298 GLY A CA 1
ATOM 2361 C C . GLY A 1 298 ? -5.129 12.146 18.161 1.00 82.12 298 GLY A C 1
ATOM 2362 O O . GLY A 1 298 ? -5.974 11.254 18.092 1.00 82.12 298 GLY A O 1
ATOM 2363 N N . LYS A 1 299 ? -4.299 12.253 19.207 1.00 87.06 299 LYS A N 1
ATOM 2364 C CA . LYS A 1 299 ? -4.310 11.304 20.333 1.00 87.06 299 LYS A CA 1
ATOM 2365 C C . LYS A 1 299 ? -5.651 11.281 21.059 1.00 87.06 299 LYS A C 1
ATOM 2367 O O . LYS A 1 299 ? -6.139 10.209 21.410 1.00 87.06 299 LYS A O 1
ATOM 2372 N N . PHE A 1 300 ? -6.247 12.451 21.280 1.00 88.56 300 PHE A N 1
ATOM 2373 C CA . PHE A 1 300 ? -7.544 12.570 21.936 1.00 88.56 300 PHE A CA 1
ATOM 2374 C C . PHE A 1 300 ? -8.672 11.945 21.107 1.00 88.56 300 PHE A C 1
ATOM 2376 O O . PHE A 1 300 ? -9.469 11.182 21.647 1.00 88.56 300 PHE A O 1
ATOM 2383 N N . LEU A 1 301 ? -8.706 12.206 19.799 1.00 87.06 301 LEU A N 1
ATOM 2384 C CA . LEU A 1 301 ? -9.702 11.652 18.879 1.00 87.06 301 LEU A CA 1
ATOM 2385 C C . LEU A 1 301 ? -9.630 10.124 18.824 1.00 87.06 301 LEU A C 1
ATOM 2387 O O . LEU A 1 301 ? -10.643 9.447 18.979 1.00 87.06 301 LEU A O 1
ATOM 2391 N N . ILE A 1 302 ? -8.421 9.577 18.684 1.00 90.56 302 ILE A N 1
ATOM 2392 C CA . ILE A 1 302 ? -8.204 8.127 18.681 1.00 90.56 302 ILE A CA 1
ATOM 2393 C C . ILE A 1 302 ? -8.662 7.512 20.000 1.00 90.56 302 ILE A C 1
ATOM 2395 O O . ILE A 1 302 ? -9.389 6.520 19.994 1.00 90.56 302 ILE A O 1
ATOM 2399 N N . LYS A 1 303 ? -8.309 8.131 21.132 1.00 93.94 303 LYS A N 1
ATOM 2400 C CA . LYS A 1 303 ? -8.771 7.690 22.450 1.00 93.94 303 LYS A CA 1
ATOM 2401 C C . LYS A 1 303 ? -10.293 7.638 22.540 1.00 93.94 303 LYS A C 1
ATOM 2403 O O . LYS A 1 303 ? -10.827 6.618 22.966 1.00 93.94 303 LYS A O 1
ATOM 2408 N N . GLN A 1 304 ? -10.984 8.683 22.088 1.00 94.69 304 GLN A N 1
ATOM 2409 C CA . GLN A 1 304 ? -12.446 8.715 22.089 1.00 94.69 304 GLN A CA 1
ATOM 2410 C C . GLN A 1 304 ? -13.055 7.604 21.231 1.00 94.69 304 GLN A C 1
ATOM 2412 O O . GLN A 1 304 ? -13.928 6.888 21.716 1.00 94.69 304 GLN A O 1
ATOM 2417 N N . VAL A 1 305 ? -12.576 7.414 19.997 1.00 95.25 305 VAL A N 1
ATOM 2418 C CA . VAL A 1 305 ? -13.098 6.366 19.104 1.00 95.25 305 VAL A CA 1
ATOM 2419 C C . VAL A 1 305 ? -12.873 4.972 19.685 1.00 95.25 305 VAL A C 1
ATOM 2421 O O . VAL A 1 305 ? -13.801 4.163 19.707 1.00 95.25 305 VAL A O 1
ATOM 2424 N N . VAL A 1 306 ? -11.681 4.691 20.218 1.00 96.44 306 VAL A N 1
ATOM 2425 C CA . VAL A 1 306 ? -11.379 3.397 20.849 1.00 96.44 306 VAL A CA 1
ATOM 2426 C C . VAL A 1 306 ? -12.278 3.154 22.066 1.00 96.44 306 VAL A C 1
ATOM 2428 O O . VAL A 1 306 ? -12.822 2.062 22.224 1.00 96.44 306 VAL A O 1
ATOM 2431 N N . GLU A 1 307 ? -12.479 4.158 22.923 1.00 96.81 307 GLU A N 1
ATOM 2432 C CA . GLU A 1 307 ? -13.373 4.049 24.082 1.00 96.81 307 GLU A CA 1
ATOM 2433 C C . GLU A 1 307 ? -14.841 3.851 23.672 1.00 96.81 307 GLU A C 1
ATOM 2435 O O . GLU A 1 307 ? -15.550 3.067 24.306 1.00 96.81 307 GLU A O 1
ATOM 2440 N N . MET A 1 308 ? -15.307 4.519 22.612 1.00 98.00 308 MET A N 1
ATOM 2441 C CA . MET A 1 308 ? -16.654 4.330 22.061 1.00 98.00 308 MET A CA 1
ATOM 2442 C C . MET A 1 308 ? -16.844 2.914 21.508 1.00 98.00 308 MET A C 1
ATOM 2444 O O . MET A 1 308 ? -17.819 2.255 21.859 1.00 98.00 308 MET A O 1
ATOM 2448 N N . LEU A 1 309 ? -15.896 2.410 20.715 1.00 98.19 309 LEU A N 1
ATOM 2449 C CA . LEU A 1 309 ? -15.917 1.037 20.202 1.00 98.19 309 LEU A CA 1
ATOM 2450 C C . LEU A 1 309 ? -15.938 0.005 21.335 1.00 98.19 309 LEU A C 1
ATOM 2452 O O . LEU A 1 309 ? -16.749 -0.919 21.312 1.00 98.19 309 LEU A O 1
ATOM 2456 N N . ARG A 1 310 ? -15.124 0.197 22.378 1.00 97.50 310 ARG A N 1
ATOM 2457 C CA . ARG A 1 310 ? -15.128 -0.677 23.563 1.00 97.50 310 ARG A CA 1
ATOM 2458 C C . ARG A 1 310 ? -16.465 -0.652 24.307 1.00 97.50 310 ARG A C 1
ATOM 2460 O O . ARG A 1 310 ? -16.929 -1.700 24.741 1.00 97.50 310 ARG A O 1
ATOM 2467 N N . LYS A 1 311 ? -17.125 0.510 24.413 1.00 98.00 311 LYS A N 1
ATOM 2468 C CA . LYS A 1 311 ? -18.496 0.615 24.961 1.00 98.00 311 LYS A CA 1
ATOM 2469 C C . LYS A 1 311 ? -19.535 -0.107 24.098 1.00 98.00 311 LYS A C 1
ATOM 2471 O O . LYS A 1 311 ? -20.554 -0.537 24.625 1.00 98.00 311 LYS A O 1
ATOM 2476 N N . MET A 1 312 ? -19.267 -0.262 22.802 1.00 98.25 312 MET A N 1
ATOM 2477 C CA . MET A 1 312 ? -20.056 -1.070 21.864 1.00 98.25 312 MET A CA 1
ATOM 2478 C C . MET A 1 312 ? -19.638 -2.555 21.857 1.00 98.25 312 MET A C 1
ATOM 2480 O O . MET A 1 312 ? -19.964 -3.278 20.922 1.00 98.25 312 MET A O 1
ATOM 2484 N N . ASN A 1 313 ? -18.936 -3.020 22.902 1.00 97.94 313 ASN A N 1
ATOM 2485 C CA . ASN A 1 313 ? -18.424 -4.387 23.068 1.00 97.94 313 ASN A CA 1
ATOM 2486 C C . ASN A 1 313 ? -17.437 -4.848 21.980 1.00 97.94 313 ASN A C 1
ATOM 2488 O O . ASN A 1 313 ? -17.242 -6.049 21.798 1.00 97.94 313 ASN A O 1
ATOM 2492 N N . MET A 1 314 ? -16.776 -3.919 21.286 1.00 98.38 314 MET A N 1
ATOM 2493 C CA . MET A 1 314 ? -15.722 -4.259 20.331 1.00 98.38 314 MET A CA 1
ATOM 2494 C C . MET A 1 314 ? -14.380 -4.445 21.035 1.00 98.38 314 MET A C 1
ATOM 2496 O O . MET A 1 314 ? -13.986 -3.662 21.905 1.00 98.38 314 MET A O 1
ATOM 2500 N N . THR A 1 315 ? -13.626 -5.447 20.594 1.00 98.25 315 THR A N 1
ATOM 2501 C CA . THR A 1 315 ? -12.204 -5.563 20.913 1.00 98.25 315 THR A CA 1
ATOM 2502 C C . THR A 1 315 ? -11.421 -4.641 19.983 1.00 98.25 315 THR A C 1
ATOM 2504 O O . THR A 1 315 ? -11.571 -4.717 18.770 1.00 98.25 315 THR A O 1
ATOM 2507 N N . VAL A 1 316 ? -10.587 -3.753 20.526 1.00 97.88 316 VAL A N 1
ATOM 2508 C CA . VAL A 1 316 ? -9.805 -2.811 19.710 1.00 97.88 316 VAL A CA 1
ATOM 2509 C C . VAL A 1 316 ? -8.331 -2.960 20.032 1.00 97.88 316 VAL A C 1
ATOM 2511 O O . VAL A 1 316 ? -7.944 -2.808 21.195 1.00 97.88 316 VAL A O 1
ATOM 2514 N N . VAL A 1 317 ? -7.546 -3.250 18.995 1.00 97.50 317 VAL A N 1
ATOM 2515 C CA . VAL A 1 317 ? -6.104 -3.498 19.061 1.00 97.50 317 VAL A CA 1
ATOM 2516 C C . VAL A 1 317 ? -5.367 -2.553 18.127 1.00 97.50 317 VAL A C 1
ATOM 2518 O O . VAL A 1 317 ? -5.842 -2.262 17.036 1.00 97.50 317 VAL A O 1
ATOM 2521 N N . GLY A 1 318 ? -4.178 -2.109 18.513 1.00 94.75 318 GLY A N 1
ATOM 2522 C CA . GLY A 1 318 ? -3.263 -1.444 17.591 1.00 94.75 318 GLY A CA 1
ATOM 2523 C C . GLY A 1 318 ? -1.982 -1.001 18.269 1.00 94.75 318 GLY A C 1
ATOM 2524 O O . GLY A 1 318 ? -1.781 -1.235 19.461 1.00 94.75 318 GLY A O 1
ATOM 2525 N N . MET A 1 319 ? -1.093 -0.379 17.500 1.00 91.38 319 MET A N 1
ATOM 2526 C CA . MET A 1 319 ? 0.269 -0.062 17.933 1.00 91.38 319 MET A CA 1
ATOM 2527 C C . MET A 1 319 ? 0.481 1.442 18.101 1.00 91.38 319 MET A C 1
ATOM 2529 O O . MET A 1 319 ? 1.312 2.052 17.441 1.00 91.38 319 MET A O 1
ATOM 2533 N N . TRP A 1 320 ? -0.296 2.052 18.996 1.00 89.12 320 TRP A N 1
ATOM 2534 C CA . TRP A 1 320 ? -0.160 3.461 19.373 1.00 89.12 320 TRP A CA 1
ATOM 2535 C C . TRP A 1 320 ? 0.532 3.633 20.729 1.00 89.12 320 TRP A C 1
ATOM 2537 O O . TRP A 1 320 ? 0.555 2.727 21.558 1.00 89.12 320 TRP A O 1
ATOM 2547 N N . HIS A 1 321 ? 1.013 4.846 20.999 1.00 87.81 321 HIS A N 1
ATOM 2548 C CA . HIS A 1 321 ? 1.489 5.254 22.321 1.00 87.81 321 HIS A CA 1
ATOM 2549 C C . HIS A 1 321 ? 0.683 6.467 22.817 1.00 87.81 321 HIS A C 1
ATOM 2551 O O . HIS A 1 321 ? 1.020 7.629 22.549 1.00 87.81 321 HIS A O 1
ATOM 2557 N N . ILE A 1 322 ? -0.445 6.179 23.477 1.00 89.69 322 ILE A N 1
ATOM 2558 C CA . ILE A 1 322 ? -1.417 7.164 23.974 1.00 89.69 322 ILE A CA 1
ATOM 2559 C C . ILE A 1 322 ? -1.659 6.920 25.465 1.00 89.69 322 ILE A C 1
ATOM 2561 O O . ILE A 1 322 ? -2.072 5.833 25.868 1.00 89.69 322 ILE A O 1
ATOM 2565 N N . ASP A 1 323 ? -1.442 7.955 26.276 1.00 91.00 323 ASP A N 1
ATOM 2566 C CA . ASP A 1 323 ? -1.533 7.856 27.731 1.00 91.00 323 ASP A CA 1
ATOM 2567 C C . ASP A 1 323 ? -2.935 7.437 28.205 1.00 91.00 323 ASP A C 1
ATOM 2569 O O . ASP A 1 323 ? -3.973 8.032 27.868 1.00 91.00 323 ASP A O 1
ATOM 2573 N N . GLY A 1 324 ? -2.959 6.390 29.032 1.00 93.38 324 GLY A N 1
ATOM 2574 C CA . GLY A 1 324 ? -4.185 5.825 29.589 1.00 93.38 324 GLY A CA 1
ATOM 2575 C C . GLY A 1 324 ? -5.085 5.146 28.556 1.00 93.38 324 GLY A C 1
ATOM 2576 O O . GLY A 1 324 ? -6.282 5.026 28.809 1.00 93.38 324 GLY A O 1
ATOM 2577 N N . LEU A 1 325 ? -4.552 4.759 27.394 1.00 93.94 325 LEU A N 1
ATOM 2578 C CA . LEU A 1 325 ? -5.269 3.985 26.386 1.00 93.94 325 LEU A CA 1
ATOM 2579 C C . LEU A 1 325 ? -4.509 2.684 26.081 1.00 93.94 325 LEU A C 1
ATOM 2581 O O . LEU A 1 325 ? -3.622 2.695 25.224 1.00 93.94 325 LEU A O 1
ATOM 2585 N N . PRO A 1 326 ? -4.848 1.563 26.746 1.00 93.56 326 PRO A N 1
ATOM 2586 C CA . PRO A 1 326 ? -4.150 0.302 26.526 1.00 93.56 326 PRO A CA 1
ATOM 2587 C C . PRO A 1 326 ? -4.322 -0.182 25.087 1.00 93.56 326 PRO A C 1
ATOM 2589 O O . PRO A 1 326 ? -5.371 0.043 24.471 1.00 93.56 326 PRO A O 1
ATOM 2592 N N . ASN A 1 327 ? -3.290 -0.843 24.570 1.00 94.31 327 ASN A N 1
ATOM 2593 C CA . ASN A 1 327 ? -3.218 -1.338 23.197 1.00 94.31 327 ASN A CA 1
ATOM 2594 C C . ASN A 1 327 ? -3.964 -2.655 23.012 1.00 94.31 327 ASN A C 1
ATOM 2596 O O . ASN A 1 327 ? -4.452 -2.924 21.918 1.00 94.31 327 ASN A O 1
ATOM 2600 N N . PHE A 1 328 ? -4.030 -3.469 24.065 1.00 95.75 328 PHE A N 1
ATOM 2601 C CA . PHE A 1 328 ? -4.446 -4.862 23.980 1.00 95.75 328 PHE A CA 1
ATOM 2602 C C . PHE A 1 328 ? -5.669 -5.161 24.863 1.00 95.75 328 PHE A C 1
ATOM 2604 O O . PHE A 1 328 ? -5.974 -4.391 25.782 1.00 95.75 328 PHE A O 1
ATOM 2611 N N . PRO A 1 329 ? -6.405 -6.258 24.589 1.00 91.88 329 PRO A N 1
ATOM 2612 C CA . PRO A 1 329 ? -7.656 -6.570 25.287 1.00 91.88 329 PRO A CA 1
ATOM 2613 C C . PRO A 1 329 ? -7.461 -6.890 26.776 1.00 91.88 329 PRO A C 1
ATOM 2615 O O . PRO A 1 329 ? -8.374 -6.696 27.572 1.00 91.88 329 PRO A O 1
ATOM 2618 N N . ASP A 1 330 ? -6.266 -7.347 27.152 1.00 94.75 330 ASP A N 1
ATOM 2619 C CA . ASP A 1 330 ? -5.859 -7.638 28.531 1.00 94.75 330 ASP A CA 1
ATOM 2620 C C . ASP A 1 330 ? -5.479 -6.379 29.340 1.00 94.75 330 ASP A C 1
ATOM 2622 O O . ASP A 1 330 ? -5.111 -6.474 30.510 1.00 94.75 330 ASP A O 1
ATOM 2626 N N . GLY A 1 331 ? -5.571 -5.192 28.731 1.00 94.69 331 GLY A N 1
ATOM 2627 C CA . GLY A 1 331 ? -5.211 -3.921 29.353 1.00 94.69 331 GLY A CA 1
ATOM 2628 C C . GLY A 1 331 ? -3.719 -3.587 29.295 1.00 94.69 331 GLY A C 1
ATOM 2629 O O . GLY A 1 331 ? -3.316 -2.566 29.858 1.00 94.69 331 GLY A O 1
ATOM 2630 N N . SER A 1 332 ? -2.899 -4.397 28.620 1.00 94.88 332 SER A N 1
ATOM 2631 C CA . SER A 1 332 ? -1.474 -4.124 28.444 1.00 94.88 332 SER A CA 1
ATOM 2632 C C . SER A 1 332 ? -1.196 -3.131 27.300 1.00 94.88 332 SER A C 1
ATOM 2634 O O . SER A 1 332 ? -2.067 -2.781 26.491 1.00 94.88 332 SER A O 1
ATOM 2636 N N . TYR A 1 333 ? 0.033 -2.612 27.278 1.00 94.81 333 TYR A N 1
ATOM 2637 C CA . TYR A 1 333 ? 0.521 -1.619 26.318 1.00 94.81 333 TYR A CA 1
ATOM 2638 C C . TYR A 1 333 ? 1.596 -2.233 25.422 1.00 94.81 333 TYR A C 1
ATOM 2640 O O . TYR A 1 333 ? 2.251 -3.199 25.812 1.00 94.81 333 TYR A O 1
ATOM 2648 N N . VAL A 1 334 ? 1.821 -1.641 24.246 1.00 91.94 334 VAL A N 1
ATOM 2649 C CA . VAL A 1 334 ? 2.991 -1.982 23.423 1.00 91.94 334 VAL A CA 1
ATOM 2650 C C . VAL A 1 334 ? 4.264 -1.744 24.248 1.00 91.94 334 VAL A C 1
ATOM 2652 O O . VAL A 1 334 ? 4.428 -0.640 24.781 1.00 91.94 334 VAL A O 1
ATOM 2655 N N . PRO A 1 335 ? 5.167 -2.738 24.362 1.00 91.56 335 PRO A N 1
ATOM 2656 C CA . PRO A 1 335 ? 6.397 -2.579 25.122 1.00 91.56 335 PRO A CA 1
ATOM 2657 C C . PRO A 1 335 ? 7.268 -1.455 24.563 1.00 91.56 335 PRO A C 1
ATOM 2659 O O . PRO A 1 335 ? 7.429 -1.310 23.351 1.00 91.56 335 PRO A O 1
ATOM 2662 N N . THR A 1 336 ? 7.846 -0.655 25.457 1.00 89.00 336 THR A N 1
ATOM 2663 C CA . THR A 1 336 ? 8.762 0.431 25.078 1.00 89.00 336 THR A CA 1
ATOM 2664 C C . THR A 1 336 ? 10.218 -0.009 25.052 1.00 89.00 336 THR A C 1
ATOM 2666 O O . THR A 1 336 ? 11.049 0.671 24.452 1.00 89.00 336 THR A O 1
ATOM 2669 N N . ASP A 1 337 ? 10.558 -1.099 25.740 1.00 90.69 337 ASP A N 1
ATOM 2670 C CA . ASP A 1 337 ? 11.912 -1.625 25.707 1.00 90.69 337 ASP A CA 1
ATOM 2671 C C . ASP A 1 337 ? 12.130 -2.495 24.451 1.00 90.69 337 ASP A C 1
ATOM 2673 O O . ASP A 1 337 ? 11.218 -3.208 24.020 1.00 90.69 337 ASP A O 1
ATOM 2677 N N . PRO A 1 338 ? 13.328 -2.451 23.840 1.00 88.56 338 PRO A N 1
ATOM 2678 C CA . PRO A 1 338 ? 13.570 -3.139 22.575 1.00 88.56 338 PRO A CA 1
ATOM 2679 C C . PRO A 1 338 ? 13.400 -4.659 22.626 1.00 88.56 338 PRO A C 1
ATOM 2681 O O . PRO A 1 338 ? 13.002 -5.233 21.618 1.00 88.56 338 PRO A O 1
ATOM 2684 N N . GLN A 1 339 ? 13.695 -5.305 23.761 1.00 89.56 339 GLN A N 1
ATOM 2685 C CA . GLN A 1 339 ? 13.663 -6.765 23.861 1.00 89.56 339 GLN A CA 1
ATOM 2686 C C . GLN A 1 339 ? 12.227 -7.281 23.874 1.00 89.56 339 GLN A C 1
ATOM 2688 O O . GLN A 1 339 ? 11.881 -8.119 23.050 1.00 89.56 339 GLN A O 1
ATOM 2693 N N . HIS A 1 340 ? 11.361 -6.749 24.739 1.00 92.44 340 HIS A N 1
ATOM 2694 C CA . HIS A 1 340 ? 9.962 -7.178 24.754 1.00 92.44 340 HIS A CA 1
ATOM 2695 C C . HIS A 1 340 ? 9.231 -6.761 23.470 1.00 92.44 340 HIS A C 1
ATOM 2697 O O . HIS A 1 340 ? 8.299 -7.442 23.038 1.00 92.44 340 HIS A O 1
ATOM 2703 N N . LEU A 1 341 ? 9.657 -5.667 22.825 1.00 91.50 341 LEU A N 1
ATOM 2704 C CA . LEU A 1 341 ? 9.152 -5.302 21.505 1.00 91.50 341 LEU A CA 1
ATOM 2705 C C . LEU A 1 341 ? 9.583 -6.322 20.437 1.00 91.50 341 LEU A C 1
ATOM 2707 O O . LEU A 1 341 ? 8.750 -6.732 19.636 1.00 91.50 341 LEU A O 1
ATOM 2711 N N . ALA A 1 342 ? 10.845 -6.766 20.435 1.00 91.50 342 ALA A N 1
ATOM 2712 C CA . ALA A 1 342 ? 11.325 -7.846 19.568 1.00 91.50 342 ALA A CA 1
ATOM 2713 C C . ALA A 1 342 ? 10.550 -9.146 19.810 1.00 91.50 342 ALA A C 1
ATOM 2715 O O . ALA A 1 342 ? 10.049 -9.751 18.858 1.00 91.50 342 ALA A O 1
ATOM 2716 N N . ASP A 1 343 ? 10.337 -9.501 21.079 1.00 94.06 343 ASP A N 1
ATOM 2717 C CA . ASP A 1 343 ? 9.551 -10.667 21.460 1.00 94.06 343 ASP A CA 1
ATOM 2718 C C . ASP A 1 343 ? 8.136 -10.578 20.878 1.00 94.06 343 ASP A C 1
ATOM 2720 O O . ASP A 1 343 ? 7.666 -11.553 20.295 1.00 94.06 343 ASP A O 1
ATOM 2724 N N . LEU A 1 344 ? 7.465 -9.422 20.965 1.00 94.56 344 LEU A N 1
ATOM 2725 C CA . LEU A 1 344 ? 6.110 -9.218 20.433 1.00 94.56 344 LEU A CA 1
ATOM 2726 C C . LEU A 1 344 ? 5.986 -9.580 18.939 1.00 94.56 344 LEU A C 1
ATOM 2728 O O . LEU A 1 344 ? 4.947 -10.098 18.527 1.00 94.56 344 LEU A O 1
ATOM 2732 N N . PHE A 1 345 ? 7.045 -9.368 18.154 1.00 95.00 345 PHE A N 1
ATOM 2733 C CA . PHE A 1 345 ? 7.111 -9.729 16.733 1.00 95.00 345 PHE A CA 1
ATOM 2734 C C . PHE A 1 345 ? 7.811 -11.068 16.463 1.00 95.00 345 PHE A C 1
ATOM 2736 O O . PHE A 1 345 ? 7.933 -11.463 15.310 1.00 95.00 345 PHE A O 1
ATOM 2743 N N . GLY A 1 346 ? 8.265 -11.785 17.494 1.00 94.62 346 GLY A N 1
ATOM 2744 C CA . GLY A 1 346 ? 9.000 -13.041 17.330 1.00 94.62 346 GLY A CA 1
ATOM 2745 C C . GLY A 1 346 ? 10.400 -12.870 16.739 1.00 94.62 346 GLY A C 1
ATOM 2746 O O . GLY A 1 346 ? 10.928 -13.820 16.169 1.00 94.62 346 GLY A O 1
ATOM 2747 N N . VAL A 1 347 ? 10.997 -11.684 16.866 1.00 91.38 347 VAL A N 1
ATOM 2748 C CA . VAL A 1 347 ? 12.378 -11.426 16.444 1.00 91.38 347 VAL A CA 1
ATOM 2749 C C . VAL A 1 347 ? 13.315 -12.030 17.487 1.00 91.38 347 VAL A C 1
ATOM 2751 O O . VAL A 1 347 ? 13.366 -11.568 18.625 1.00 91.38 347 VAL A O 1
ATOM 2754 N N . THR A 1 348 ? 14.021 -13.098 17.116 1.00 87.75 348 THR A N 1
ATOM 2755 C CA . THR A 1 348 ? 14.906 -13.842 18.030 1.00 87.75 348 THR A CA 1
ATOM 2756 C C . THR A 1 348 ? 16.379 -13.469 17.906 1.00 87.75 348 THR A C 1
ATOM 2758 O O . THR A 1 348 ? 17.159 -13.820 18.789 1.00 87.75 348 THR A O 1
ATOM 2761 N N . ASP A 1 349 ? 16.781 -12.822 16.810 1.00 84.00 349 ASP A N 1
ATOM 2762 C CA . ASP A 1 349 ? 18.163 -12.380 16.624 1.00 84.00 349 ASP A CA 1
ATOM 2763 C C . ASP A 1 349 ? 18.422 -11.138 17.500 1.00 84.00 349 ASP A C 1
ATOM 2765 O O . ASP A 1 349 ? 17.779 -10.108 17.288 1.00 84.00 349 ASP A O 1
ATOM 2769 N N . PRO A 1 350 ? 19.342 -11.197 18.482 1.00 78.88 350 PRO A N 1
ATOM 2770 C CA . PRO A 1 350 ? 19.635 -10.062 19.357 1.00 78.88 350 PRO A CA 1
ATOM 2771 C C . PRO A 1 350 ? 20.242 -8.855 18.621 1.00 78.88 350 PRO A C 1
ATOM 2773 O O . PRO A 1 350 ? 20.227 -7.743 19.157 1.00 78.88 350 PRO A O 1
ATOM 2776 N N . GLU A 1 351 ? 20.787 -9.048 17.417 1.00 80.19 351 GLU A N 1
ATOM 2777 C CA . GLU A 1 351 ? 21.315 -7.967 16.581 1.00 80.19 351 GLU A CA 1
ATOM 2778 C C . GLU A 1 351 ? 20.221 -7.298 15.731 1.00 80.19 351 GLU A C 1
ATOM 2780 O O . GLU A 1 351 ? 20.376 -6.143 15.304 1.00 80.19 351 GLU A O 1
ATOM 2785 N N . GLU A 1 352 ? 19.096 -7.984 15.513 1.00 78.19 352 GLU A N 1
ATOM 2786 C CA . GLU A 1 352 ? 17.950 -7.453 14.787 1.00 78.19 352 GLU A CA 1
ATOM 2787 C C . GLU A 1 352 ? 17.101 -6.576 15.714 1.00 78.19 352 GLU A C 1
ATOM 2789 O O . GLU A 1 352 ? 16.625 -6.985 16.771 1.00 78.19 352 GLU A O 1
ATOM 2794 N N . LYS A 1 353 ? 16.902 -5.316 15.318 1.00 79.56 353 LYS A N 1
ATOM 2795 C CA . LYS A 1 353 ? 16.074 -4.377 16.082 1.00 79.56 353 LYS A CA 1
ATOM 2796 C C . LYS A 1 353 ? 14.749 -4.160 15.384 1.00 79.56 353 LYS A C 1
ATOM 2798 O O . LYS A 1 353 ? 14.706 -3.901 14.181 1.00 79.56 353 LYS A O 1
ATOM 2803 N N . VAL A 1 354 ? 13.679 -4.135 16.173 1.00 83.94 354 VAL A N 1
ATOM 2804 C CA . VAL A 1 354 ? 12.364 -3.711 15.696 1.00 83.94 354 VAL A CA 1
ATOM 2805 C C . VAL A 1 354 ? 12.436 -2.249 15.274 1.00 83.94 354 VAL A C 1
ATOM 2807 O O . VAL A 1 354 ? 12.517 -1.329 16.090 1.00 83.94 354 VAL A O 1
ATOM 2810 N N . SER A 1 355 ? 12.418 -2.041 13.964 1.00 81.44 355 SER A N 1
ATOM 2811 C CA . SER A 1 355 ? 12.386 -0.716 13.361 1.00 81.44 355 SER A CA 1
ATOM 2812 C C . SER A 1 355 ? 10.945 -0.263 13.126 1.00 81.44 355 SER A C 1
ATOM 2814 O O . SER A 1 355 ? 10.025 -1.073 13.001 1.00 81.44 355 SER A O 1
ATOM 2816 N N . SER A 1 356 ? 10.738 1.046 12.963 1.00 80.94 356 SER A N 1
ATOM 2817 C CA . SER A 1 356 ? 9.443 1.593 12.525 1.00 80.94 356 SER A CA 1
ATOM 2818 C C . SER A 1 356 ? 8.997 1.036 11.166 1.00 80.94 356 SER A C 1
ATOM 2820 O O . SER A 1 356 ? 7.804 0.985 10.879 1.00 80.94 356 SER A O 1
ATOM 2822 N N . ARG A 1 357 ? 9.942 0.575 10.338 1.00 81.94 357 ARG A N 1
ATOM 2823 C CA . ARG A 1 357 ? 9.662 -0.088 9.061 1.00 81.94 357 ARG A CA 1
ATOM 2824 C C . ARG A 1 357 ? 9.117 -1.495 9.246 1.00 81.94 357 ARG A C 1
ATOM 2826 O O . ARG A 1 357 ? 8.163 -1.834 8.559 1.00 81.94 357 ARG A O 1
ATOM 2833 N N . LEU A 1 358 ? 9.698 -2.274 10.165 1.00 86.62 358 LEU A N 1
ATOM 2834 C CA . LEU A 1 358 ? 9.177 -3.595 10.518 1.00 86.62 358 LEU A CA 1
ATOM 2835 C C . LEU A 1 358 ? 7.742 -3.452 11.027 1.00 86.62 358 LEU A C 1
ATOM 2837 O O . LEU A 1 358 ? 6.850 -4.102 10.499 1.00 86.62 358 LEU A O 1
ATOM 2841 N N . ILE A 1 359 ? 7.515 -2.526 11.967 1.00 89.69 359 ILE A N 1
ATOM 2842 C CA . ILE A 1 359 ? 6.180 -2.217 12.502 1.00 89.69 359 ILE A CA 1
ATOM 2843 C C . ILE A 1 359 ? 5.221 -1.869 11.361 1.00 89.69 359 ILE A C 1
ATOM 2845 O O . ILE A 1 359 ? 4.181 -2.500 11.228 1.00 89.69 359 ILE A O 1
ATOM 2849 N N . SER A 1 360 ? 5.593 -0.927 10.489 1.00 89.81 360 SER A N 1
ATOM 2850 C CA . SER A 1 360 ? 4.739 -0.520 9.370 1.00 89.81 360 SER A CA 1
ATOM 2851 C C . SER A 1 360 ? 4.466 -1.662 8.381 1.00 89.81 360 SER A C 1
ATOM 2853 O O . SER A 1 360 ? 3.352 -1.778 7.882 1.00 89.81 360 SER A O 1
ATOM 2855 N N . GLY A 1 361 ? 5.452 -2.520 8.104 1.00 91.81 361 GLY A N 1
ATOM 2856 C CA . GLY A 1 361 ? 5.278 -3.713 7.271 1.00 91.81 361 GLY A CA 1
ATOM 2857 C C . GLY A 1 361 ? 4.343 -4.740 7.912 1.00 91.81 361 GLY A C 1
ATOM 2858 O O . GLY A 1 361 ? 3.470 -5.276 7.235 1.00 91.81 361 GLY A O 1
ATOM 2859 N N . VAL A 1 362 ? 4.463 -4.952 9.224 1.00 94.44 362 VAL A N 1
ATOM 2860 C CA . VAL A 1 362 ? 3.551 -5.800 10.002 1.00 94.44 362 VAL A CA 1
ATOM 2861 C C . VAL A 1 362 ? 2.133 -5.224 10.004 1.00 94.44 362 VAL A C 1
ATOM 2863 O O . VAL A 1 362 ? 1.186 -5.973 9.790 1.00 94.44 362 VAL A O 1
ATOM 2866 N N . GLU A 1 363 ? 1.959 -3.908 10.160 1.00 95.56 363 GLU A N 1
ATOM 2867 C CA . GLU A 1 363 ? 0.647 -3.251 10.048 1.00 95.56 363 GLU A CA 1
ATOM 2868 C C . GLU A 1 363 ? 0.031 -3.439 8.660 1.00 95.56 363 GLU A C 1
ATOM 2870 O O . GLU A 1 363 ? -1.153 -3.762 8.566 1.00 95.56 363 GLU A O 1
ATOM 2875 N N . GLN A 1 364 ? 0.814 -3.271 7.584 1.00 95.44 364 GLN A N 1
ATOM 2876 C CA . GLN A 1 364 ? 0.339 -3.508 6.214 1.00 95.44 364 GLN A CA 1
ATOM 2877 C C . GLN A 1 364 ? -0.141 -4.947 6.046 1.00 95.44 364 GLN A C 1
ATOM 2879 O O . GLN A 1 364 ? -1.199 -5.175 5.468 1.00 95.44 364 GLN A O 1
ATOM 2884 N N . GLU A 1 365 ? 0.599 -5.901 6.602 1.00 97.31 365 GLU A N 1
ATOM 2885 C CA . GLU A 1 365 ? 0.300 -7.326 6.511 1.00 97.31 365 GLU A CA 1
ATOM 2886 C C . GLU A 1 365 ? -0.857 -7.782 7.420 1.00 97.31 365 GLU A C 1
ATOM 2888 O O . GLU A 1 365 ? -1.562 -8.746 7.125 1.00 97.31 365 GLU A O 1
ATOM 2893 N N . LEU A 1 366 ? -1.104 -7.086 8.529 1.00 97.88 366 LEU A N 1
ATOM 2894 C CA . LEU A 1 366 ? -2.318 -7.272 9.328 1.00 97.88 366 LEU A CA 1
ATOM 2895 C C . LEU A 1 366 ? -3.529 -6.656 8.627 1.00 97.88 366 LEU A C 1
ATOM 2897 O O . LEU A 1 366 ? -4.607 -7.245 8.637 1.00 97.88 366 LEU A O 1
ATOM 2901 N N . CYS A 1 367 ? -3.367 -5.507 7.975 1.00 98.06 367 CYS A N 1
ATOM 2902 C CA . CYS A 1 367 ? -4.442 -4.905 7.194 1.00 98.06 367 CYS A CA 1
ATOM 2903 C C . CYS A 1 367 ? -4.756 -5.717 5.925 1.00 98.06 367 CYS A C 1
ATOM 2905 O O . CYS A 1 367 ? -5.920 -5.829 5.548 1.00 98.06 367 CYS A O 1
ATOM 2907 N N . SER A 1 368 ? -3.749 -6.326 5.288 1.00 97.25 368 SER A N 1
ATOM 2908 C CA . SER A 1 368 ? -3.903 -7.115 4.058 1.00 97.25 368 SER A CA 1
ATOM 2909 C C . SER A 1 368 ? -4.726 -8.391 4.261 1.00 97.25 368 SER A C 1
ATOM 2911 O O . SER A 1 368 ? -5.437 -8.786 3.340 1.00 97.25 368 SER A O 1
ATOM 2913 N N . ARG A 1 369 ? -4.696 -9.001 5.453 1.00 96.75 369 ARG A N 1
ATOM 2914 C CA . ARG A 1 369 ? -5.414 -10.253 5.765 1.00 96.75 369 ARG A CA 1
ATOM 2915 C C . ARG A 1 369 ? -6.781 -10.064 6.441 1.00 96.75 369 ARG A C 1
ATOM 2917 O O . ARG A 1 369 ? -7.483 -11.047 6.639 1.00 96.75 369 ARG A O 1
ATOM 2924 N N . ALA A 1 370 ? -7.135 -8.839 6.834 1.00 98.31 370 ALA A N 1
ATOM 2925 C CA . ALA A 1 370 ? -8.384 -8.554 7.545 1.00 98.31 370 ALA A CA 1
ATOM 2926 C C . ALA A 1 370 ? -9.629 -8.922 6.712 1.00 98.31 370 ALA A C 1
ATOM 2928 O O . ALA A 1 370 ? -9.565 -8.955 5.481 1.00 98.31 370 ALA A O 1
ATOM 2929 N N . GLU A 1 371 ? -10.779 -9.128 7.356 1.00 98.12 371 GLU A N 1
ATOM 2930 C CA . GLU A 1 371 ? -12.044 -9.403 6.651 1.00 98.12 371 GLU A CA 1
ATOM 2931 C C . GLU A 1 371 ? -12.439 -8.210 5.764 1.00 98.12 371 GLU A C 1
ATOM 2933 O O . GLU A 1 371 ? -12.712 -8.364 4.577 1.00 98.12 371 GLU A O 1
ATOM 2938 N N . ALA A 1 372 ? -12.324 -6.997 6.310 1.00 98.31 372 ALA A N 1
ATOM 2939 C CA . ALA A 1 372 ? -12.431 -5.737 5.581 1.00 98.31 372 ALA A CA 1
ATOM 2940 C C . ALA A 1 372 ? -11.305 -4.782 5.987 1.00 98.31 372 ALA A C 1
ATOM 2942 O O . ALA A 1 372 ? -10.850 -4.799 7.134 1.00 98.31 372 ALA A O 1
ATOM 2943 N N . PHE A 1 373 ? -10.886 -3.925 5.058 1.00 98.12 373 PHE A N 1
ATOM 2944 C CA . PHE A 1 373 ? -9.927 -2.855 5.302 1.00 98.12 373 PHE A CA 1
ATOM 2945 C C . PHE A 1 373 ? -10.540 -1.485 4.998 1.00 98.12 373 PHE A C 1
ATOM 2947 O O . PHE A 1 373 ? -11.034 -1.246 3.898 1.00 98.12 373 PHE A O 1
ATOM 2954 N N . LEU A 1 374 ? -10.458 -0.574 5.967 1.00 96.44 374 LEU A N 1
ATOM 2955 C CA . LEU A 1 374 ? -10.844 0.825 5.831 1.00 96.44 374 LEU A CA 1
ATOM 2956 C C . LEU A 1 374 ? -9.590 1.700 5.814 1.00 96.44 374 LEU A C 1
ATOM 2958 O O . LEU A 1 374 ? -8.929 1.911 6.832 1.00 96.44 374 LEU A O 1
ATOM 2962 N N . GLY A 1 375 ? -9.238 2.196 4.633 1.00 92.75 375 GLY A N 1
ATOM 2963 C CA . GLY A 1 375 ? -8.087 3.068 4.438 1.00 92.75 375 GLY A CA 1
ATOM 2964 C C . GLY A 1 375 ? -8.427 4.543 4.637 1.00 92.75 375 GLY A C 1
ATOM 2965 O O . GLY A 1 375 ? -9.570 4.959 4.523 1.00 92.75 375 GLY A O 1
ATOM 2966 N N . THR A 1 376 ? -7.419 5.380 4.864 1.00 87.25 376 THR A N 1
ATOM 2967 C CA . THR A 1 376 ? -7.552 6.837 4.678 1.00 87.25 376 THR A CA 1
ATOM 2968 C C . THR A 1 376 ? -7.253 7.214 3.224 1.00 87.25 376 THR A C 1
ATOM 2970 O O . THR A 1 376 ? -6.133 6.942 2.772 1.00 87.25 376 THR A O 1
ATOM 2973 N N . GLY A 1 377 ? -8.191 7.870 2.525 1.00 79.19 377 GLY A N 1
ATOM 2974 C CA . GLY A 1 377 ? -8.084 8.209 1.094 1.00 79.19 377 GLY A CA 1
ATOM 2975 C C . GLY A 1 377 ? -6.922 9.139 0.721 1.00 79.19 377 GLY A C 1
ATOM 2976 O O . GLY A 1 377 ? -6.453 9.157 -0.411 1.00 79.19 377 GLY A O 1
ATOM 2977 N N . SER A 1 378 ? -6.359 9.889 1.668 1.00 76.81 378 SER A N 1
ATOM 2978 C CA . SER A 1 378 ? -5.178 10.733 1.429 1.00 76.81 378 SER A CA 1
ATOM 2979 C C . SER A 1 378 ? -3.835 10.014 1.610 1.00 76.81 378 SER A C 1
ATOM 2981 O O . SER A 1 378 ? -2.784 10.646 1.531 1.00 76.81 378 SER A O 1
ATOM 2983 N N . SER A 1 379 ? -3.821 8.702 1.864 1.00 83.19 379 SER A N 1
ATOM 2984 C CA . SER A 1 379 ? -2.590 7.980 2.187 1.00 83.19 379 SER A CA 1
ATOM 2985 C C . SER A 1 379 ? -2.191 6.967 1.120 1.00 83.19 379 SER A C 1
ATOM 2987 O O . SER A 1 379 ? -2.864 5.956 0.928 1.00 83.19 379 SER A O 1
ATOM 2989 N N . THR A 1 380 ? -1.001 7.139 0.535 1.00 83.31 380 THR A N 1
ATOM 2990 C CA . THR A 1 380 ? -0.371 6.099 -0.301 1.00 83.31 380 THR A CA 1
ATOM 2991 C C . THR A 1 380 ? -0.069 4.816 0.465 1.00 83.31 380 THR A C 1
ATOM 2993 O O . THR A 1 380 ? 0.010 3.755 -0.143 1.00 83.31 380 THR A O 1
ATOM 2996 N N . TRP A 1 381 ? 0.062 4.879 1.795 1.00 89.88 381 TRP A N 1
ATOM 2997 C CA . TRP A 1 381 ? 0.165 3.677 2.622 1.00 89.88 381 TRP A CA 1
ATOM 2998 C C . TRP A 1 381 ? -1.130 2.860 2.567 1.00 89.88 381 TRP A C 1
ATOM 3000 O O . TRP A 1 381 ? -1.071 1.657 2.333 1.00 89.88 381 TRP A O 1
ATOM 3010 N N . SER A 1 382 ? -2.289 3.521 2.714 1.00 90.88 382 SER A N 1
ATOM 3011 C CA . SER A 1 382 ? -3.597 2.861 2.601 1.00 90.88 382 SER A CA 1
ATOM 3012 C C . SER A 1 382 ? -3.790 2.309 1.196 1.00 90.88 382 SER A C 1
ATOM 3014 O O . SER A 1 382 ? -4.211 1.171 1.039 1.00 90.88 382 SER A O 1
ATOM 3016 N N . LEU A 1 383 ? -3.441 3.107 0.179 1.00 87.62 383 LEU A N 1
ATOM 3017 C CA . LEU A 1 383 ? -3.580 2.720 -1.220 1.00 87.62 383 LEU A CA 1
ATOM 3018 C C . LEU A 1 383 ? -2.758 1.471 -1.555 1.00 87.62 383 LEU A C 1
ATOM 3020 O O . LEU A 1 383 ? -3.250 0.608 -2.272 1.00 87.62 383 LEU A O 1
ATOM 3024 N N . ALA A 1 384 ? -1.541 1.344 -1.018 1.00 89.94 384 ALA A N 1
ATOM 3025 C CA . ALA A 1 384 ? -0.724 0.149 -1.215 1.00 89.94 384 ALA A CA 1
ATOM 3026 C C . ALA A 1 384 ? -1.428 -1.114 -0.683 1.00 89.94 384 ALA A C 1
ATOM 3028 O O . ALA A 1 384 ? -1.557 -2.091 -1.418 1.00 89.94 384 ALA A O 1
ATOM 3029 N N . VAL A 1 385 ? -1.951 -1.071 0.549 1.00 94.25 385 VAL A N 1
ATOM 3030 C CA . VAL A 1 385 ? -2.697 -2.194 1.150 1.00 94.25 385 VAL A CA 1
ATOM 3031 C C . VAL A 1 385 ? -3.973 -2.493 0.366 1.00 94.25 385 VAL A C 1
ATOM 3033 O O . VAL A 1 385 ? -4.238 -3.643 0.020 1.00 94.25 385 VAL A O 1
ATOM 3036 N N . PHE A 1 386 ? -4.748 -1.457 0.045 1.00 92.75 386 PHE A N 1
ATOM 3037 C CA . PHE A 1 386 ? -5.997 -1.582 -0.700 1.00 92.75 386 PHE A CA 1
ATOM 3038 C C . PHE A 1 386 ? -5.776 -2.249 -2.065 1.00 92.75 386 PHE A C 1
ATOM 3040 O O . PHE A 1 386 ? -6.439 -3.228 -2.408 1.00 92.75 386 PHE A O 1
ATOM 3047 N N . ARG A 1 387 ? -4.781 -1.782 -2.830 1.00 89.94 387 ARG A N 1
ATOM 3048 C CA . ARG A 1 387 ? -4.466 -2.341 -4.151 1.00 89.94 387 ARG A CA 1
ATOM 3049 C C . ARG A 1 387 ? -3.923 -3.760 -4.066 1.00 89.94 387 ARG A C 1
ATOM 3051 O O . ARG A 1 387 ? -4.264 -4.564 -4.928 1.00 89.94 387 ARG A O 1
ATOM 3058 N N . GLN A 1 388 ? -3.140 -4.085 -3.039 1.00 94.56 388 GLN A N 1
ATOM 3059 C CA . GLN A 1 388 ? -2.700 -5.456 -2.789 1.00 94.56 388 GLN A CA 1
ATOM 3060 C C . GLN A 1 388 ? -3.893 -6.390 -2.561 1.00 94.56 388 GLN A C 1
ATOM 3062 O O . GLN A 1 388 ? -4.007 -7.411 -3.239 1.00 94.56 388 GLN A O 1
ATOM 3067 N N . ARG A 1 389 ? -4.818 -6.014 -1.670 1.00 96.38 389 ARG A N 1
ATOM 3068 C CA . ARG A 1 389 ? -6.024 -6.801 -1.374 1.00 96.38 389 ARG A CA 1
ATOM 3069 C C . ARG A 1 389 ? -6.895 -7.000 -2.611 1.00 96.38 389 ARG A C 1
ATOM 3071 O O . ARG A 1 389 ? -7.255 -8.133 -2.934 1.00 96.38 389 ARG A O 1
ATOM 3078 N N . LEU A 1 390 ? -7.183 -5.922 -3.342 1.00 94.12 390 LEU A N 1
ATOM 3079 C CA . LEU A 1 390 ? -7.987 -5.974 -4.565 1.00 94.12 390 LEU A CA 1
ATOM 3080 C C . LEU A 1 390 ? -7.332 -6.850 -5.645 1.00 94.12 390 LEU A C 1
ATOM 3082 O O . LEU A 1 390 ? -7.997 -7.691 -6.253 1.00 94.12 390 LEU A O 1
ATOM 3086 N N . ALA A 1 391 ? -6.023 -6.693 -5.856 1.00 95.56 391 ALA A N 1
ATOM 3087 C CA . ALA A 1 391 ? -5.261 -7.480 -6.820 1.00 95.56 391 ALA A CA 1
ATOM 3088 C C . ALA A 1 391 ? -5.288 -8.975 -6.502 1.00 95.56 391 ALA A C 1
ATOM 3090 O O . ALA A 1 391 ? -5.577 -9.783 -7.383 1.00 95.56 391 ALA A O 1
ATOM 3091 N N . GLN A 1 392 ? -5.046 -9.343 -5.242 1.00 95.75 392 GLN A N 1
ATOM 3092 C CA . GLN A 1 392 ? -5.064 -10.735 -4.800 1.00 95.75 392 GLN A CA 1
ATOM 3093 C C . GLN A 1 392 ? -6.454 -11.362 -4.957 1.00 95.75 392 GLN A C 1
ATOM 3095 O O . GLN A 1 392 ? -6.559 -12.476 -5.471 1.00 95.75 392 GLN A O 1
ATOM 3100 N N . ARG A 1 393 ? -7.533 -10.646 -4.600 1.00 95.56 393 ARG A N 1
ATOM 3101 C CA . ARG A 1 393 ? -8.911 -11.127 -4.822 1.00 95.56 393 ARG A CA 1
ATOM 3102 C C . ARG A 1 393 ? -9.187 -11.381 -6.303 1.00 95.56 393 ARG A C 1
ATOM 3104 O O . ARG A 1 393 ? -9.660 -12.461 -6.660 1.00 95.56 393 ARG A O 1
ATOM 3111 N N . LYS A 1 394 ? -8.871 -10.414 -7.173 1.00 96.12 394 LYS A N 1
ATOM 3112 C CA . LYS A 1 394 ? -9.091 -10.555 -8.621 1.00 96.12 394 LYS A CA 1
ATOM 3113 C C . LYS A 1 394 ? -8.250 -11.691 -9.213 1.00 96.12 394 LYS A C 1
ATOM 3115 O O . LYS A 1 394 ? -8.792 -12.509 -9.951 1.00 96.12 394 LYS A O 1
ATOM 3120 N N . ALA A 1 395 ? -6.972 -11.798 -8.846 1.00 96.44 395 ALA A N 1
ATOM 3121 C CA . ALA A 1 395 ? -6.091 -12.872 -9.303 1.00 96.44 395 ALA A CA 1
ATOM 3122 C C . ALA A 1 395 ? -6.601 -14.261 -8.887 1.00 96.44 395 ALA A C 1
ATOM 3124 O O . ALA A 1 395 ? -6.678 -15.155 -9.727 1.00 96.44 395 ALA A O 1
ATOM 3125 N N . ARG A 1 396 ? -7.021 -14.436 -7.626 1.00 94.75 396 ARG A N 1
ATOM 3126 C CA . ARG A 1 396 ? -7.597 -15.701 -7.142 1.00 94.75 396 ARG A CA 1
ATOM 3127 C C . ARG A 1 396 ? -8.889 -16.064 -7.872 1.00 94.75 396 ARG A C 1
ATOM 3129 O O . ARG A 1 396 ? -9.048 -17.210 -8.272 1.00 94.75 396 ARG A O 1
ATOM 3136 N N . ASN A 1 397 ? -9.784 -15.102 -8.109 1.00 96.00 397 ASN A N 1
ATOM 3137 C CA . ASN A 1 397 ? -11.018 -15.343 -8.868 1.00 96.00 397 ASN A CA 1
ATOM 3138 C C . ASN A 1 397 ? -10.740 -15.755 -10.325 1.00 96.00 397 ASN A C 1
ATOM 3140 O O . ASN A 1 397 ? -11.413 -16.640 -10.860 1.00 96.00 397 ASN A O 1
ATOM 3144 N N . LEU A 1 398 ? -9.734 -15.145 -10.960 1.00 97.00 398 LEU A N 1
ATOM 3145 C CA . LEU A 1 398 ? -9.285 -15.534 -12.297 1.00 97.00 398 LEU A CA 1
ATOM 3146 C C . LEU A 1 398 ? -8.719 -16.955 -12.297 1.00 97.00 398 LEU A C 1
ATOM 3148 O O . LEU A 1 398 ? -9.147 -17.775 -13.103 1.00 97.00 398 LEU A O 1
ATOM 3152 N N . VAL A 1 399 ? -7.827 -17.282 -11.359 1.00 96.25 399 VAL A N 1
ATOM 3153 C CA . VAL A 1 399 ? -7.275 -18.639 -11.226 1.00 96.25 399 VAL A CA 1
ATOM 3154 C C . VAL A 1 399 ? -8.374 -19.663 -10.968 1.00 96.25 399 VAL A C 1
ATOM 3156 O O . VAL A 1 399 ? -8.422 -20.674 -11.660 1.00 96.25 399 VAL A O 1
ATOM 3159 N N . ARG A 1 400 ? -9.330 -19.366 -10.084 1.00 96.31 400 ARG A N 1
ATOM 3160 C CA . ARG A 1 400 ? -10.501 -20.218 -9.846 1.00 96.31 400 ARG A CA 1
ATOM 3161 C C . ARG A 1 400 ? -11.273 -20.528 -11.122 1.00 96.31 400 ARG A C 1
ATOM 3163 O O . ARG A 1 400 ? -11.702 -21.658 -11.325 1.00 96.31 400 ARG A O 1
ATOM 3170 N N . THR A 1 401 ? -11.425 -19.532 -11.988 1.00 96.81 401 THR A N 1
ATOM 3171 C CA . THR A 1 401 ? -12.109 -19.688 -13.277 1.00 96.81 401 THR A CA 1
ATOM 3172 C C . THR A 1 401 ? -11.287 -20.516 -14.270 1.00 96.81 401 THR A C 1
ATOM 3174 O O . THR A 1 401 ? -11.859 -21.261 -15.060 1.00 96.81 401 THR A O 1
ATOM 3177 N N . LEU A 1 402 ? -9.957 -20.400 -14.232 1.00 95.50 402 LEU A N 1
ATOM 3178 C CA . LEU A 1 402 ? -9.049 -21.075 -15.163 1.00 95.50 402 LEU A CA 1
ATOM 3179 C C . LEU A 1 402 ? -8.754 -22.533 -14.778 1.00 95.50 402 LEU A C 1
ATOM 3181 O O . LEU A 1 402 ? -8.672 -23.384 -15.660 1.00 95.50 402 LEU A O 1
ATOM 3185 N N . VAL A 1 403 ? -8.558 -22.818 -13.487 1.00 96.69 403 VAL A N 1
ATOM 3186 C CA . VAL A 1 403 ? -8.046 -24.114 -12.998 1.00 96.69 403 VAL A CA 1
ATOM 3187 C C . VAL A 1 403 ? -8.795 -24.683 -11.783 1.00 96.69 403 VAL A C 1
ATOM 3189 O O . VAL A 1 403 ? -8.496 -25.801 -11.373 1.00 96.69 403 VAL A O 1
ATOM 3192 N N . GLY A 1 404 ? -9.795 -23.981 -11.238 1.00 95.38 404 GLY A N 1
ATOM 3193 C CA . GLY A 1 404 ? -10.563 -24.409 -10.058 1.00 95.38 404 GLY A CA 1
ATOM 3194 C C . GLY A 1 404 ? -10.049 -23.842 -8.728 1.00 95.38 404 GLY A C 1
ATOM 3195 O O . GLY A 1 404 ? -9.132 -23.025 -8.696 1.00 95.38 404 GLY A O 1
ATOM 3196 N N . GLU A 1 405 ? -10.684 -24.231 -7.618 1.00 95.38 405 GLU A N 1
ATOM 3197 C CA . GLU A 1 405 ? -10.255 -23.824 -6.268 1.00 95.38 405 GLU A CA 1
ATOM 3198 C C . GLU A 1 405 ? -8.879 -24.407 -5.938 1.00 95.38 405 GLU A C 1
ATOM 3200 O O . GLU A 1 405 ? -8.663 -25.600 -6.138 1.00 95.38 405 GLU A O 1
ATOM 3205 N N . LEU A 1 406 ? -7.989 -23.572 -5.398 1.00 93.75 406 LEU A N 1
ATOM 3206 C CA . LEU A 1 406 ? -6.623 -23.938 -5.027 1.00 93.75 406 LEU A CA 1
ATOM 3207 C C . LEU A 1 406 ? -6.277 -23.410 -3.634 1.00 93.75 406 LEU A C 1
ATOM 3209 O O . LEU A 1 406 ? -6.797 -22.374 -3.207 1.00 93.75 406 LEU A O 1
ATOM 3213 N N . THR A 1 407 ? -5.350 -24.080 -2.955 1.00 93.31 407 THR A N 1
ATOM 3214 C CA . THR A 1 407 ? -4.662 -23.511 -1.791 1.00 93.31 407 THR A CA 1
ATOM 3215 C C . THR A 1 407 ? -3.675 -22.416 -2.212 1.00 93.31 407 THR A C 1
ATOM 3217 O O . THR A 1 407 ? -3.346 -22.249 -3.389 1.00 93.31 407 THR A O 1
ATOM 3220 N N . GLU A 1 408 ? -3.161 -21.655 -1.243 1.00 87.56 408 GLU A N 1
ATOM 3221 C CA . GLU A 1 408 ? -2.130 -20.646 -1.513 1.00 87.56 408 GLU A CA 1
ATOM 3222 C C . GLU A 1 408 ? -0.840 -21.272 -2.053 1.00 87.56 408 GLU A C 1
ATOM 3224 O O . GLU A 1 408 ? -0.204 -20.716 -2.946 1.00 87.56 408 GLU A O 1
ATOM 3229 N N . GLU A 1 409 ? -0.449 -22.435 -1.538 1.00 91.00 409 GLU A N 1
ATOM 3230 C CA . GLU A 1 409 ? 0.729 -23.171 -1.992 1.00 91.00 409 GLU A CA 1
ATOM 3231 C C . GLU A 1 409 ? 0.553 -23.656 -3.433 1.00 91.00 409 GLU A C 1
ATOM 3233 O O . GLU A 1 409 ? 1.471 -23.522 -4.243 1.00 91.00 409 GLU A O 1
ATOM 3238 N N . GLU A 1 410 ? -0.637 -24.153 -3.773 1.00 93.94 410 GLU A N 1
ATOM 3239 C CA . GLU A 1 410 ? -0.977 -24.571 -5.132 1.00 93.94 410 GLU A CA 1
ATOM 3240 C C . GLU A 1 410 ? -0.982 -23.385 -6.101 1.00 93.94 410 GLU A C 1
ATOM 3242 O O . GLU A 1 410 ? -0.390 -23.484 -7.173 1.00 93.94 410 GLU A O 1
ATOM 3247 N N . PHE A 1 411 ? -1.556 -22.238 -5.709 1.00 91.69 411 PHE A N 1
ATOM 3248 C CA . PHE A 1 411 ? -1.499 -21.002 -6.498 1.00 91.69 411 PHE A CA 1
ATOM 3249 C C . PHE A 1 411 ? -0.051 -20.588 -6.794 1.00 91.69 411 PHE A C 1
ATOM 3251 O O . PHE A 1 411 ? 0.271 -20.191 -7.915 1.00 91.69 411 PHE A O 1
ATOM 3258 N N . ARG A 1 412 ? 0.846 -20.694 -5.804 1.00 91.12 412 ARG A N 1
ATOM 3259 C CA . ARG A 1 412 ? 2.264 -20.340 -5.975 1.00 91.12 412 ARG A CA 1
ATOM 3260 C C . ARG A 1 412 ? 3.032 -21.335 -6.842 1.00 91.12 412 ARG A C 1
ATOM 3262 O O . ARG A 1 412 ? 4.030 -20.942 -7.442 1.00 91.12 412 ARG A O 1
ATOM 3269 N N . ALA A 1 413 ? 2.589 -22.586 -6.902 1.00 94.94 413 ALA A N 1
ATOM 3270 C CA . ALA A 1 413 ? 3.207 -23.643 -7.695 1.00 94.94 413 ALA A CA 1
ATOM 3271 C C . ALA A 1 413 ? 2.662 -23.733 -9.133 1.00 94.94 413 ALA A C 1
ATOM 3273 O O . ALA A 1 413 ? 3.080 -24.618 -9.884 1.00 94.94 413 ALA A O 1
ATOM 3274 N N . LEU A 1 414 ? 1.736 -22.848 -9.522 1.00 95.44 414 LEU A N 1
ATOM 3275 C CA . LEU A 1 414 ? 1.191 -22.813 -10.875 1.00 95.44 414 LEU A CA 1
ATOM 3276 C C . LEU A 1 414 ? 2.277 -22.583 -11.930 1.00 95.44 414 LEU A C 1
ATOM 3278 O O . LEU A 1 414 ? 3.273 -21.890 -11.718 1.00 95.44 414 LEU A O 1
ATOM 3282 N N . ASP A 1 415 ? 2.040 -23.150 -13.111 1.00 96.94 415 ASP A N 1
ATOM 3283 C CA . ASP A 1 415 ? 2.905 -22.937 -14.263 1.00 96.94 415 ASP A CA 1
ATOM 3284 C C . ASP A 1 415 ? 2.910 -21.460 -14.693 1.00 96.94 415 ASP A C 1
ATOM 3286 O O . ASP A 1 415 ? 1.885 -20.767 -14.666 1.00 96.94 415 ASP A O 1
ATOM 3290 N N . GLN A 1 416 ? 4.067 -20.986 -15.162 1.00 96.81 416 GLN A N 1
ATOM 3291 C CA . GLN A 1 416 ? 4.256 -19.600 -15.590 1.00 96.81 416 GLN A CA 1
ATOM 3292 C C . GLN A 1 416 ? 3.267 -19.181 -16.695 1.00 96.81 416 GLN A C 1
ATOM 3294 O O . GLN A 1 416 ? 2.901 -18.009 -16.776 1.00 96.81 416 GLN A O 1
ATOM 3299 N N . SER A 1 417 ? 2.785 -20.107 -17.532 1.00 97.56 417 SER A N 1
ATOM 3300 C CA . SER A 1 417 ? 1.769 -19.808 -18.549 1.00 97.56 417 SER A CA 1
ATOM 3301 C C . SER A 1 417 ? 0.414 -19.407 -17.955 1.00 97.56 417 SER A C 1
ATOM 3303 O O . SER A 1 417 ? -0.262 -18.554 -18.534 1.00 97.56 417 SER A O 1
ATOM 3305 N N . ILE A 1 418 ? 0.028 -19.951 -16.796 1.00 97.56 418 ILE A N 1
ATOM 3306 C CA . ILE A 1 418 ? -1.189 -19.545 -16.078 1.00 97.56 418 ILE A CA 1
ATOM 3307 C C . ILE A 1 418 ? -0.986 -18.163 -15.464 1.00 97.56 418 ILE A C 1
ATOM 3309 O O . ILE A 1 418 ? -1.842 -17.291 -15.611 1.00 97.56 418 ILE A O 1
ATOM 3313 N N . HIS A 1 419 ? 0.179 -17.919 -14.861 1.00 96.88 419 HIS A N 1
ATOM 3314 C CA . HIS A 1 419 ? 0.516 -16.598 -14.334 1.00 96.88 419 HIS A CA 1
ATOM 3315 C C . HIS A 1 419 ? 0.487 -15.517 -15.422 1.00 96.88 419 HIS A C 1
ATOM 3317 O O . HIS A 1 419 ? -0.108 -14.459 -15.220 1.00 96.88 419 HIS A O 1
ATOM 3323 N N . ASN A 1 420 ? 1.021 -15.811 -16.610 1.00 97.44 420 ASN A N 1
ATOM 3324 C CA . ASN A 1 420 ? 0.966 -14.911 -17.762 1.00 97.44 420 ASN A CA 1
ATOM 3325 C C . ASN A 1 420 ? -0.475 -14.621 -18.217 1.00 97.44 420 ASN A C 1
ATOM 3327 O O . ASN A 1 420 ? -0.769 -13.487 -18.587 1.00 97.44 420 ASN A O 1
ATOM 3331 N N . GLN A 1 421 ? -1.381 -15.606 -18.166 1.00 97.81 421 GLN A N 1
ATOM 3332 C CA . GLN A 1 421 ? -2.804 -15.393 -18.464 1.00 97.81 421 GLN A CA 1
ATOM 3333 C C . GLN A 1 421 ? -3.469 -14.489 -17.421 1.00 97.81 421 GLN A C 1
ATOM 3335 O O . GLN A 1 421 ? -4.153 -13.539 -17.789 1.00 97.81 421 GLN A O 1
ATOM 3340 N N . VAL A 1 422 ? -3.218 -14.720 -16.128 1.00 97.62 422 VAL A N 1
ATOM 3341 C CA . VAL A 1 422 ? -3.731 -13.859 -15.049 1.00 97.62 422 VAL A CA 1
ATOM 3342 C C . VAL A 1 422 ? -3.233 -12.423 -15.214 1.00 97.62 422 VAL A C 1
ATOM 3344 O O . VAL A 1 422 ? -4.027 -11.490 -15.129 1.00 97.62 422 VAL A O 1
ATOM 3347 N N . ILE A 1 423 ? -1.939 -12.237 -15.502 1.00 97.50 423 ILE A N 1
ATOM 3348 C CA . ILE A 1 423 ? -1.359 -10.917 -15.792 1.00 97.50 423 ILE A CA 1
ATOM 3349 C C . ILE A 1 423 ? -2.089 -10.286 -16.978 1.00 97.50 423 ILE A C 1
ATOM 3351 O O . ILE A 1 423 ? -2.559 -9.159 -16.855 1.00 97.50 423 ILE A O 1
ATOM 3355 N N . ALA A 1 424 ? -2.232 -11.015 -18.089 1.00 96.75 424 ALA A N 1
ATOM 3356 C CA . ALA A 1 424 ? -2.882 -10.534 -19.305 1.00 96.75 424 ALA A CA 1
ATOM 3357 C C . ALA A 1 424 ? -4.357 -10.143 -19.103 1.00 96.75 424 ALA A C 1
ATOM 3359 O O . ALA A 1 424 ? -4.825 -9.223 -19.766 1.00 96.75 424 ALA A O 1
ATOM 3360 N N . GLU A 1 425 ? -5.089 -10.799 -18.201 1.00 97.19 425 GLU A N 1
ATOM 3361 C CA . GLU A 1 425 ? -6.460 -10.404 -17.857 1.00 97.19 425 GLU A CA 1
ATOM 3362 C C . GLU A 1 425 ? -6.496 -9.189 -16.926 1.00 97.19 425 GLU A C 1
ATOM 3364 O O . GLU A 1 425 ? -7.255 -8.254 -17.174 1.00 97.19 425 GLU A O 1
ATOM 3369 N N . LEU A 1 426 ? -5.653 -9.146 -15.889 1.00 95.81 426 LEU A N 1
ATOM 3370 C CA . LEU A 1 426 ? -5.623 -8.018 -14.952 1.00 95.81 426 LEU A CA 1
ATOM 3371 C C . LEU A 1 426 ? -5.239 -6.712 -15.648 1.00 95.81 426 LEU A C 1
ATOM 3373 O O . LEU A 1 426 ? -5.856 -5.683 -15.387 1.00 95.81 426 LEU A O 1
ATOM 3377 N N . VAL A 1 427 ? -4.281 -6.744 -16.577 1.00 94.19 427 VAL A N 1
ATOM 3378 C CA . VAL A 1 427 ? -3.858 -5.550 -17.326 1.00 94.19 427 VAL A CA 1
ATOM 3379 C C . VAL A 1 427 ? -4.951 -4.980 -18.240 1.00 94.19 427 VAL A C 1
ATOM 3381 O O . VAL A 1 427 ? -4.827 -3.839 -18.672 1.00 94.19 427 VAL A O 1
ATOM 3384 N N . LYS A 1 428 ? -6.040 -5.707 -18.519 1.00 92.69 428 LYS A N 1
ATOM 3385 C CA . LYS A 1 428 ? -7.182 -5.168 -19.284 1.00 92.69 428 LYS A CA 1
ATOM 3386 C C . LYS A 1 428 ? -8.073 -4.237 -18.465 1.00 92.69 428 LYS A C 1
ATOM 3388 O O . LYS A 1 428 ? -8.935 -3.588 -19.045 1.00 92.69 428 LYS A O 1
ATOM 3393 N N . ASP A 1 429 ? -7.896 -4.184 -17.146 1.00 89.75 429 ASP A N 1
ATOM 3394 C CA . ASP A 1 429 ? -8.659 -3.289 -16.281 1.00 89.75 429 ASP A CA 1
ATOM 3395 C C . ASP A 1 429 ? -8.277 -1.826 -16.571 1.00 89.75 429 ASP A C 1
ATOM 3397 O O . ASP A 1 429 ? -7.175 -1.367 -16.253 1.00 89.75 429 ASP A O 1
ATOM 3401 N N . ASP A 1 430 ? -9.199 -1.116 -17.217 1.00 82.81 430 ASP A N 1
ATOM 3402 C CA . ASP A 1 430 ? -9.043 0.244 -17.733 1.00 82.81 430 ASP A CA 1
ATOM 3403 C C . ASP A 1 430 ? -9.518 1.324 -16.751 1.00 82.81 430 ASP A C 1
ATOM 3405 O O . ASP A 1 430 ? -9.543 2.510 -17.095 1.00 82.81 430 ASP A O 1
ATOM 3409 N N . HIS A 1 431 ? -9.871 0.934 -15.523 1.00 81.62 431 HIS A N 1
ATOM 3410 C CA . HIS A 1 431 ? -10.237 1.891 -14.492 1.00 81.62 431 HIS A CA 1
ATOM 3411 C C . HIS A 1 431 ? -9.041 2.741 -14.111 1.00 81.62 431 HIS A C 1
ATOM 3413 O O . HIS A 1 431 ? -7.882 2.312 -14.149 1.00 81.62 431 HIS A O 1
ATOM 3419 N N . GLU A 1 432 ? -9.359 3.946 -13.663 1.00 75.38 432 GLU A N 1
ATOM 3420 C CA . GLU A 1 432 ? -8.375 4.827 -13.074 1.00 75.38 432 GLU A CA 1
ATOM 3421 C C . GLU A 1 432 ? -7.889 4.239 -11.758 1.00 75.38 432 GLU A C 1
ATOM 3423 O O . GLU A 1 432 ? -8.696 3.831 -10.939 1.00 75.38 432 GLU A O 1
ATOM 3428 N N . ALA A 1 433 ? -6.584 4.236 -11.498 1.00 69.00 433 ALA A N 1
ATOM 3429 C CA . ALA A 1 433 ? -6.060 3.747 -10.223 1.00 69.00 433 ALA A CA 1
ATOM 3430 C C . ALA A 1 433 ? -6.038 4.843 -9.121 1.00 69.00 433 ALA A C 1
ATOM 3432 O O . ALA A 1 433 ? -5.241 4.826 -8.184 1.00 69.00 433 ALA A O 1
ATOM 3433 N N . GLU A 1 434 ? -6.970 5.792 -9.257 1.00 60.34 434 GLU A N 1
ATOM 3434 C CA . GLU A 1 434 ? -7.451 6.749 -8.254 1.00 60.34 434 GLU A CA 1
ATOM 3435 C C . GLU A 1 434 ? -6.500 7.843 -7.753 1.00 60.34 434 GLU A C 1
ATOM 3437 O O . GLU A 1 434 ? -6.937 8.683 -6.969 1.00 60.34 434 GLU A O 1
ATOM 3442 N N . LEU A 1 435 ? -5.268 7.966 -8.260 1.00 54.91 435 LEU A N 1
ATOM 3443 C CA . LEU A 1 435 ? -4.396 9.112 -7.951 1.00 54.91 435 LEU A CA 1
ATOM 3444 C C . LEU A 1 435 ? -4.744 10.373 -8.756 1.00 54.91 435 LEU A C 1
ATOM 3446 O O . LEU A 1 435 ? -3.933 10.806 -9.564 1.00 54.91 435 LEU A O 1
ATOM 3450 N N . LEU A 1 436 ? -5.936 10.958 -8.596 1.00 53.62 436 LEU A N 1
ATOM 3451 C CA . LEU A 1 436 ? -6.465 11.941 -9.569 1.00 53.62 436 LEU A CA 1
ATOM 3452 C C . LEU A 1 436 ? -6.342 13.415 -9.157 1.00 53.62 436 LEU A C 1
ATOM 3454 O O . LEU A 1 436 ? -6.418 14.323 -9.984 1.00 53.62 436 LEU A O 1
ATOM 3458 N N . CYS A 1 437 ? -6.154 13.693 -7.876 1.00 54.81 437 CYS A N 1
ATOM 3459 C CA . CYS A 1 437 ? -6.746 14.907 -7.309 1.00 54.81 437 CYS A CA 1
ATOM 3460 C C . CYS A 1 437 ? -5.946 16.185 -7.552 1.00 54.81 437 CYS A C 1
ATOM 3462 O O . CYS A 1 437 ? -6.526 17.259 -7.479 1.00 54.81 437 CYS A O 1
ATOM 3464 N N . GLY A 1 438 ? -4.657 16.055 -7.878 1.00 53.62 438 GLY A N 1
ATOM 3465 C CA . GLY A 1 438 ? -3.807 17.146 -8.367 1.00 53.62 438 GLY A CA 1
ATOM 3466 C C . GLY A 1 438 ? -3.506 17.057 -9.866 1.00 53.62 438 GLY A C 1
ATOM 3467 O O . GLY A 1 438 ? -2.588 17.725 -10.333 1.00 53.62 438 GLY A O 1
ATOM 3468 N N . TYR A 1 439 ? -4.214 16.189 -10.596 1.00 60.75 439 TYR A N 1
ATOM 3469 C CA . TYR A 1 439 ? -3.978 15.933 -12.019 1.00 60.75 439 TYR A CA 1
ATOM 3470 C C . TYR A 1 439 ? -5.228 16.105 -12.871 1.00 60.75 439 TYR A C 1
ATOM 3472 O O . TYR A 1 439 ? -5.134 15.954 -14.082 1.00 60.75 439 TYR A O 1
ATOM 3480 N N . GLN A 1 440 ? -6.390 16.418 -12.283 1.00 66.25 440 GLN A N 1
ATOM 3481 C CA . GLN A 1 440 ? -7.640 16.560 -13.034 1.00 66.25 440 GLN A CA 1
ATOM 3482 C C . GLN A 1 440 ? -7.491 17.547 -14.194 1.00 66.25 440 GLN A C 1
ATOM 3484 O O . GLN A 1 440 ? -7.896 17.249 -15.311 1.00 66.25 440 GLN A O 1
ATOM 3489 N N . ARG A 1 441 ? -6.805 18.672 -13.965 1.00 71.50 441 ARG A N 1
ATOM 3490 C CA . ARG A 1 441 ? -6.509 19.658 -15.009 1.00 71.50 441 ARG A CA 1
ATOM 3491 C C . ARG A 1 441 ? -5.718 19.050 -16.171 1.00 71.50 441 ARG A C 1
ATOM 3493 O O . ARG A 1 441 ? -6.006 19.329 -17.334 1.00 71.50 441 ARG A O 1
ATOM 3500 N N . GLU A 1 442 ? -4.695 18.259 -15.877 1.00 71.62 442 GLU A N 1
ATOM 3501 C CA . GLU A 1 442 ? -3.889 17.563 -16.874 1.00 71.62 442 GLU A CA 1
ATOM 3502 C C . GLU A 1 442 ? -4.688 16.444 -17.557 1.00 71.62 442 GLU A C 1
ATOM 3504 O O . GLU A 1 442 ? -4.633 16.332 -18.778 1.00 71.62 442 GLU A O 1
ATOM 3509 N N . LEU A 1 443 ? -5.470 15.661 -16.813 1.00 71.56 443 LEU A N 1
ATOM 3510 C CA . LEU A 1 443 ? -6.348 14.610 -17.338 1.00 71.56 443 LEU A CA 1
ATOM 3511 C C . LEU A 1 443 ? -7.362 15.193 -18.333 1.00 71.56 443 LEU A C 1
ATOM 3513 O O . LEU A 1 443 ? -7.456 14.720 -19.469 1.00 71.56 443 LEU A O 1
ATOM 3517 N N . ASP A 1 444 ? -8.032 16.282 -17.952 1.00 75.19 444 ASP A N 1
ATOM 3518 C CA . ASP A 1 444 ? -8.953 17.034 -18.806 1.00 75.19 444 ASP A CA 1
ATOM 3519 C C . ASP A 1 444 ? -8.235 17.540 -20.065 1.00 75.19 444 ASP A C 1
ATOM 3521 O O . ASP A 1 444 ? -8.730 17.394 -21.187 1.00 75.19 444 ASP A O 1
ATOM 3525 N N . ARG A 1 445 ? -7.015 18.075 -19.906 1.00 79.75 445 ARG A N 1
ATOM 3526 C CA . ARG A 1 445 ? -6.177 18.535 -21.0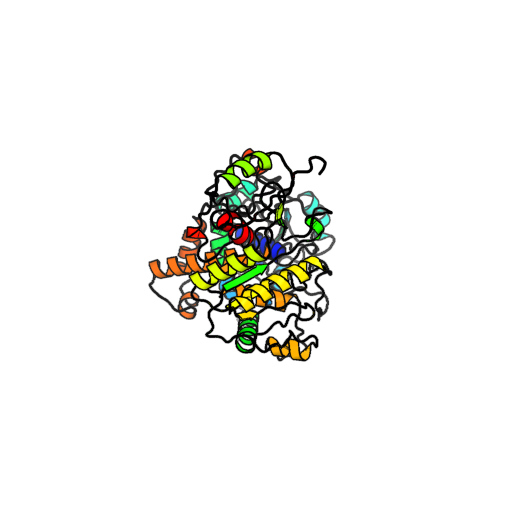23 1.00 79.75 445 ARG A CA 1
ATOM 3527 C C . ARG A 1 445 ? -5.839 17.408 -22.002 1.00 79.75 445 ARG A C 1
ATOM 3529 O O . ARG A 1 445 ? -5.802 17.657 -23.207 1.00 79.75 445 ARG A O 1
ATOM 3536 N N . PHE A 1 446 ? -5.581 16.200 -21.509 1.00 74.94 446 PHE A N 1
ATOM 3537 C CA . PHE A 1 446 ? -5.254 15.033 -22.331 1.00 74.94 446 PHE A CA 1
ATOM 3538 C C . PHE A 1 446 ? -6.493 14.243 -22.792 1.00 74.94 446 PHE A C 1
ATOM 3540 O O . PHE A 1 446 ? -6.330 13.234 -23.474 1.00 74.94 446 PHE A O 1
ATOM 3547 N N . LYS A 1 447 ? -7.718 14.712 -22.488 1.00 79.50 447 LYS A N 1
ATOM 3548 C CA . LYS A 1 447 ? -8.999 14.064 -22.854 1.00 79.50 447 LYS A CA 1
ATOM 3549 C C . LYS A 1 447 ? -9.049 12.588 -22.471 1.00 79.50 447 LYS A C 1
ATOM 3551 O O . LYS A 1 447 ? -9.503 11.721 -23.216 1.00 79.50 447 LYS A O 1
ATOM 3556 N N . VAL A 1 448 ? -8.530 12.326 -21.292 1.00 69.19 448 VAL A N 1
ATOM 3557 C CA . VAL A 1 448 ? -8.463 11.017 -20.673 1.00 69.19 448 VAL A CA 1
ATOM 3558 C C . VAL A 1 448 ? -9.884 10.504 -20.420 1.00 69.19 448 VAL A C 1
ATOM 3560 O O . VAL A 1 448 ? -10.645 11.146 -19.706 1.00 69.19 448 VAL A O 1
ATOM 3563 N N . ASN A 1 449 ? -10.269 9.371 -21.029 1.00 69.94 449 ASN A N 1
ATOM 3564 C CA . ASN A 1 449 ? -11.519 8.693 -20.671 1.00 69.94 449 ASN A CA 1
ATOM 3565 C C . ASN A 1 449 ? -11.353 8.041 -19.296 1.00 69.94 449 ASN A C 1
ATOM 3567 O O . ASN A 1 449 ? -10.305 7.450 -19.019 1.00 69.94 449 ASN A O 1
ATOM 3571 N N . THR A 1 450 ? -12.362 8.192 -18.446 1.00 65.62 450 THR A N 1
ATOM 3572 C CA . THR A 1 450 ? -12.253 7.906 -17.016 1.00 65.62 450 THR A CA 1
ATOM 3573 C C . THR A 1 450 ? -13.396 6.999 -16.587 1.00 65.62 450 THR A C 1
ATOM 3575 O O . THR A 1 450 ? -14.551 7.427 -16.550 1.00 65.62 450 THR A O 1
ATOM 3578 N N . THR A 1 451 ? -13.085 5.737 -16.298 1.00 69.75 451 THR A N 1
ATOM 3579 C CA . THR A 1 451 ? -14.042 4.794 -15.710 1.00 69.75 451 THR A CA 1
ATOM 3580 C C . THR A 1 451 ? -13.961 4.935 -14.193 1.00 69.75 451 THR A C 1
ATOM 3582 O O . THR A 1 451 ? -12.882 4.806 -13.615 1.00 69.75 451 THR A O 1
ATOM 3585 N N . ALA A 1 452 ? -15.084 5.284 -13.563 1.00 68.88 452 ALA A N 1
ATOM 3586 C CA . ALA A 1 452 ? -15.172 5.413 -12.112 1.00 68.88 452 ALA A CA 1
ATOM 3587 C C . ALA A 1 452 ? -15.243 4.025 -11.469 1.00 68.88 452 ALA A C 1
ATOM 3589 O O . ALA A 1 452 ? -15.991 3.180 -11.958 1.00 68.88 452 ALA A O 1
ATOM 3590 N N . GLU A 1 453 ? -14.499 3.819 -10.382 1.00 72.75 453 GLU A N 1
ATOM 3591 C CA . GLU A 1 453 ? -14.647 2.622 -9.555 1.00 72.75 453 GLU A CA 1
ATOM 3592 C C . GLU A 1 453 ? -16.031 2.620 -8.881 1.00 72.75 453 GLU A C 1
ATOM 3594 O O . GLU A 1 453 ? -16.640 3.670 -8.638 1.00 72.75 453 GLU A O 1
ATOM 3599 N N . THR A 1 454 ? -16.556 1.427 -8.622 1.00 79.62 454 THR A N 1
ATOM 3600 C CA . THR A 1 454 ? -17.830 1.215 -7.923 1.00 79.62 454 THR A CA 1
ATOM 3601 C C . THR A 1 454 ? -17.596 0.618 -6.539 1.00 79.62 454 THR A C 1
ATOM 3603 O O . THR A 1 454 ? -16.588 -0.048 -6.303 1.00 79.62 454 THR A O 1
ATOM 3606 N N . ARG A 1 455 ? -18.533 0.817 -5.601 1.00 79.69 455 ARG A N 1
ATOM 3607 C CA . ARG A 1 455 ? -18.396 0.270 -4.235 1.00 79.69 455 ARG A CA 1
ATOM 3608 C C . ARG A 1 455 ? -18.319 -1.250 -4.251 1.00 79.69 455 ARG A C 1
ATOM 3610 O O . ARG A 1 455 ? -17.618 -1.851 -3.449 1.00 79.69 455 ARG A O 1
ATOM 3617 N N . GLU A 1 456 ? -19.037 -1.861 -5.180 1.00 86.06 456 GLU A N 1
ATOM 3618 C CA . GLU A 1 456 ? -19.089 -3.301 -5.376 1.00 86.06 456 GLU A CA 1
ATOM 3619 C C . GLU A 1 456 ? -17.729 -3.868 -5.805 1.00 86.06 456 GLU A C 1
ATOM 3621 O O . GLU A 1 456 ? -17.397 -4.997 -5.450 1.00 86.06 456 GLU A O 1
ATOM 3626 N N . GLU A 1 457 ? -16.923 -3.091 -6.535 1.00 84.69 457 GLU A N 1
ATOM 3627 C CA . GLU A 1 457 ? -15.557 -3.478 -6.894 1.00 84.69 457 GLU A CA 1
ATOM 3628 C C . GLU A 1 457 ? -14.571 -3.318 -5.735 1.00 84.69 457 GLU A C 1
ATOM 3630 O O . GLU A 1 457 ? -13.640 -4.120 -5.616 1.00 84.69 457 GLU A O 1
ATOM 3635 N N . GLU A 1 458 ? -14.759 -2.297 -4.894 1.00 87.44 458 GLU A N 1
ATOM 3636 C CA . GLU A 1 458 ? -13.916 -2.058 -3.718 1.00 87.44 458 GLU A CA 1
ATOM 3637 C C . GLU A 1 458 ? -14.213 -3.056 -2.583 1.00 87.44 458 GLU A C 1
ATOM 3639 O O . GLU A 1 458 ? -13.305 -3.440 -1.838 1.00 87.44 458 GLU A O 1
ATOM 3644 N N . ALA A 1 459 ? -15.456 -3.540 -2.490 1.00 90.56 459 ALA A N 1
ATOM 3645 C CA . ALA A 1 459 ? -15.919 -4.427 -1.430 1.00 90.56 459 ALA A CA 1
ATOM 3646 C C . ALA A 1 459 ? -15.015 -5.674 -1.232 1.00 90.56 459 ALA A C 1
ATOM 3648 O O . ALA A 1 459 ? -14.476 -6.244 -2.193 1.00 90.56 459 ALA A O 1
ATOM 3649 N N . PRO A 1 460 ? -14.828 -6.130 0.023 1.00 96.12 460 PRO A N 1
ATOM 3650 C CA . PRO A 1 460 ? -15.398 -5.590 1.267 1.00 96.12 460 PRO A CA 1
ATOM 3651 C C . PRO A 1 460 ? -14.634 -4.375 1.830 1.00 96.12 460 PRO A C 1
ATOM 3653 O O . PRO A 1 460 ? -14.923 -3.926 2.940 1.00 96.12 460 PRO A O 1
ATOM 3656 N N . ASP A 1 461 ? -13.638 -3.869 1.101 1.00 96.00 461 ASP A N 1
ATOM 3657 C CA . ASP A 1 461 ? -12.806 -2.754 1.539 1.00 96.00 461 ASP A CA 1
ATOM 3658 C C . ASP A 1 461 ? -13.479 -1.410 1.257 1.00 96.00 461 ASP A C 1
ATOM 3660 O O . ASP A 1 461 ? -14.465 -1.32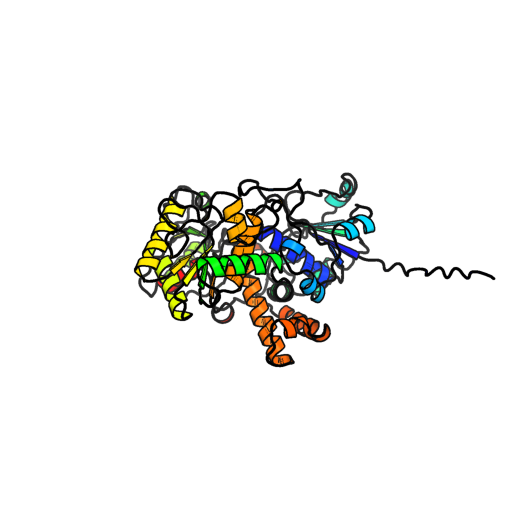2 0.526 1.00 96.00 461 ASP A O 1
ATOM 3664 N N . GLY A 1 462 ? -12.933 -0.351 1.846 1.00 91.94 462 GLY A N 1
ATOM 3665 C CA . GLY A 1 462 ? -13.409 1.003 1.617 1.00 91.94 462 GLY A CA 1
ATOM 3666 C C . GLY A 1 462 ? -12.496 2.053 2.230 1.00 91.94 462 GLY A C 1
ATOM 3667 O O . GLY A 1 462 ? -11.363 1.781 2.645 1.00 91.94 462 GLY A O 1
ATOM 3668 N N . TRP A 1 463 ? -13.014 3.273 2.318 1.00 89.31 463 TRP A N 1
ATOM 3669 C CA . TRP A 1 463 ? -12.275 4.421 2.829 1.00 89.31 463 TRP A CA 1
ATOM 3670 C C . TRP A 1 463 ? -12.993 5.017 4.032 1.00 89.31 463 TRP A C 1
ATOM 3672 O O . TRP A 1 463 ? -14.172 5.359 3.949 1.00 89.31 463 TRP A O 1
ATOM 3682 N N . ILE A 1 464 ? -12.290 5.165 5.156 1.00 90.69 464 ILE A N 1
ATOM 3683 C CA . ILE A 1 464 ? -12.896 5.637 6.406 1.00 90.69 464 ILE A CA 1
ATOM 3684 C C . ILE A 1 464 ? -13.478 7.047 6.261 1.00 90.69 464 ILE A C 1
ATOM 3686 O O . ILE A 1 464 ? -14.471 7.373 6.897 1.00 90.69 464 ILE A O 1
ATOM 3690 N N . ASP A 1 465 ? -12.913 7.869 5.380 1.00 82.31 465 ASP A N 1
ATOM 3691 C CA . ASP A 1 465 ? -13.403 9.213 5.087 1.00 82.31 465 ASP A CA 1
ATOM 3692 C C . ASP A 1 465 ? -14.682 9.250 4.238 1.00 82.31 465 ASP A C 1
ATOM 3694 O O . ASP A 1 465 ? -15.407 10.244 4.257 1.00 82.31 465 ASP A O 1
ATOM 3698 N N . LEU A 1 466 ? -14.988 8.177 3.506 1.00 81.94 466 LEU A N 1
ATOM 3699 C CA . LEU A 1 466 ? -16.278 7.985 2.836 1.00 81.94 466 LEU A CA 1
ATOM 3700 C C . LEU A 1 466 ? -17.290 7.386 3.812 1.00 81.94 466 LEU A C 1
ATOM 3702 O O . LEU A 1 466 ? -18.393 7.909 3.976 1.00 81.94 466 LEU A O 1
ATOM 3706 N N . GLU A 1 467 ? -16.880 6.316 4.488 1.00 88.38 467 GLU A N 1
ATOM 3707 C CA . GLU A 1 467 ? -17.717 5.521 5.385 1.00 88.38 467 GLU A CA 1
ATOM 3708 C C . GLU A 1 467 ? -18.187 6.343 6.590 1.00 88.38 467 GLU A C 1
ATOM 3710 O O . GLU A 1 467 ? -19.373 6.348 6.895 1.00 88.38 467 GLU A O 1
ATOM 3715 N N . ALA A 1 468 ? -17.298 7.110 7.231 1.00 88.75 468 ALA A N 1
ATOM 3716 C CA . ALA A 1 468 ? -17.630 7.936 8.395 1.00 88.75 468 ALA A CA 1
ATOM 3717 C C . ALA A 1 468 ? -18.284 9.281 8.046 1.00 88.75 468 ALA A C 1
ATOM 3719 O O . ALA A 1 468 ? -18.772 9.969 8.933 1.00 88.75 468 ALA A O 1
ATOM 3720 N N . CYS A 1 469 ? -18.298 9.692 6.780 1.00 83.12 469 CYS A N 1
ATOM 3721 C CA . CYS A 1 469 ? -18.949 10.936 6.374 1.00 83.12 469 CYS A CA 1
ATOM 3722 C C . CYS A 1 469 ? -20.207 10.642 5.559 1.00 83.12 469 CYS A C 1
ATOM 3724 O O . CYS A 1 469 ? -21.327 10.701 6.057 1.00 83.12 469 CYS A O 1
ATOM 3726 N N . GLU A 1 470 ? -20.032 10.312 4.286 1.00 77.44 470 GLU A N 1
ATOM 3727 C CA . GLU A 1 470 ? -21.105 10.281 3.298 1.00 77.44 470 GLU A CA 1
ATOM 3728 C C . GLU A 1 470 ? -22.130 9.200 3.572 1.00 77.44 470 GLU A C 1
ATOM 3730 O O . GLU A 1 470 ? -23.334 9.439 3.490 1.00 77.44 470 GLU A O 1
ATOM 3735 N N . MET A 1 471 ? -21.650 8.008 3.921 1.00 82.69 471 MET A N 1
ATOM 3736 C CA . MET A 1 471 ? -22.516 6.867 4.206 1.00 82.69 471 MET A CA 1
ATOM 3737 C C . MET A 1 471 ? -23.275 7.042 5.522 1.00 82.69 471 MET A C 1
ATOM 3739 O O . MET A 1 471 ? -24.253 6.335 5.782 1.00 82.69 471 MET A O 1
ATOM 3743 N N . ARG A 1 472 ? -22.865 8.026 6.329 1.00 85.88 472 ARG A N 1
ATOM 3744 C CA . ARG A 1 472 ? -23.499 8.384 7.590 1.00 85.88 472 ARG A CA 1
ATOM 3745 C C . ARG A 1 472 ? -24.483 9.539 7.459 1.00 85.88 472 ARG A C 1
ATOM 3747 O O . ARG A 1 472 ? -25.417 9.553 8.251 1.00 85.88 472 ARG A O 1
ATOM 3754 N N . VAL A 1 473 ? -24.382 10.429 6.462 1.00 80.00 473 VAL A N 1
ATOM 3755 C CA . VAL A 1 473 ? -25.316 11.572 6.295 1.00 80.00 473 VAL A CA 1
ATOM 3756 C C . VAL A 1 473 ? -26.783 11.115 6.327 1.00 80.00 473 VAL A C 1
ATOM 3758 O O . VAL A 1 473 ? -27.575 11.621 7.117 1.00 80.00 473 VAL A O 1
ATOM 3761 N N . GLY A 1 474 ? -27.139 10.079 5.560 1.00 74.62 474 GLY A N 1
ATOM 3762 C CA . GLY A 1 474 ? -28.500 9.515 5.556 1.00 74.62 474 GLY A CA 1
ATOM 3763 C C . GLY A 1 474 ? -28.886 8.730 6.821 1.00 74.62 474 GLY A C 1
ATOM 3764 O O . GLY A 1 474 ? -30.055 8.413 7.017 1.00 74.62 474 GLY A O 1
ATOM 3765 N N . LYS A 1 475 ? -27.916 8.423 7.689 1.00 84.44 475 LYS A N 1
ATOM 3766 C CA . LYS A 1 475 ? -28.075 7.718 8.972 1.00 84.44 475 LYS A CA 1
ATOM 3767 C C . LYS A 1 475 ? -27.969 8.667 10.181 1.00 84.44 475 LYS A C 1
ATOM 3769 O O . LYS A 1 475 ? -27.801 8.200 11.306 1.00 84.44 475 LYS A O 1
ATOM 3774 N N . GLY A 1 476 ? -28.042 9.983 9.960 1.00 85.12 476 GLY A N 1
ATOM 3775 C CA . GLY A 1 476 ? -27.950 11.003 11.012 1.00 85.12 476 GLY A CA 1
ATOM 3776 C C . GLY A 1 476 ? -26.526 11.402 11.410 1.00 85.12 476 GLY A C 1
ATOM 3777 O O . GLY A 1 476 ? -26.351 12.055 12.435 1.00 85.12 476 GLY A O 1
ATOM 3778 N N . GLY A 1 477 ? -25.517 11.011 10.630 1.00 85.88 477 GLY A N 1
ATOM 3779 C CA . GLY A 1 477 ? -24.140 11.446 10.835 1.00 85.88 477 GLY A CA 1
ATOM 3780 C C . GLY A 1 477 ? -23.923 12.911 10.495 1.00 85.88 477 GLY A C 1
ATOM 3781 O O . GLY A 1 477 ? -24.590 13.478 9.626 1.00 85.88 477 GLY A O 1
ATOM 3782 N N . MET A 1 478 ? -22.969 13.524 11.189 1.00 80.88 478 MET A N 1
ATOM 3783 C CA . MET A 1 478 ? -22.659 14.942 11.074 1.00 80.88 478 MET A CA 1
ATOM 3784 C C . MET A 1 478 ? -21.336 15.101 10.343 1.00 80.88 478 MET A C 1
ATOM 3786 O O . MET A 1 478 ? -20.257 15.055 10.931 1.00 80.88 478 MET A O 1
ATOM 3790 N N . CYS A 1 479 ? -21.434 15.298 9.033 1.00 76.12 479 CYS A N 1
ATOM 3791 C CA . CYS A 1 479 ? -20.279 15.598 8.213 1.00 76.12 479 CYS A CA 1
ATOM 3792 C C . CYS A 1 479 ? -20.197 17.103 7.939 1.00 76.12 479 CYS A C 1
ATOM 3794 O O . CYS A 1 479 ? -21.074 17.684 7.295 1.00 76.12 479 CYS A O 1
ATOM 3796 N N . GLU A 1 480 ? -19.151 17.743 8.457 1.00 73.25 480 GLU A N 1
ATOM 3797 C CA . GLU A 1 480 ? -18.893 19.165 8.262 1.00 73.25 480 GLU A CA 1
ATOM 3798 C C . GLU A 1 480 ? -17.836 19.350 7.186 1.00 73.25 480 GLU A C 1
ATOM 3800 O O . GLU A 1 480 ? -16.717 18.852 7.278 1.00 73.25 480 GLU A O 1
ATOM 3805 N N . PHE A 1 481 ? -18.159 20.126 6.168 1.00 68.94 481 PHE A N 1
ATOM 3806 C CA . PHE A 1 481 ? -17.190 20.446 5.139 1.00 68.94 481 PHE A CA 1
ATOM 3807 C C . PHE A 1 481 ? -16.410 21.700 5.506 1.00 68.94 481 PHE A C 1
ATOM 3809 O O . PHE A 1 481 ? -16.987 22.711 5.915 1.00 68.94 481 PHE A O 1
ATOM 3816 N N . GLY A 1 482 ? -15.094 21.645 5.327 1.00 64.00 482 GLY A N 1
ATOM 3817 C CA . GLY A 1 482 ? -14.219 22.793 5.475 1.00 64.00 482 GLY A CA 1
ATOM 3818 C C . GLY A 1 482 ? -14.673 23.929 4.562 1.00 64.00 482 GLY A C 1
ATOM 3819 O O . GLY A 1 482 ? -14.956 23.729 3.382 1.00 64.00 482 GLY A O 1
ATOM 3820 N N . THR A 1 483 ? -14.758 25.139 5.108 1.00 57.66 483 THR A N 1
ATOM 3821 C CA . THR A 1 483 ? -15.068 26.324 4.311 1.00 57.66 483 THR A CA 1
ATOM 3822 C C . THR A 1 483 ? -13.866 26.708 3.453 1.00 57.66 483 THR A C 1
ATOM 3824 O O . THR A 1 483 ? -12.731 26.792 3.941 1.00 57.66 483 THR A O 1
ATOM 3827 N N . CYS A 1 484 ? -14.125 26.954 2.165 1.00 57.38 484 CYS A N 1
ATOM 3828 C CA . CYS A 1 484 ? -13.129 27.493 1.252 1.00 57.38 484 CYS A CA 1
ATOM 3829 C C . CYS A 1 484 ? -12.594 28.821 1.792 1.00 57.38 484 CYS A C 1
ATOM 3831 O O . CYS A 1 484 ? -13.365 29.717 2.141 1.00 57.38 484 CYS A O 1
ATOM 3833 N N . ASP A 1 485 ? -11.273 28.962 1.820 1.00 56.53 485 ASP A N 1
ATOM 3834 C CA . ASP A 1 485 ? -10.639 30.262 1.993 1.00 56.53 485 ASP A CA 1
ATOM 3835 C C . ASP A 1 485 ? -9.923 30.594 0.691 1.00 56.53 485 ASP A C 1
ATOM 3837 O O . ASP A 1 485 ? -8.902 29.974 0.400 1.00 56.53 485 ASP A O 1
ATOM 3841 N N . PRO A 1 486 ? -10.441 31.550 -0.092 1.00 52.78 486 PRO A N 1
ATOM 3842 C CA . PRO A 1 486 ? -9.884 31.894 -1.396 1.00 52.78 486 PRO A CA 1
ATOM 3843 C C . PRO A 1 486 ? -8.485 32.532 -1.324 1.00 52.78 486 PRO A C 1
ATOM 3845 O O . PRO A 1 486 ? -7.930 32.896 -2.357 1.00 52.78 486 PRO A O 1
ATOM 3848 N N . LYS A 1 487 ? -7.919 32.738 -0.124 1.00 50.59 487 LYS A N 1
ATOM 3849 C CA . LYS A 1 487 ? -6.574 33.306 0.069 1.00 50.59 487 LYS A CA 1
ATOM 3850 C C . LYS A 1 487 ? -5.441 32.272 0.056 1.00 50.59 487 LYS A C 1
ATOM 3852 O O . LYS A 1 487 ? -4.288 32.675 0.214 1.00 50.59 487 LYS A O 1
ATOM 3857 N N . TYR A 1 488 ? -5.757 30.991 -0.106 1.00 44.81 488 TYR A N 1
ATOM 3858 C CA . TYR A 1 488 ? -4.808 29.883 -0.243 1.00 44.81 488 TYR A CA 1
ATOM 3859 C C . TYR A 1 488 ? -5.105 29.109 -1.523 1.00 44.81 488 TYR A C 1
ATOM 3861 O O . TYR A 1 488 ? -4.145 28.532 -2.073 1.00 44.81 488 TYR A O 1
#

pLDDT: mean 81.3, std 17.44, range [33.0, 98.75]

Secondary structure (DSSP, 8-state):
----------------EEEEE--TTS-HHHHHHHHHHHHHHHHHTT-EEEEPPBP--STTS-----STT--B-HHHHB-HHHHTTTS-EEEHHHHHHHTTT--SEEEESS--PPPP-TTS-TTTTTTTTTT-EE-TTGGGG--SHHHHHHHHTT---SEEEEES--S-TT-HHHHHHHHTT-PBPHHHHHHHHHHHHHHT-TT--EEEEEE---GGGGTTS-SSEEEEPTTTT-S---------HHHHHHHHHHTT-S--EEEEPHHHHHHHHHHHHHHTT--EEEEEESSS--SHHHHHHHHHHHHHHHHTT-EEE-----TT--SSTTS-----SHHHHHHHHT---TT----HHHHHHHHHHHHHHSSSEEE-TT-HHHHHHHHHHHHHHHHHHHHHHHH----HHHHHTS-HHHHHHHHHHHTT--S--S--TTTHHHHHHTT---PPP-HHHHTT-EEHHHHTTHHHHTTT---EEPPP-TT-

InterPro domains:
  IPR019378 GDP-fucose protein O-fucosyltransferase [PF10250] (28-290)
  IPR045130 GDP-fucose protein O-fucosyltransferase 2-like [PTHR13398] (15-413)

Foldseek 3Di:
DDDDPPPPPPPPPLAAEEEQQAAQADDPLQSVLSLLVSLLLCLLLQHAYEFAAHHPHPCPQDDDDDDDRHHHTLLQWWPVLLLCLRHHYDYNVVLCVSCVLAFPAEEECADDDDGDSPSHDPPNCVVRVVVHPPVVLPLLQDQASVSSCVVPVPDPTRGYYYDDRNLFLQNLLSLLLNLLSTHTHPLLLLLLCLLCCVFPRDPAAEAEEEQEADPVVCPPPDFFRWAWEFQAFFQFDLVADQPDPVVVVVVVVSNVFNTKIKGFALVLLLVLRVVLCVVLVHQEYEYHYPLEQDDDRSLVSVQSSCVSSVVVVGWYAYRYDHPPRARGPVRHHQDPDFPVNCSSSVNPDPSDTDGPVSRLSSSLSVNLPHSEYAYRRRDSSSLSSLSSNLSNVQLQVLCCVVPRHDDPVVVSVDDSVSSVVSSVVSSVRSATSGSPRVCVVVCVVVVPDHDRHYPVSSPPYYHSSCSSASVCVVVVTDMDIDDGDRVD

Radius of gyration: 23.4 Å; chains: 1; bounding box: 75×70×58 Å

Sequence (488 aa):
MATLYWSMQATIVDEKFIWPLLSEYVGAGNQVMEFMAAAIVAHALNRTLCLSPFRDGPSRHFGLISMKGHGLAIEDRYNVEELKKFVRVASSEHCLQTCNRKLDATWFLRSQRAPSMLHWETNSTNKALSEALNLKWSFISWTSMEDIKHGLGASNLSCVALGGLFPGVRWRGAYLALNAYLPTSETLRQAATTFQMRTFGLDRKYIALHWRFEETLCGKRQKGTCFLRCGDGAIVSSRLRVEAPEWREHEKRVRECSFHGVKVTPEDVAAALYDKAVEMGADTVYMATDGWVRGVEGKFLIKQVVEMLRKMNMTVVGMWHIDGLPNFPDGSYVPTDPQHLADLFGVTDPEEKVSSRLISGVEQELCSRAEAFLGTGSSTWSLAVFRQRLAQRKARNLVRTLVGELTEEEFRALDQSIHNQVIAELVKDDHEAELLCGYQRELDRFKVNTTAETREEEAPDGWIDLEACEMRVGKGGMCEFGTCDPKY

Organism: NCBI:txid122646